Protein AF-0000000070119032 (afdb_homodimer)

Radius of gyration: 26.34 Å; Cα contacts (8 Å, |Δi|>4): 1703; chains: 2; bounding box: 78×82×57 Å

InterPro domains:
  IPR001451 Hexapeptide repeat [PF14602] (229-261)
  IPR011004 Trimeric LpxA-like superfamily [SSF51161] (77-294)
  IPR019875 2,3,4,5-tetrahydropyridine-2,6-dicarboxylate N-succinyltransferase, actinobacteria [TIGR03535] (10-314)
  IPR026586 Type 2 tetrahydrodipicolinate N-succinyltransferase family [MF_02122] (7-312)
  IPR032784 2,3,4,5-tetrahydropyridine-2,6-dicarboxylate N-succinyltransferase, middle domain [PF14789] (107-147)
  IPR038361 2,3,4,5-tetrahydropyridine-2,6-dicarboxylate N-succinyltransferase, middle domain superfamily [G3DSA:3.30.60.70] (107-147)

pLDDT: mean 92.45, std 15.15, range [19.12, 98.93]

Nearest PDB structures (foldseek):
  3fsy-assembly2_D  TM=9.443E-01  e=9.375E-37  Mycobacterium tuberculosis H37Rv
  5e3p-assembly1_A  TM=9.525E-01  e=1.144E-32  Corynebacterium glutamicum ATCC 13032
  3r5b-assembly1_B  TM=8.628E-01  e=1.756E-29  Pseudomonas aeruginosa
  3r5b-assembly2_D  TM=8.703E-01  e=3.834E-28  Pseudomonas aeruginosa
  3r5c-assembly1_A  TM=8.339E-01  e=1.921E-28  Pseudomonas aeruginosa

Structure (mmCIF, N/CA/C/O backbone):
data_AF-0000000070119032-model_v1
#
loop_
_entity.id
_entity.type
_entity.pdbx_description
1 polymer '2,3,4,5-tetrahydropyridine-2,6-dicarboxylate N-succinyltransferase'
#
loop_
_atom_site.group_PDB
_atom_site.id
_atom_site.type_symbol
_atom_site.label_atom_id
_atom_site.label_alt_id
_atom_site.label_comp_id
_atom_site.label_asym_id
_atom_site.label_entity_id
_atom_site.label_seq_id
_atom_site.pdbx_PDB_ins_code
_atom_site.Cartn_x
_atom_site.Cartn_y
_atom_site.Cartn_z
_atom_site.occupancy
_atom_site.B_iso_or_equiv
_atom_site.auth_seq_id
_atom_site.auth_comp_id
_atom_site.auth_asym_id
_atom_site.auth_atom_id
_atom_site.pdbx_PDB_model_num
ATOM 1 N N . MET A 1 1 ? -9.749 22.068 17.192 1 43.72 1 MET A N 1
ATOM 2 C CA . MET A 1 1 ? -10.949 21.712 17.944 1 43.72 1 MET A CA 1
ATOM 3 C C . MET A 1 1 ? -11.345 20.263 17.682 1 43.72 1 MET A C 1
ATOM 5 O O . MET A 1 1 ? -11.326 19.807 16.537 1 43.72 1 MET A O 1
ATOM 9 N N . ASP A 1 2 ? -11.219 19.402 18.678 1 62.41 2 ASP A N 1
ATOM 10 C CA . ASP A 1 2 ? -11.639 18.004 18.661 1 62.41 2 ASP A CA 1
ATOM 11 C C . ASP A 1 2 ? -13.082 17.87 18.181 1 62.41 2 ASP A C 1
ATOM 13 O O . ASP A 1 2 ? -13.971 18.572 18.666 1 62.41 2 ASP A O 1
ATOM 17 N N . THR A 1 3 ? -13.3 17.429 16.966 1 74.13 3 THR A N 1
ATOM 18 C CA . THR A 1 3 ? -14.63 17.198 16.413 1 74.13 3 THR A CA 1
ATOM 19 C C . THR A 1 3 ? -15.447 16.293 17.33 1 74.13 3 THR A C 1
ATOM 21 O O . THR A 1 3 ? -14.979 15.228 17.738 1 74.13 3 THR A O 1
ATOM 24 N N . ALA A 1 4 ? -16.623 16.862 17.765 1 86.81 4 ALA A N 1
ATOM 25 C CA . ALA A 1 4 ? -17.497 16.106 18.656 1 86.81 4 ALA A CA 1
ATOM 26 C C . ALA A 1 4 ? -18.029 14.851 17.969 1 86.81 4 ALA A C 1
ATOM 28 O O . ALA A 1 4 ? -18.443 14.9 16.808 1 86.81 4 ALA A O 1
ATOM 29 N N . ILE A 1 5 ? -18.038 13.773 18.65 1 94.09 5 ILE A N 1
ATOM 30 C CA . ILE A 1 5 ? -18.575 12.507 18.163 1 94.09 5 ILE A CA 1
ATOM 31 C C . ILE A 1 5 ? -20.099 12.522 18.26 1 94.09 5 ILE A C 1
ATOM 33 O O . ILE A 1 5 ? -20.658 12.917 19.286 1 94.09 5 ILE A O 1
ATOM 37 N N . SER A 1 6 ? -20.743 12.132 17.259 1 95.49 6 SER A N 1
ATOM 38 C CA . SER A 1 6 ? -22.2 12.136 17.177 1 95.49 6 SER A CA 1
ATOM 39 C C . SER A 1 6 ? -22.807 11.058 18.068 1 95.49 6 SER A C 1
ATOM 41 O O . SER A 1 6 ? -22.284 9.944 18.148 1 95.49 6 SER A O 1
ATOM 43 N N . THR A 1 7 ? -23.844 11.363 18.726 1 96.72 7 THR A N 1
ATOM 44 C CA . THR A 1 7 ? -24.588 10.391 19.518 1 96.72 7 THR A CA 1
ATOM 45 C C . THR A 1 7 ? -25.787 9.861 18.737 1 96.72 7 THR A C 1
ATOM 47 O O . THR A 1 7 ? -26.627 9.147 19.288 1 96.72 7 THR A O 1
ATOM 50 N N . SER A 1 8 ? -25.866 10.186 17.473 1 96.39 8 SER A N 1
ATOM 51 C CA . SER A 1 8 ? -26.972 9.77 16.616 1 96.39 8 SER A CA 1
ATOM 52 C C . SER A 1 8 ? -26.983 8.257 16.424 1 96.39 8 SER A C 1
ATOM 54 O O . SER A 1 8 ? -25.929 7.639 16.255 1 96.39 8 SER A O 1
ATOM 56 N N . PRO A 1 9 ? -28.183 7.705 16.486 1 97.97 9 PRO A N 1
ATOM 57 C CA . PRO A 1 9 ? -28.298 6.304 16.076 1 97.97 9 PRO A CA 1
ATOM 58 C C . PRO A 1 9 ? -28.13 6.113 14.571 1 97.97 9 PRO A C 1
ATOM 60 O O . PRO A 1 9 ? -28.189 7.084 13.812 1 97.97 9 PRO A O 1
ATOM 63 N N . ALA A 1 10 ? -27.881 4.863 14.156 1 98.51 10 ALA A N 1
ATOM 64 C CA . ALA A 1 10 ? -27.77 4.495 12.747 1 98.51 10 ALA A CA 1
ATOM 65 C C . ALA A 1 10 ? -28.262 3.07 12.511 1 98.51 10 ALA A C 1
ATOM 67 O O . ALA A 1 10 ? -28.404 2.292 13.457 1 98.51 10 ALA A O 1
ATOM 68 N N . TRP A 1 11 ? -28.615 2.771 11.292 1 98.14 11 TRP A N 1
ATOM 69 C CA . TRP A 1 11 ? -29.097 1.448 10.909 1 98.14 11 TRP A CA 1
ATOM 70 C C . TRP A 1 11 ? -28.606 1.072 9.515 1 98.14 11 TRP A C 1
ATOM 72 O O . TRP A 1 11 ? -28.228 1.942 8.727 1 98.14 11 TRP A O 1
ATOM 82 N N . GLY A 1 12 ? -28.518 -0.239 9.21 1 98.36 12 GLY A N 1
ATOM 83 C CA . GLY A 1 12 ? -28.189 -0.74 7.885 1 98.36 12 GLY A CA 1
ATOM 84 C C . GLY A 1 12 ? -28.639 -2.171 7.658 1 98.36 12 GLY A C 1
ATOM 85 O O . GLY A 1 12 ? -28.618 -2.987 8.582 1 98.36 12 GLY A O 1
ATOM 86 N N . VAL A 1 13 ? -29.138 -2.458 6.455 1 98.21 13 VAL A N 1
ATOM 87 C CA . VAL A 1 13 ? -29.397 -3.806 5.96 1 98.21 13 VAL A CA 1
ATOM 88 C C . VAL A 1 13 ? -28.417 -4.142 4.838 1 98.21 13 VAL A C 1
ATOM 90 O O . VAL A 1 13 ? -28.387 -3.464 3.809 1 98.21 13 VAL A O 1
ATOM 93 N N . GLY A 1 14 ? -27.606 -5.11 5.155 1 98.08 14 GLY A N 1
ATOM 94 C CA . GLY A 1 14 ? -26.538 -5.366 4.201 1 98.08 14 GLY A CA 1
ATOM 95 C C . GLY A 1 14 ? -26.287 -6.844 3.968 1 98.08 14 GLY A C 1
ATOM 96 O O . GLY A 1 14 ? -27.083 -7.687 4.386 1 98.08 14 GLY A O 1
ATOM 97 N N . LEU A 1 15 ? -25.378 -7.158 3.136 1 98.7 15 LEU A N 1
ATOM 98 C CA . LEU A 1 15 ? -24.909 -8.501 2.81 1 98.7 15 LEU A CA 1
ATOM 99 C C . LEU A 1 15 ? -23.489 -8.72 3.321 1 98.7 15 LEU A C 1
ATOM 101 O O . LEU A 1 15 ? -22.595 -7.916 3.047 1 98.7 15 LEU A O 1
ATOM 105 N N . ALA A 1 16 ? -23.292 -9.783 4.075 1 98.72 16 ALA A N 1
ATOM 106 C CA . ALA A 1 16 ? -21.981 -10.108 4.63 1 98.72 16 ALA A CA 1
ATOM 107 C C . ALA A 1 16 ? -21.455 -11.423 4.063 1 98.72 16 ALA A C 1
ATOM 109 O O . ALA A 1 16 ? -22.222 -12.363 3.845 1 98.72 16 ALA A O 1
ATOM 110 N N . THR A 1 17 ? -20.223 -11.463 3.751 1 98.78 17 THR A N 1
ATOM 111 C CA . THR A 1 17 ? -19.543 -12.726 3.483 1 98.78 17 THR A CA 1
ATOM 112 C C . THR A 1 17 ? -18.956 -13.307 4.766 1 98.78 17 THR A C 1
ATOM 114 O O . THR A 1 17 ? -18.188 -12.638 5.462 1 98.78 17 THR A O 1
ATOM 117 N N . VAL A 1 18 ? -19.296 -14.532 5.083 1 98.68 18 VAL A N 1
ATOM 118 C CA . VAL A 1 18 ? -18.907 -15.113 6.364 1 98.68 18 VAL A CA 1
ATOM 119 C C . VAL A 1 18 ? -18.268 -16.481 6.139 1 98.68 18 VAL A C 1
ATOM 121 O O . VAL A 1 18 ? -18.612 -17.185 5.186 1 98.68 18 VAL A O 1
ATOM 124 N N . THR A 1 19 ? -17.348 -16.826 6.974 1 98.23 19 THR A N 1
ATOM 125 C CA . THR A 1 19 ? -16.763 -18.162 6.971 1 98.23 19 THR A CA 1
ATOM 126 C C . THR A 1 19 ? -17.654 -19.145 7.725 1 98.23 19 THR A C 1
ATOM 128 O O . THR A 1 19 ? -18.628 -18.742 8.365 1 98.23 19 THR A O 1
ATOM 131 N N . ALA A 1 20 ? -17.29 -20.4 7.668 1 96.55 20 ALA A N 1
ATOM 132 C CA . ALA A 1 20 ? -18.038 -21.439 8.372 1 96.55 20 ALA A CA 1
ATOM 133 C C . ALA A 1 20 ? -17.999 -21.217 9.881 1 96.55 20 ALA A C 1
ATOM 135 O O . ALA A 1 20 ? -18.95 -21.556 10.59 1 96.55 20 ALA A O 1
ATOM 136 N N . GLU A 1 21 ? -16.975 -20.59 10.38 1 95.66 21 GLU A N 1
ATOM 137 C CA . GLU A 1 21 ? -16.797 -20.352 11.81 1 95.66 21 GLU A CA 1
ATOM 138 C C . GLU A 1 21 ? -17.455 -19.044 12.238 1 95.66 21 GLU A C 1
ATOM 140 O O . GLU A 1 21 ? -17.396 -18.668 13.41 1 95.66 21 GLU A O 1
ATOM 145 N N . GLY A 1 22 ? -17.981 -18.366 11.277 1 95.91 22 GLY A N 1
ATOM 146 C CA . GLY A 1 22 ? -18.749 -17.179 11.619 1 95.91 22 GLY A CA 1
ATOM 147 C C . GLY A 1 22 ? -17.948 -15.896 11.499 1 95.91 22 GLY A C 1
ATOM 148 O O . GLY A 1 22 ? -18.435 -14.819 11.849 1 95.91 22 GLY A O 1
ATOM 149 N N . GLN A 1 23 ? -16.729 -16.045 11.061 1 97.69 23 GLN A N 1
ATOM 150 C C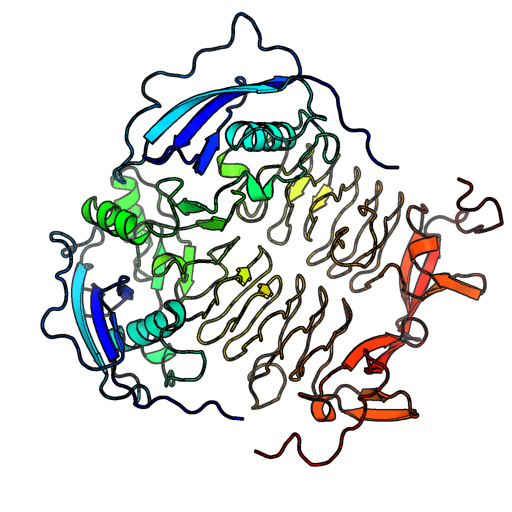A . GLN A 1 23 ? -15.95 -14.826 10.87 1 97.69 23 GLN A CA 1
ATOM 151 C C . GLN A 1 23 ? -16.492 -14.004 9.704 1 97.69 23 GLN A C 1
ATOM 153 O O . GLN A 1 23 ? -16.688 -14.528 8.606 1 97.69 23 GLN A O 1
ATOM 158 N N . VAL A 1 24 ? -16.775 -12.729 9.938 1 98.71 24 VAL A N 1
ATOM 159 C CA . VAL A 1 24 ? -17.233 -11.813 8.898 1 98.71 24 VAL A CA 1
ATOM 160 C C . VAL A 1 24 ? -16.033 -11.259 8.132 1 98.71 24 VAL A C 1
ATOM 162 O O . VAL A 1 24 ? -15.135 -10.656 8.725 1 98.71 24 VAL A O 1
ATOM 165 N N . LEU A 1 25 ? -16.011 -11.432 6.847 1 98.77 25 LEU A N 1
ATOM 166 C CA . LEU A 1 25 ? -14.925 -10.92 6.02 1 98.77 25 LEU A CA 1
ATOM 167 C C . LEU A 1 25 ? -15.239 -9.514 5.519 1 98.77 25 LEU A C 1
ATOM 169 O O . LEU A 1 25 ? -14.356 -8.655 5.472 1 98.77 25 LEU A O 1
ATOM 173 N N . ASP A 1 26 ? -16.464 -9.297 5.114 1 98.79 26 ASP A N 1
ATOM 174 C CA . ASP A 1 26 ? -16.922 -7.969 4.719 1 98.79 26 ASP A CA 1
ATOM 175 C C . ASP A 1 26 ? -18.437 -7.844 4.867 1 98.79 26 ASP A C 1
ATOM 177 O O . ASP A 1 26 ? -19.133 -8.845 5.051 1 98.79 26 ASP A O 1
ATOM 181 N N . THR A 1 27 ? -18.925 -6.631 4.858 1 98.84 27 THR A N 1
ATOM 182 C CA . THR A 1 27 ? -20.348 -6.321 4.775 1 98.84 27 THR A CA 1
ATOM 183 C C . THR A 1 27 ? -20.59 -5.138 3.843 1 98.84 27 THR A C 1
ATOM 185 O O . THR A 1 27 ? -19.921 -4.108 3.952 1 98.84 27 THR A O 1
ATOM 188 N N . TRP A 1 28 ? -21.475 -5.312 2.934 1 98.82 28 TRP A N 1
ATOM 189 C CA . TRP A 1 28 ? -21.879 -4.259 2.008 1 98.82 28 TRP A CA 1
ATOM 190 C C . TRP A 1 28 ? -23.26 -3.72 2.365 1 98.82 28 TRP A C 1
ATOM 192 O O . TRP A 1 28 ? -24.227 -4.481 2.448 1 98.82 28 TRP A O 1
ATOM 202 N N . TYR A 1 29 ? -23.297 -2.46 2.654 1 98.59 29 TYR A N 1
ATOM 203 C CA . TYR A 1 29 ? -24.561 -1.759 2.848 1 98.59 29 TYR A CA 1
ATOM 204 C C . TYR A 1 29 ? -24.887 -0.879 1.648 1 98.59 29 TYR A C 1
ATOM 206 O O . TYR A 1 29 ? -24.362 0.23 1.522 1 98.59 29 TYR A O 1
ATOM 214 N N . PRO A 1 30 ? -25.821 -1.292 0.799 1 97.3 30 PRO A N 1
ATOM 215 C CA . PRO A 1 30 ? -26.123 -0.525 -0.413 1 97.3 30 PRO A CA 1
ATOM 216 C C . PRO A 1 30 ? -26.823 0.798 -0.114 1 97.3 30 PRO A C 1
ATOM 218 O O . PRO A 1 30 ? -27.454 0.944 0.936 1 97.3 30 PRO A O 1
ATOM 221 N N . SER A 1 31 ? -26.61 1.689 -1.087 1 95.51 31 SER A N 1
ATOM 222 C CA . SER A 1 31 ? -27.357 2.94 -1.015 1 95.51 31 SER A CA 1
ATOM 223 C C . SER A 1 31 ? -28.852 2.683 -0.861 1 95.51 31 SER A C 1
ATOM 225 O O . SER A 1 31 ? -29.414 1.828 -1.549 1 95.51 31 SER A O 1
ATOM 227 N N . GLY A 1 32 ? -29.53 3.37 0.022 1 94.59 32 GLY A N 1
ATOM 228 C CA . GLY A 1 32 ? -30.957 3.205 0.249 1 94.59 32 GLY A CA 1
ATOM 229 C C . GLY A 1 32 ? -31.276 2.201 1.34 1 94.59 32 GLY A C 1
ATOM 230 O O . GLY A 1 32 ? -32.423 2.097 1.78 1 94.59 32 GLY A O 1
ATOM 231 N N . PHE A 1 33 ? -30.266 1.473 1.818 1 97.62 33 PHE A N 1
ATOM 232 C CA . PHE A 1 33 ? -30.498 0.443 2.824 1 97.62 33 PHE A CA 1
ATOM 233 C C . PHE A 1 33 ? -29.733 0.755 4.105 1 97.62 33 PHE A C 1
ATOM 235 O O . PHE A 1 33 ? -29.434 -0.146 4.891 1 97.62 33 PHE A O 1
ATOM 242 N N . LEU A 1 34 ? -29.341 2.029 4.286 1 98.02 34 LEU A N 1
ATOM 243 C CA . LEU A 1 34 ? -28.688 2.508 5.5 1 98.02 34 LEU A CA 1
ATOM 244 C C . LEU A 1 34 ? -29.066 3.958 5.783 1 98.02 34 LEU A C 1
ATOM 246 O O . LEU A 1 34 ? -29.571 4.656 4.901 1 98.02 34 LEU A O 1
ATOM 250 N N . GLY A 1 35 ? -28.802 4.389 7.055 1 97.37 35 GLY A N 1
ATOM 251 C CA . GLY A 1 35 ? -29.126 5.77 7.372 1 97.37 35 GLY A CA 1
ATOM 252 C C . GLY A 1 35 ? -28.908 6.115 8.833 1 97.37 35 GLY A C 1
ATOM 253 O O . GLY A 1 35 ? -28.575 5.243 9.638 1 97.37 35 GLY A O 1
ATOM 254 N N . LEU A 1 36 ? -29.01 7.329 9.124 1 97.7 36 LEU A N 1
ATOM 255 C CA . LEU A 1 36 ? -28.989 7.832 10.493 1 97.7 36 LEU A CA 1
ATOM 256 C C . LEU A 1 36 ? -30.38 7.774 11.115 1 97.7 36 LEU A C 1
ATOM 258 O O . LEU A 1 36 ? -31.385 7.779 10.4 1 97.7 36 LEU A O 1
ATOM 262 N N . GLY A 1 37 ? -30.419 7.709 12.419 1 96.39 37 GLY A N 1
ATOM 263 C CA . GLY A 1 37 ? -31.695 7.587 13.105 1 96.39 37 GLY A CA 1
ATOM 264 C C . GLY A 1 37 ? -32.131 6.148 13.302 1 96.39 37 GLY A C 1
ATOM 265 O O . GLY A 1 37 ? -31.343 5.222 13.102 1 96.39 37 GLY A O 1
ATOM 266 N N . ASP A 1 38 ? -33.35 5.95 13.691 1 93.97 38 ASP A N 1
ATOM 267 C CA . ASP A 1 38 ? -33.914 4.617 13.881 1 93.97 38 ASP A CA 1
ATOM 268 C C . ASP A 1 38 ? -34.223 3.956 12.54 1 93.97 38 ASP A C 1
ATOM 270 O O . ASP A 1 38 ? -34.536 4.638 11.562 1 93.97 38 ASP A O 1
ATOM 274 N N . GLU A 1 39 ? -34.072 2.692 12.55 1 92.33 39 GLU A N 1
ATOM 275 C CA . GLU A 1 39 ? -34.478 1.952 11.359 1 92.33 39 GLU A CA 1
ATOM 276 C C . GLU A 1 39 ? -35.928 2.251 10.989 1 92.33 39 GLU A C 1
ATOM 278 O O . GLU A 1 39 ? -36.818 2.178 11.839 1 92.33 39 GLU A O 1
ATOM 283 N N . PRO A 1 40 ? -36.102 2.551 9.777 1 92.66 40 PRO A N 1
ATOM 284 C CA . PRO A 1 40 ? -37.483 2.799 9.356 1 92.66 40 PRO A CA 1
ATOM 285 C C . PRO A 1 40 ? -38.353 1.546 9.416 1 92.66 40 PRO A C 1
ATOM 287 O O . PRO A 1 40 ? -37.852 0.433 9.234 1 92.66 40 PRO A O 1
ATOM 290 N N . ALA A 1 41 ? -39.626 1.768 9.627 1 91.14 41 ALA A N 1
ATOM 291 C CA . ALA A 1 41 ? -40.573 0.658 9.684 1 91.14 41 ALA A CA 1
ATOM 292 C C . ALA A 1 41 ? -40.672 -0.049 8.335 1 91.14 41 ALA A C 1
ATOM 294 O O . ALA A 1 41 ? -40.799 -1.274 8.277 1 91.14 41 ALA A O 1
ATOM 295 N N . ASP A 1 42 ? -40.583 0.703 7.272 1 90.65 42 ASP A N 1
ATOM 296 C CA . ASP A 1 42 ? -40.715 0.162 5.923 1 90.65 42 ASP A CA 1
ATOM 297 C C . ASP A 1 42 ? -39.362 0.117 5.215 1 90.65 42 ASP A C 1
ATOM 299 O O . ASP A 1 42 ? -39.205 0.68 4.129 1 90.65 42 ASP A O 1
ATOM 303 N N . VAL A 1 43 ? -38.443 -0.607 5.79 1 88.25 43 VAL A N 1
ATOM 304 C CA . VAL A 1 43 ? -37.148 -0.756 5.134 1 88.25 43 VAL A CA 1
ATOM 305 C C . VAL A 1 43 ? -37.294 -1.636 3.895 1 88.25 43 VAL A C 1
ATOM 307 O O . VAL A 1 43 ? -37.924 -2.695 3.949 1 88.25 43 VAL A O 1
ATOM 310 N N . PRO A 1 44 ? -36.762 -1.116 2.777 1 88.42 44 PRO A N 1
ATOM 311 C CA . PRO A 1 44 ? -36.837 -1.93 1.561 1 88.42 44 PRO A CA 1
ATOM 312 C C . PRO A 1 44 ? -36.156 -3.288 1.717 1 88.42 44 PRO A C 1
ATOM 314 O O . PRO A 1 44 ? -35.164 -3.406 2.441 1 88.42 44 PRO A O 1
ATOM 317 N N . ALA A 1 45 ? -36.723 -4.231 1.01 1 92.35 45 ALA A N 1
ATOM 318 C CA . ALA A 1 45 ? -36.151 -5.575 1.044 1 92.35 45 ALA A CA 1
ATOM 319 C C . ALA A 1 45 ? -35.04 -5.724 0.009 1 92.35 45 ALA A C 1
ATOM 321 O O . ALA A 1 45 ? -35.159 -5.231 -1.115 1 92.35 45 ALA A O 1
ATOM 322 N N . LEU A 1 46 ? -33.994 -6.358 0.435 1 95.08 46 LEU A N 1
ATOM 323 C CA . LEU A 1 46 ? -32.959 -6.693 -0.537 1 95.08 46 LEU A CA 1
ATOM 324 C C . LEU A 1 46 ? -33.494 -7.656 -1.591 1 95.08 46 LEU A C 1
ATOM 326 O O . LEU A 1 46 ? -34.358 -8.486 -1.298 1 95.08 46 LEU A O 1
ATOM 330 N N . PRO A 1 47 ? -33.012 -7.514 -2.853 1 93.86 47 PRO A N 1
ATOM 331 C CA . PRO A 1 47 ? -33.425 -8.473 -3.881 1 93.86 47 PRO A CA 1
ATOM 332 C C . PRO A 1 47 ? -33.17 -9.922 -3.472 1 93.86 47 PRO A C 1
ATOM 334 O O . PRO A 1 47 ? -32.216 -10.202 -2.741 1 93.86 47 PRO A O 1
ATOM 337 N N . ALA A 1 48 ? -33.986 -10.812 -4.006 1 92.74 48 ALA A N 1
ATOM 338 C CA . ALA A 1 48 ? -33.87 -12.231 -3.682 1 92.74 48 ALA A CA 1
ATOM 339 C C . ALA A 1 48 ? -32.656 -12.853 -4.367 1 92.74 48 ALA A C 1
ATOM 341 O O . ALA A 1 48 ? -32.185 -12.347 -5.389 1 92.74 48 ALA A O 1
ATOM 342 N N . GLY A 1 49 ? -32.147 -13.886 -3.789 1 94.66 49 GLY A N 1
ATOM 343 C CA . GLY A 1 49 ? -31.13 -14.689 -4.45 1 94.66 49 GLY A CA 1
ATOM 344 C C . GLY A 1 49 ? -29.722 -14.175 -4.221 1 94.66 49 GLY A C 1
ATOM 345 O O . GLY A 1 49 ? -28.787 -14.581 -4.915 1 94.66 49 GLY A O 1
ATOM 346 N N . LEU A 1 50 ? -29.58 -13.274 -3.258 1 95.22 50 LEU A N 1
ATOM 347 C CA . LEU A 1 50 ? -28.27 -12.661 -3.063 1 95.22 50 LEU A CA 1
ATOM 348 C C . LEU A 1 50 ? -27.466 -13.42 -2.013 1 95.22 50 LEU A C 1
ATOM 350 O O . LEU A 1 50 ? -26.266 -13.186 -1.855 1 95.22 50 LEU A O 1
ATOM 354 N N . THR A 1 51 ? -28.152 -14.353 -1.307 1 97.53 51 THR A N 1
ATOM 355 C CA . THR A 1 51 ? -27.496 -15.083 -0.228 1 97.53 51 THR A CA 1
ATOM 356 C C . THR A 1 51 ? -27.233 -16.53 -0.636 1 97.53 51 THR A C 1
ATOM 358 O O . THR A 1 51 ? -27.828 -17.028 -1.595 1 97.53 51 THR A O 1
ATOM 361 N N . GLY A 1 52 ? -26.275 -17.162 0.008 1 97.58 52 GLY A N 1
ATOM 362 C CA . GLY A 1 52 ? -25.988 -18.565 -0.244 1 97.58 52 GLY A CA 1
ATOM 363 C C . GLY A 1 52 ? -24.503 -18.872 -0.28 1 97.58 52 GLY A C 1
ATOM 364 O O . GLY A 1 52 ? -23.675 -17.995 -0.025 1 97.58 52 GLY A O 1
ATOM 365 N N . PRO A 1 53 ? -24.18 -20.119 -0.522 1 97.27 53 PRO A N 1
ATOM 366 C CA . PRO A 1 53 ? -22.78 -20.55 -0.537 1 97.27 53 PRO A CA 1
ATOM 367 C C . PRO A 1 53 ? -21.977 -19.91 -1.667 1 97.27 53 PRO A C 1
ATOM 369 O O . PRO A 1 53 ? -22.535 -19.587 -2.719 1 97.27 53 PRO A O 1
ATOM 372 N N . LYS A 1 54 ? -20.73 -19.695 -1.425 1 96.07 54 LYS A N 1
ATOM 373 C CA . LYS A 1 54 ? -19.783 -19.235 -2.436 1 96.07 54 LYS A CA 1
ATOM 374 C C . LYS A 1 54 ? -18.973 -20.399 -3 1 96.07 54 LYS A C 1
ATOM 376 O O . LYS A 1 54 ? -19.154 -21.546 -2.587 1 96.07 54 LYS A O 1
ATOM 381 N N . LEU A 1 55 ? -18.176 -20.058 -3.992 1 94.93 55 LEU A N 1
ATOM 382 C CA . LEU A 1 55 ? -17.362 -21.068 -4.66 1 94.93 55 LEU A CA 1
ATOM 383 C C . LEU A 1 55 ? -16.406 -21.734 -3.676 1 94.93 55 LEU A C 1
ATOM 385 O O . LEU A 1 55 ? -16.222 -22.953 -3.711 1 94.93 55 LEU A O 1
ATOM 389 N N . LEU A 1 56 ? -15.769 -20.967 -2.876 1 97.22 56 LEU A N 1
ATOM 390 C CA . LEU A 1 56 ? -14.885 -21.503 -1.847 1 97.22 56 LEU A CA 1
ATOM 391 C C . LEU A 1 56 ? -15.687 -22.167 -0.733 1 97.22 56 LEU A C 1
ATOM 393 O O . LEU A 1 56 ? -16.487 -21.51 -0.062 1 97.22 56 LEU A O 1
ATOM 397 N N . PRO A 1 57 ? -15.545 -23.457 -0.497 1 97.38 57 PRO A N 1
ATOM 398 C CA . PRO A 1 57 ? -16.333 -24.158 0.519 1 97.38 57 PRO A CA 1
ATOM 399 C C . PRO A 1 57 ? -16.217 -23.519 1.901 1 97.38 57 PRO A C 1
ATOM 401 O O . PRO A 1 57 ? -15.116 -23.161 2.329 1 97.38 57 PRO A O 1
ATOM 404 N N . GLY A 1 58 ? -17.39 -23.382 2.534 1 97.67 58 GLY A N 1
ATOM 405 C CA . GLY A 1 58 ? -17.414 -22.81 3.87 1 97.67 58 GLY A CA 1
ATOM 406 C C . GLY A 1 58 ? -17.653 -21.312 3.874 1 97.67 58 GLY A C 1
ATOM 407 O O . GLY A 1 58 ? -17.902 -20.72 4.926 1 97.67 58 GLY A O 1
ATOM 408 N N . LEU A 1 59 ? -17.586 -20.722 2.738 1 98.14 59 LEU A N 1
ATOM 409 C CA . LEU A 1 59 ? -17.901 -19.303 2.61 1 98.14 59 LEU A CA 1
ATOM 410 C C . LEU A 1 59 ? -19.335 -19.106 2.13 1 98.14 59 LEU A C 1
ATOM 412 O O . LEU A 1 59 ? -19.811 -19.842 1.263 1 98.14 59 LEU A O 1
ATOM 416 N N . SER A 1 60 ? -20.006 -18.099 2.686 1 98.59 60 SER A N 1
ATOM 417 C CA . SER A 1 60 ? -21.372 -17.803 2.268 1 98.59 60 SER A CA 1
ATOM 418 C C . SER A 1 60 ? -21.687 -16.319 2.417 1 98.59 60 SER A C 1
ATOM 420 O O . SER A 1 60 ? -21.008 -15.607 3.16 1 98.59 60 SER A O 1
ATOM 422 N N . THR A 1 61 ? -22.622 -15.886 1.651 1 98.49 61 THR A N 1
ATOM 423 C CA . THR A 1 61 ? -23.205 -14.562 1.839 1 98.49 61 THR A CA 1
ATOM 424 C C . THR A 1 61 ? -24.487 -14.647 2.662 1 98.49 61 THR A C 1
ATOM 426 O O . THR A 1 61 ? -25.333 -15.51 2.417 1 98.49 61 THR A O 1
ATOM 429 N N . VAL A 1 62 ? -24.614 -13.812 3.626 1 98.2 62 VAL A N 1
ATOM 430 C CA . VAL A 1 62 ? -25.816 -13.773 4.452 1 98.2 62 VAL A CA 1
ATOM 431 C C . VAL A 1 62 ? -26.322 -12.337 4.562 1 98.2 62 VAL A C 1
ATOM 433 O O . VAL A 1 62 ? -25.551 -11.387 4.409 1 98.2 62 VAL A O 1
ATOM 436 N N . GLU A 1 63 ? -27.604 -12.194 4.757 1 97.98 63 GLU A N 1
ATOM 437 C CA . GLU A 1 63 ? -28.17 -10.884 5.064 1 97.98 63 GLU A CA 1
ATOM 438 C C . GLU A 1 63 ? -27.908 -10.496 6.516 1 97.98 63 GLU A C 1
ATOM 440 O O . GLU A 1 63 ? -28.022 -11.33 7.417 1 97.98 63 GLU A O 1
ATOM 4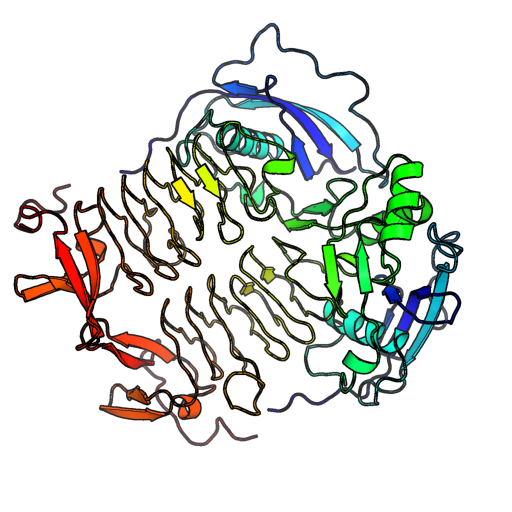45 N N . VAL A 1 64 ? -27.521 -9.256 6.73 1 97.53 64 VAL A N 1
ATOM 446 C CA . VAL A 1 64 ? -27.285 -8.76 8.082 1 97.53 64 VAL A CA 1
ATOM 447 C C . VAL A 1 64 ? -28.092 -7.484 8.312 1 97.53 64 VAL A C 1
ATOM 449 O O . VAL A 1 64 ? -28.239 -6.663 7.404 1 97.53 64 VAL A O 1
ATOM 452 N N . ARG A 1 65 ? -28.574 -7.367 9.479 1 97.03 65 ARG A N 1
ATOM 453 C CA . ARG A 1 65 ? -29.228 -6.151 9.952 1 97.03 65 ARG A CA 1
ATOM 454 C C . ARG A 1 65 ? -28.491 -5.564 11.151 1 97.03 65 ARG A C 1
ATOM 456 O O . ARG A 1 65 ? -28.28 -6.251 12.153 1 97.03 65 ARG A O 1
ATOM 463 N N . THR A 1 66 ? -28.072 -4.354 10.997 1 97.91 66 THR A N 1
ATOM 464 C CA . THR A 1 66 ? -27.268 -3.699 12.022 1 97.91 66 THR A CA 1
ATOM 465 C C . THR A 1 66 ? -27.963 -2.44 12.533 1 97.91 66 THR A C 1
ATOM 467 O O . THR A 1 66 ? -28.455 -1.632 11.743 1 97.91 66 THR A O 1
ATOM 470 N N . THR A 1 67 ? -28.018 -2.277 13.839 1 97.47 67 THR A N 1
ATOM 471 C CA . THR A 1 67 ? -28.513 -1.066 14.484 1 97.47 67 THR A CA 1
ATOM 472 C C . THR A 1 67 ? -27.511 -0.554 15.514 1 97.47 67 THR A C 1
ATOM 474 O O . THR A 1 67 ? -26.932 -1.339 16.269 1 97.47 67 THR A O 1
ATOM 477 N N . ILE A 1 68 ? -27.227 0.682 15.43 1 98.08 68 ILE A N 1
ATOM 478 C CA . ILE A 1 68 ? -26.339 1.358 16.37 1 98.08 68 ILE A CA 1
ATOM 479 C C . ILE A 1 68 ? -27.134 2.364 17.199 1 98.08 68 ILE A C 1
ATOM 481 O O . ILE A 1 68 ? -27.797 3.246 16.647 1 98.08 68 ILE A O 1
ATOM 485 N N . LYS A 1 69 ? -27.056 2.268 18.437 1 97.4 69 LYS A N 1
ATOM 486 C CA . LYS A 1 69 ? -27.811 3.169 19.303 1 97.4 69 LYS A CA 1
ATOM 487 C C . LYS A 1 69 ? -27.196 4.566 19.313 1 97.4 69 LYS A C 1
ATOM 489 O O . LYS A 1 69 ? -27.916 5.566 19.343 1 97.4 69 LYS A O 1
ATOM 494 N N . SER A 1 70 ? -25.887 4.537 19.388 1 98.01 70 SER A N 1
ATOM 495 C CA . SER A 1 70 ? -25.138 5.789 19.39 1 98.01 70 SER A CA 1
ATOM 496 C C . SER A 1 70 ? -23.802 5.635 18.671 1 98.01 70 SER A C 1
ATOM 498 O O . SER A 1 70 ? -23.045 4.703 18.949 1 98.01 70 SER A O 1
ATOM 500 N N . LEU A 1 71 ? -23.487 6.546 17.78 1 98.21 71 LEU A N 1
ATOM 501 C CA . LEU A 1 71 ? -22.241 6.5 17.023 1 98.21 71 LEU A CA 1
ATOM 502 C C . LEU A 1 71 ? -21.048 6.818 17.919 1 98.21 71 LEU A C 1
ATOM 504 O O . LEU A 1 71 ? -19.897 6.666 17.504 1 98.21 71 LEU A O 1
ATOM 508 N N . ALA A 1 72 ? -21.272 7.199 19.145 1 97.89 72 ALA A N 1
ATOM 509 C CA . ALA A 1 72 ? -20.211 7.486 20.107 1 97.89 72 ALA A CA 1
ATOM 510 C C . ALA A 1 72 ? -19.751 6.213 20.813 1 97.89 72 ALA A C 1
ATOM 512 O O . ALA A 1 72 ? -18.681 6.188 21.425 1 97.89 72 ALA A O 1
ATOM 513 N N . GLU A 1 73 ? -20.613 5.194 20.775 1 97.25 73 GLU A N 1
ATOM 514 C CA . GLU A 1 73 ? -20.325 3.953 21.488 1 97.25 73 GLU A CA 1
ATOM 515 C C . GLU A 1 73 ? -19.248 3.142 20.773 1 97.25 73 GLU A C 1
ATOM 517 O O . GLU A 1 73 ? -19.029 3.314 19.572 1 97.25 73 GLU A O 1
ATOM 522 N N . PRO A 1 74 ? -18.609 2.254 21.534 1 97.08 74 PRO A N 1
ATOM 523 C CA . PRO A 1 74 ? -17.62 1.375 20.907 1 97.08 74 PRO A CA 1
ATOM 524 C C . PRO A 1 74 ? -18.225 0.481 19.827 1 97.08 74 PRO A C 1
ATOM 526 O O . PRO A 1 74 ? -19.414 0.156 19.885 1 97.08 74 PRO A O 1
ATOM 529 N N . ILE A 1 75 ? -17.449 0.11 18.921 1 98.13 75 ILE A N 1
ATOM 530 C CA . ILE A 1 75 ? -17.871 -0.781 17.846 1 98.13 75 ILE A CA 1
ATOM 531 C C . ILE A 1 75 ? -18.178 -2.165 18.414 1 98.13 75 ILE A C 1
ATOM 533 O O . ILE A 1 75 ? -17.348 -2.755 19.11 1 98.13 75 ILE A O 1
ATOM 537 N N . ALA A 1 76 ? -19.241 -2.714 18.079 1 97.84 76 ALA A N 1
ATOM 538 C CA . ALA A 1 76 ? -19.698 -3.958 18.695 1 97.84 76 ALA A CA 1
ATOM 539 C C . ALA A 1 76 ? -19.158 -5.172 17.945 1 97.84 76 ALA A C 1
ATOM 541 O O . ALA A 1 76 ? -18.859 -6.202 18.553 1 97.84 76 ALA A O 1
ATOM 542 N N . ASP A 1 77 ? -19.114 -5.099 16.692 1 98.02 77 ASP A N 1
ATOM 543 C CA . ASP A 1 77 ? -18.681 -6.23 15.876 1 98.02 77 ASP A CA 1
ATOM 544 C C . ASP A 1 77 ? -18.298 -5.777 14.47 1 98.02 77 ASP A C 1
ATOM 546 O O . ASP A 1 77 ? -18.308 -4.58 14.173 1 98.02 77 ASP A O 1
ATOM 550 N N . ALA A 1 78 ? -17.98 -6.707 13.629 1 98.6 78 ALA A N 1
ATOM 551 C CA . ALA A 1 78 ? -17.454 -6.415 12.298 1 98.6 78 ALA A CA 1
ATOM 552 C C . ALA A 1 78 ? -18.513 -5.75 11.424 1 98.6 78 ALA A C 1
ATOM 554 O O . ALA A 1 78 ? -18.215 -4.809 10.684 1 98.6 78 ALA A O 1
ATOM 555 N N . ALA A 1 79 ? -19.731 -6.225 11.424 1 98.69 79 ALA A N 1
ATOM 556 C CA . ALA A 1 79 ? -20.799 -5.643 10.615 1 98.69 79 ALA A CA 1
ATOM 557 C C . ALA A 1 79 ? -21.013 -4.173 10.964 1 98.69 79 ALA A C 1
ATOM 559 O O . ALA A 1 79 ? -21.193 -3.337 10.075 1 98.69 79 ALA A O 1
ATOM 560 N N . GLU A 1 80 ? -21.008 -3.885 12.197 1 98.64 80 GLU A N 1
ATOM 561 C CA . GLU A 1 80 ? -21.159 -2.498 12.626 1 98.64 80 GLU A CA 1
ATOM 562 C C . GLU A 1 80 ? -19.979 -1.646 12.165 1 98.64 80 GLU A C 1
ATOM 564 O O . GLU A 1 80 ? -20.155 -0.486 11.787 1 98.64 80 GLU A O 1
ATOM 569 N N . ALA A 1 81 ? -18.76 -2.203 12.28 1 98.79 81 ALA A N 1
ATOM 570 C CA . ALA A 1 81 ? -17.586 -1.491 11.78 1 98.79 81 ALA A CA 1
ATOM 571 C C . ALA A 1 81 ? -17.769 -1.089 10.319 1 98.79 81 ALA A C 1
ATOM 573 O O . ALA A 1 81 ? -17.524 0.062 9.95 1 98.79 81 ALA A O 1
ATOM 574 N N . TYR A 1 82 ? -18.241 -2.006 9.526 1 98.92 82 TYR A N 1
ATOM 575 C CA . TYR A 1 82 ? -18.464 -1.722 8.113 1 98.92 82 TYR A CA 1
ATOM 576 C C . TYR A 1 82 ? -19.566 -0.686 7.932 1 98.92 82 TYR A C 1
ATOM 578 O O . TYR A 1 82 ? -19.513 0.132 7.01 1 98.92 82 TYR A O 1
ATOM 586 N N . LEU A 1 83 ? -20.583 -0.715 8.746 1 98.89 83 LEU A N 1
ATOM 587 C CA . LEU A 1 83 ? -21.627 0.298 8.64 1 98.89 83 LEU A CA 1
ATOM 588 C C . LEU A 1 83 ? -21.058 1.693 8.875 1 98.89 83 LEU A C 1
ATOM 590 O O . LEU A 1 83 ? -21.353 2.623 8.122 1 98.89 83 LEU A O 1
ATOM 594 N N . ARG A 1 84 ? -20.284 1.788 9.879 1 98.86 84 ARG A N 1
ATOM 595 C CA . ARG A 1 84 ? -19.678 3.081 10.177 1 98.86 84 ARG A CA 1
ATOM 596 C C . ARG A 1 84 ? -18.826 3.569 9.009 1 98.86 84 ARG A C 1
ATOM 598 O O . ARG A 1 84 ? -18.859 4.751 8.662 1 98.86 84 ARG A O 1
ATOM 605 N N . LEU A 1 85 ? -18.069 2.678 8.378 1 98.9 85 LEU A N 1
ATOM 606 C CA . LEU A 1 85 ? -17.271 3.039 7.211 1 98.9 85 LEU A CA 1
ATOM 607 C C . LEU A 1 85 ? -18.164 3.486 6.059 1 98.9 85 LEU A C 1
ATOM 609 O O . LEU A 1 85 ? -17.84 4.443 5.352 1 98.9 85 LEU A O 1
ATOM 613 N N . HIS A 1 86 ? -19.298 2.822 5.854 1 98.93 86 HIS A N 1
ATOM 614 C CA . HIS A 1 86 ? -20.244 3.203 4.811 1 98.93 86 HIS A CA 1
ATOM 615 C C . HIS A 1 86 ? -20.844 4.578 5.088 1 98.93 86 HIS A C 1
ATOM 617 O O . HIS A 1 86 ? -21.049 5.367 4.163 1 98.93 86 HIS A O 1
ATOM 623 N N . LEU A 1 87 ? -21.144 4.837 6.358 1 98.82 87 LEU A N 1
ATOM 624 C CA . LEU A 1 87 ? -21.72 6.131 6.708 1 98.82 87 LEU A CA 1
ATOM 625 C C . LEU A 1 87 ? -20.781 7.267 6.317 1 98.82 87 LEU A C 1
ATOM 627 O O . LEU A 1 87 ? -21.232 8.327 5.877 1 98.82 87 LEU A O 1
ATOM 631 N N . LEU A 1 88 ? -19.522 7.032 6.481 1 98.75 88 LEU A N 1
ATOM 632 C CA . LEU A 1 88 ? -18.522 8.017 6.084 1 98.75 88 LEU A CA 1
ATOM 633 C C . LEU A 1 88 ? -18.492 8.181 4.568 1 98.75 88 LEU A C 1
ATOM 635 O O . LEU A 1 88 ? -18.602 9.298 4.057 1 98.75 88 LEU A O 1
ATOM 639 N N . SER A 1 89 ? -18.39 7.087 3.813 1 98.87 89 SER A N 1
ATOM 640 C CA . SER A 1 89 ? -18.191 7.121 2.368 1 98.87 89 SER A CA 1
ATOM 641 C C . SER A 1 89 ? -19.457 7.57 1.645 1 98.87 89 SER A C 1
ATOM 643 O O . SER A 1 89 ? -19.387 8.14 0.555 1 98.87 89 SER A O 1
ATOM 645 N N . HIS A 1 90 ? -20.658 7.336 2.247 1 98.65 90 HIS A N 1
ATOM 646 C CA . HIS A 1 90 ? -21.911 7.847 1.703 1 98.65 90 HIS A CA 1
ATOM 647 C C . HIS A 1 90 ? -22.13 9.304 2.1 1 98.65 90 HIS A C 1
ATOM 649 O O . HIS A 1 90 ? -23.137 9.909 1.724 1 98.65 90 HIS A O 1
ATOM 655 N N . ARG A 1 91 ? -21.256 9.797 2.917 1 98.32 91 ARG A N 1
ATOM 656 C CA . ARG A 1 91 ? -21.246 11.192 3.343 1 98.32 91 ARG A CA 1
ATOM 657 C C . ARG A 1 91 ? -22.437 11.497 4.246 1 98.32 91 ARG A C 1
ATOM 659 O O . ARG A 1 91 ? -23.009 12.588 4.181 1 98.32 91 ARG A O 1
ATOM 666 N N . LEU A 1 92 ? -22.859 10.508 4.959 1 98.14 92 LEU A N 1
ATOM 667 C CA . LEU A 1 92 ? -23.917 10.717 5.941 1 98.14 92 LEU A CA 1
ATOM 668 C C . LEU A 1 92 ? -23.347 11.258 7.248 1 98.14 92 LEU A C 1
ATOM 670 O O . LEU A 1 92 ? -24.056 11.912 8.016 1 98.14 92 LEU A O 1
ATOM 674 N N . VAL A 1 93 ? -22.105 10.947 7.499 1 98.18 93 VAL A N 1
ATOM 675 C CA . VAL A 1 93 ? -21.341 11.453 8.635 1 98.18 93 VAL A CA 1
ATOM 676 C C . VAL A 1 93 ? -19.993 11.986 8.154 1 98.18 93 VAL A C 1
ATOM 678 O O . VAL A 1 93 ? -19.381 11.417 7.247 1 98.18 93 VAL A O 1
ATOM 681 N N . ARG A 1 94 ? -19.539 13.075 8.704 1 97.71 94 ARG A N 1
ATOM 682 C CA . ARG A 1 94 ? -18.226 13.616 8.367 1 97.71 94 ARG A CA 1
ATOM 683 C C . ARG A 1 94 ? -17.122 12.885 9.124 1 97.71 94 ARG A C 1
ATOM 685 O O . ARG A 1 94 ? -17.376 12.273 10.164 1 97.71 94 ARG A O 1
ATOM 692 N N . PRO A 1 95 ? -15.911 12.941 8.56 1 97.64 95 PRO A N 1
ATOM 693 C CA . PRO A 1 95 ? -14.795 12.33 9.285 1 97.64 95 PRO A CA 1
ATOM 694 C C . PRO A 1 95 ? -14.663 12.853 10.714 1 97.64 95 PRO A C 1
ATOM 696 O O . PRO A 1 95 ? -14.876 14.042 10.962 1 97.64 95 PRO A O 1
ATOM 699 N N . ASN A 1 96 ? -14.275 11.938 11.614 1 95.88 96 ASN A N 1
ATOM 700 C CA . ASN A 1 96 ? -14.001 12.24 13.015 1 95.88 96 ASN A CA 1
ATOM 701 C C . ASN A 1 96 ? -15.286 12.52 13.789 1 95.88 96 ASN A C 1
ATOM 703 O O . ASN A 1 96 ? -15.24 12.971 14.935 1 95.88 96 ASN A O 1
ATOM 707 N N . GLU A 1 97 ? -16.435 12.255 13.218 1 97.68 97 GLU A N 1
ATOM 708 C CA . GLU A 1 97 ? -17.697 12.5 13.909 1 97.68 97 GLU A CA 1
ATOM 709 C C . GLU A 1 97 ? -18.357 11.19 14.332 1 97.68 97 GLU A C 1
ATOM 711 O O . GLU A 1 97 ? -19.534 11.173 14.7 1 97.68 97 GLU A O 1
ATOM 716 N N . LEU A 1 98 ? -17.693 10.095 14.283 1 97.61 98 LEU A N 1
ATOM 717 C CA . LEU A 1 98 ? -18.137 8.818 14.831 1 97.61 98 LEU A CA 1
ATOM 718 C C . LEU A 1 98 ? -16.965 8.044 15.425 1 97.61 98 LEU A C 1
ATOM 720 O O . LEU A 1 98 ? -15.813 8.268 15.048 1 97.61 98 LEU A O 1
ATOM 724 N N . ASN A 1 99 ? -17.307 7.2 16.378 1 97.59 99 ASN A N 1
ATOM 725 C CA . ASN A 1 99 ? -16.288 6.427 17.081 1 97.59 99 ASN A CA 1
ATOM 726 C C . ASN A 1 99 ? -15.782 5.264 16.232 1 97.59 99 ASN A C 1
ATOM 728 O O . ASN A 1 99 ? -16.563 4.405 15.818 1 97.59 99 ASN A O 1
ATOM 732 N N . LEU A 1 100 ? -14.477 5.241 15.967 1 97.3 100 LEU A N 1
ATOM 733 C CA . LEU A 1 100 ? -13.864 4.137 15.236 1 97.3 100 LEU A CA 1
ATOM 734 C C . LEU A 1 100 ? -12.765 3.481 16.063 1 97.3 100 LEU A C 1
ATOM 736 O O . LEU A 1 100 ? -11.948 2.726 15.53 1 97.3 100 LEU A O 1
ATOM 740 N N . ASP A 1 101 ? -12.739 3.805 17.327 1 93.91 101 ASP A N 1
ATOM 741 C CA . ASP A 1 101 ? -11.734 3.199 18.195 1 93.91 101 ASP A CA 1
ATOM 742 C C . ASP A 1 101 ? -11.815 1.675 18.148 1 93.91 101 ASP A C 1
ATOM 744 O O . ASP A 1 101 ? -12.9 1.101 18.26 1 93.91 101 ASP A O 1
ATOM 748 N N . GLY A 1 102 ? -10.644 1.052 17.963 1 93.65 102 GLY A N 1
ATOM 749 C CA . GLY A 1 102 ? -10.563 -0.4 17.987 1 93.65 102 GLY A CA 1
ATOM 750 C C . GLY A 1 102 ? -11.009 -1.044 16.688 1 93.65 102 GLY A C 1
ATOM 751 O O . GLY A 1 102 ? -11.164 -2.264 16.615 1 93.65 102 GLY A O 1
ATOM 752 N N . ILE A 1 103 ? -11.189 -0.304 15.684 1 96.76 103 ILE A N 1
ATOM 753 C CA . ILE A 1 103 ? -11.77 -0.826 14.451 1 96.76 103 ILE A CA 1
ATOM 754 C C . ILE A 1 103 ? -10.848 -1.886 13.854 1 96.76 103 ILE A C 1
ATOM 756 O O . ILE A 1 103 ? -11.315 -2.858 13.255 1 96.76 103 ILE A O 1
ATOM 760 N N . PHE A 1 104 ? -9.571 -1.796 13.99 1 95.08 104 PHE A N 1
ATOM 761 C CA . PHE A 1 104 ? -8.624 -2.754 13.432 1 95.08 104 PHE A CA 1
ATOM 762 C C . PHE A 1 104 ? -8.843 -4.14 14.026 1 95.08 104 PHE A C 1
ATOM 764 O O . PHE A 1 104 ? -8.651 -5.15 13.346 1 95.08 104 PHE A O 1
ATOM 771 N N . GLY A 1 105 ? -9.214 -4.133 15.245 1 95.25 105 GLY A N 1
ATOM 772 C CA . GLY A 1 105 ? -9.468 -5.403 15.907 1 95.25 105 GLY A CA 1
ATOM 773 C C . GLY A 1 105 ? -10.776 -6.044 15.484 1 95.25 105 GLY A C 1
ATOM 774 O O . GLY A 1 105 ? -10.973 -7.247 15.67 1 95.25 105 GLY A O 1
ATOM 775 N N . GLN A 1 106 ? -11.654 -5.25 14.919 1 96.93 106 GLN A N 1
ATOM 776 C CA . GLN A 1 106 ? -12.971 -5.739 14.524 1 96.93 106 GLN A CA 1
ATOM 777 C C . GLN A 1 106 ? -12.945 -6.306 13.107 1 96.93 106 GLN A C 1
ATOM 779 O O . GLN A 1 106 ? -13.776 -7.146 12.754 1 96.93 106 GLN A O 1
ATOM 784 N N . LEU A 1 107 ? -11.989 -5.852 12.351 1 98.09 107 LEU A N 1
ATOM 785 C CA . LEU A 1 107 ? -11.961 -6.23 10.942 1 98.09 107 LEU A CA 1
ATOM 786 C C . LEU A 1 107 ? -10.957 -7.352 10.7 1 98.09 107 LEU A C 1
ATOM 788 O O . LEU A 1 107 ? -9.856 -7.336 11.255 1 98.09 107 LEU A O 1
ATOM 792 N N . ALA A 1 108 ? -11.34 -8.283 9.965 1 97.93 108 ALA A N 1
ATOM 793 C CA . ALA A 1 108 ? -10.454 -9.378 9.578 1 97.93 108 ALA A CA 1
ATOM 794 C C . ALA A 1 108 ? -9.477 -8.937 8.492 1 97.93 108 ALA A C 1
ATOM 796 O O . ALA A 1 108 ? -9.763 -8.009 7.731 1 97.93 108 ALA A O 1
ATOM 797 N N . ASN A 1 109 ? -8.324 -9.529 8.492 1 97.95 109 ASN A N 1
ATOM 798 C CA . ASN A 1 109 ? -7.472 -9.451 7.31 1 97.95 109 ASN A CA 1
ATOM 799 C C . ASN A 1 109 ? -8.043 -10.265 6.152 1 97.95 109 ASN A C 1
ATOM 801 O O . ASN A 1 109 ? -8.385 -11.437 6.321 1 97.95 109 ASN A O 1
ATOM 805 N N . VAL A 1 110 ? -8.212 -9.615 5.02 1 98.6 110 VAL A N 1
ATOM 806 C CA . VAL A 1 110 ? -8.951 -10.229 3.922 1 98.6 110 VAL A CA 1
ATOM 807 C C . VAL A 1 110 ? -8.149 -10.107 2.628 1 98.6 110 VAL A C 1
ATOM 809 O O . VAL A 1 110 ? -7.567 -9.057 2.347 1 98.6 110 VAL A O 1
ATOM 812 N N . ALA A 1 111 ? -8.009 -11.169 1.861 1 98.59 111 ALA A N 1
ATOM 813 C CA . ALA A 1 111 ? -7.61 -11.052 0.461 1 98.59 111 ALA A CA 1
ATOM 814 C C . ALA A 1 111 ? -8.78 -10.6 -0.407 1 98.59 111 ALA A C 1
ATOM 816 O O . ALA A 1 111 ? -9.783 -11.307 -0.526 1 98.59 111 ALA A O 1
ATOM 817 N N . TRP A 1 112 ? -8.674 -9.437 -0.888 1 98.36 112 TRP A N 1
ATOM 818 C CA . TRP A 1 112 ? -9.686 -8.902 -1.792 1 98.36 112 TRP A CA 1
ATOM 819 C C . TRP A 1 112 ? -9.427 -9.35 -3.227 1 98.36 112 TRP A C 1
ATOM 821 O O . TRP A 1 112 ? -8.415 -8.981 -3.826 1 98.36 112 TRP A O 1
ATOM 831 N N . THR A 1 113 ? -10.396 -10.16 -3.828 1 97.9 113 THR A N 1
ATOM 832 C CA . THR A 1 113 ? -10.11 -10.8 -5.107 1 97.9 113 THR A CA 1
ATOM 833 C C . THR A 1 113 ? -11.216 -10.506 -6.117 1 97.9 113 THR A C 1
ATOM 835 O O . THR A 1 113 ? -12.241 -9.917 -5.769 1 97.9 113 THR A O 1
ATOM 838 N N . SER A 1 114 ? -10.972 -10.936 -7.353 1 96.49 114 SER A N 1
ATOM 839 C CA . SER A 1 114 ? -11.957 -10.828 -8.424 1 96.49 114 SER A CA 1
ATOM 840 C C . SER A 1 114 ? -13.156 -11.735 -8.166 1 96.49 114 SER A C 1
ATOM 842 O O . SER A 1 114 ? -14.199 -11.591 -8.807 1 96.49 114 SER A O 1
ATOM 844 N N . ALA A 1 115 ? -13.041 -12.682 -7.219 1 96.76 115 ALA A N 1
ATOM 845 C CA . ALA A 1 115 ? -14.133 -13.587 -6.872 1 96.76 115 ALA A CA 1
ATOM 846 C C . ALA A 1 115 ? -14.754 -13.209 -5.53 1 96.76 115 ALA A C 1
ATOM 848 O O . ALA A 1 115 ? -15.511 -13.989 -4.948 1 96.76 115 ALA A O 1
ATOM 849 N N . GLY A 1 116 ? -14.373 -11.98 -5.009 1 96.83 116 GLY A N 1
ATOM 850 C CA . GLY A 1 116 ? -14.86 -11.568 -3.702 1 96.83 116 GLY A CA 1
ATOM 851 C C . GLY A 1 116 ? -13.847 -11.781 -2.593 1 96.83 116 GLY A C 1
ATOM 852 O O . GLY A 1 116 ? -12.717 -12.2 -2.85 1 96.83 116 GLY A O 1
ATOM 853 N N . PRO A 1 117 ? -14.243 -11.429 -1.388 1 98.3 117 PRO A N 1
ATOM 854 C CA . PRO A 1 117 ? -13.331 -11.569 -0.251 1 98.3 117 PRO A CA 1
ATOM 855 C C . PRO A 1 117 ? -12.983 -13.025 0.05 1 98.3 117 PRO A C 1
ATOM 857 O O . PRO A 1 117 ? -13.832 -13.909 -0.092 1 98.3 117 PRO A O 1
ATOM 860 N N . CYS A 1 118 ? -11.778 -13.237 0.48 1 98.39 118 CYS A N 1
ATOM 861 C CA . CYS A 1 118 ? -11.235 -14.567 0.735 1 98.39 118 CYS A CA 1
ATOM 862 C C . CYS A 1 118 ? -10.269 -14.545 1.913 1 98.39 118 CYS A C 1
ATOM 864 O O . CYS A 1 118 ? -9.446 -13.635 2.03 1 98.39 118 CYS A O 1
ATOM 866 N N . PRO A 1 119 ? -10.421 -15.558 2.861 1 97.91 119 PRO A N 1
ATOM 867 C CA . PRO A 1 119 ? -9.329 -15.659 3.831 1 97.91 119 PRO A CA 1
ATOM 868 C C . PRO A 1 119 ? -7.96 -15.787 3.167 1 97.91 119 PRO A C 1
ATOM 870 O O . PRO A 1 119 ? -7.79 -16.586 2.243 1 97.91 119 PRO A O 1
ATOM 873 N N . PRO A 1 120 ? -6.991 -15.001 3.617 1 96.91 120 PRO A N 1
ATOM 874 C CA . PRO A 1 120 ? -5.696 -14.972 2.932 1 96.91 120 PRO A CA 1
ATOM 875 C C . PRO A 1 120 ? -5.046 -16.351 2.842 1 96.91 120 PRO A C 1
ATOM 877 O O . PRO A 1 120 ? -4.37 -16.655 1.855 1 96.91 120 PRO A O 1
ATOM 880 N N . ASP A 1 121 ? -5.246 -17.204 3.805 1 95.81 121 ASP A N 1
ATOM 881 C CA . ASP A 1 121 ? -4.587 -18.505 3.848 1 95.81 121 ASP A CA 1
ATOM 882 C C . ASP A 1 121 ? -5.287 -19.505 2.93 1 95.81 121 ASP A C 1
ATOM 884 O O . ASP A 1 121 ? -4.828 -20.639 2.774 1 95.81 121 ASP A O 1
ATOM 888 N N . ARG A 1 122 ? -6.338 -19.089 2.29 1 97.35 122 ARG A N 1
ATOM 889 C CA . ARG A 1 122 ? -7.08 -20.01 1.435 1 97.35 122 ARG A CA 1
ATOM 890 C C . ARG A 1 122 ? -7.121 -19.509 -0.005 1 97.35 122 ARG A C 1
ATOM 892 O O . ARG A 1 122 ? -7.935 -19.972 -0.806 1 97.35 122 ARG A O 1
ATOM 899 N N . VAL A 1 123 ? -6.293 -18.592 -0.328 1 98.08 123 VAL A N 1
ATOM 900 C CA . VAL A 1 123 ? -6.287 -17.992 -1.658 1 98.08 123 VAL A CA 1
ATOM 901 C C . VAL A 1 123 ? -5.893 -19.04 -2.696 1 98.08 123 VAL A C 1
ATOM 903 O O . VAL A 1 123 ? -6.456 -19.079 -3.792 1 98.08 123 VAL A O 1
ATOM 906 N N . ASP A 1 124 ? -4.964 -19.919 -2.384 1 97.09 124 ASP A N 1
ATOM 907 C CA . ASP A 1 124 ? -4.55 -20.929 -3.354 1 97.09 124 ASP A CA 1
ATOM 908 C C . ASP A 1 124 ? -5.678 -21.921 -3.628 1 97.09 124 ASP A C 1
ATOM 910 O O . ASP A 1 124 ? -5.832 -22.399 -4.754 1 97.09 124 ASP A O 1
ATOM 914 N N . GLU A 1 125 ? -6.415 -22.253 -2.571 1 96.84 125 GLU A N 1
ATOM 915 C CA . GLU A 1 125 ? -7.586 -23.098 -2.783 1 96.84 125 GLU A CA 1
ATOM 916 C C . GLU A 1 125 ? -8.566 -22.45 -3.758 1 96.84 125 GLU A C 1
ATOM 918 O O . GLU A 1 125 ? -9.044 -23.1 -4.69 1 96.84 125 GLU A O 1
ATOM 923 N N . LEU A 1 126 ? -8.832 -21.198 -3.54 1 97.8 126 LEU A N 1
ATOM 924 C CA . LEU A 1 126 ? -9.728 -20.46 -4.424 1 97.8 126 LEU A CA 1
ATOM 925 C C . LEU A 1 126 ? -9.155 -20.381 -5.836 1 97.8 126 LEU A C 1
ATOM 927 O O . LEU A 1 126 ? -9.895 -20.481 -6.817 1 97.8 126 LEU A O 1
ATOM 931 N N . ARG A 1 127 ? -7.869 -20.182 -5.948 1 97.39 127 ARG A N 1
ATOM 932 C CA . ARG A 1 127 ? -7.208 -20.098 -7.247 1 97.39 127 ARG A CA 1
ATOM 933 C C . ARG A 1 127 ? -7.378 -21.394 -8.032 1 97.39 127 ARG A C 1
ATOM 935 O O . ARG A 1 127 ? -7.661 -21.367 -9.232 1 97.39 127 ARG A O 1
ATOM 942 N N . PHE A 1 128 ? -7.241 -22.569 -7.379 1 97.09 128 PHE A N 1
ATOM 943 C CA . PHE A 1 128 ? -7.478 -23.857 -8.019 1 97.09 128 PHE A CA 1
ATOM 944 C C . PHE A 1 128 ? -8.907 -23.949 -8.54 1 97.09 128 PHE A C 1
ATOM 946 O O . PHE A 1 128 ? -9.134 -24.374 -9.674 1 97.09 128 PHE A O 1
ATOM 953 N N . LEU A 1 129 ? -9.815 -23.507 -7.731 1 96.6 129 LEU A N 1
ATOM 954 C CA . LEU A 1 129 ? -11.227 -23.604 -8.088 1 96.6 129 LEU A CA 1
ATOM 955 C C . LEU A 1 129 ? -11.548 -22.713 -9.284 1 96.6 129 LEU A C 1
ATOM 957 O O . LEU A 1 129 ? -12.256 -23.131 -10.202 1 96.6 129 LEU A O 1
ATOM 961 N N . GLU A 1 130 ? -11.018 -21.477 -9.243 1 95.53 130 GLU A N 1
ATOM 962 C CA . GLU A 1 130 ? -11.244 -20.554 -10.351 1 95.53 130 GLU A CA 1
ATOM 963 C C . GLU A 1 130 ? -10.63 -21.082 -11.644 1 95.53 130 GLU A C 1
ATOM 965 O O . GLU A 1 130 ? -11.244 -20.995 -12.71 1 95.53 130 GLU A O 1
ATOM 970 N N . ARG A 1 131 ? -9.448 -21.663 -11.554 1 93.08 131 ARG A N 1
ATOM 971 C CA . ARG A 1 131 ? -8.79 -22.233 -12.726 1 93.08 131 ARG A CA 1
ATOM 972 C C . ARG A 1 131 ? -9.588 -23.406 -13.285 1 93.08 131 ARG A C 1
ATOM 974 O O . ARG A 1 131 ? -9.743 -23.534 -14.502 1 93.08 131 ARG A O 1
ATOM 981 N N . ALA A 1 132 ? -10.036 -24.24 -12.385 1 92.09 132 ALA A N 1
ATOM 982 C CA . ALA A 1 132 ? -10.842 -25.385 -12.802 1 92.09 132 ALA A CA 1
ATOM 983 C C . ALA A 1 132 ? -12.112 -24.93 -13.515 1 92.09 132 ALA A C 1
ATOM 985 O O . ALA A 1 132 ? -12.623 -25.629 -14.393 1 92.09 132 ALA A O 1
ATOM 986 N N . ALA A 1 133 ? -12.589 -23.754 -13.176 1 90.99 133 ALA A N 1
ATOM 987 C CA . ALA A 1 133 ? -13.796 -23.197 -13.779 1 90.99 133 ALA A CA 1
ATOM 988 C C . ALA A 1 133 ? -13.462 -22.383 -15.026 1 90.99 133 ALA A C 1
ATOM 990 O O . ALA A 1 133 ? -14.348 -21.786 -15.642 1 90.99 133 ALA A O 1
ATOM 991 N N . GLY A 1 134 ? -12.2 -22.33 -15.381 1 87.33 134 GLY A N 1
ATOM 992 C CA . GLY A 1 134 ? -11.794 -21.65 -16.6 1 87.33 134 GLY A CA 1
ATOM 993 C C . GLY A 1 134 ? -11.559 -20.164 -16.404 1 87.33 134 GLY A C 1
ATOM 994 O O . GLY A 1 134 ? -11.568 -19.397 -17.369 1 87.33 134 GLY A O 1
ATOM 995 N N . ARG A 1 135 ? -11.427 -19.747 -15.124 1 92.18 135 ARG A N 1
ATOM 996 C CA . ARG A 1 135 ? -11.232 -18.333 -14.823 1 92.18 135 ARG A CA 1
ATOM 997 C C . ARG A 1 135 ? -9.868 -18.092 -14.185 1 92.18 135 ARG A C 1
ATOM 999 O O . ARG A 1 135 ? -9.193 -19.038 -13.774 1 92.18 135 ARG A O 1
ATOM 1006 N N . HIS A 1 136 ? -9.474 -16.831 -14.283 1 94.47 136 HIS A N 1
ATOM 1007 C CA . HIS A 1 136 ? -8.218 -16.411 -13.672 1 94.47 136 HIS A CA 1
ATOM 1008 C C . HIS A 1 136 ? -8.466 -15.513 -12.464 1 94.47 136 HIS A C 1
ATOM 1010 O O . HIS A 1 136 ? -9.131 -14.481 -12.579 1 94.47 136 HIS A O 1
ATOM 1016 N N . LEU A 1 137 ? -7.932 -15.913 -11.33 1 96.84 137 LEU A N 1
ATOM 1017 C CA . LEU A 1 137 ? -8.131 -15.167 -10.092 1 96.84 137 LEU A CA 1
ATOM 1018 C C . LEU A 1 137 ? -7.175 -13.981 -10.013 1 96.84 137 LEU A C 1
ATOM 1020 O O . LEU A 1 137 ? -5.969 -14.135 -10.222 1 96.84 137 LEU A O 1
ATOM 1024 N N . ALA A 1 138 ? -7.694 -12.825 -9.737 1 95.33 138 ALA A N 1
ATOM 1025 C CA . ALA A 1 138 ? -6.893 -11.643 -9.429 1 95.33 138 ALA A CA 1
ATOM 1026 C C . ALA A 1 138 ? -7.066 -11.228 -7.971 1 95.33 138 ALA A C 1
ATOM 1028 O O . ALA A 1 138 ? -8.188 -11.181 -7.461 1 95.33 138 ALA A O 1
ATOM 1029 N N . VAL A 1 139 ? -5.958 -11.012 -7.281 1 96.93 139 VAL A N 1
ATOM 1030 C CA . VAL A 1 139 ? -5.972 -10.474 -5.925 1 96.93 139 VAL A CA 1
ATOM 1031 C C . VAL A 1 139 ? -5.625 -8.987 -5.954 1 96.93 139 VAL A C 1
ATOM 1033 O O . VAL A 1 139 ? -4.531 -8.607 -6.378 1 96.93 139 VAL A O 1
ATOM 1036 N N . HIS A 1 140 ? -6.491 -8.148 -5.502 1 96.58 140 HIS A N 1
ATOM 1037 C CA . HIS A 1 140 ? -6.301 -6.703 -5.556 1 96.58 140 HIS A CA 1
ATOM 1038 C C . HIS A 1 140 ? -5.506 -6.206 -4.354 1 96.58 140 HIS A C 1
ATOM 1040 O O . HIS A 1 140 ? -4.796 -5.202 -4.445 1 96.58 140 HIS A O 1
ATOM 1046 N N . GLY A 1 141 ? -5.594 -6.865 -3.287 1 96.93 141 GLY A N 1
ATOM 1047 C CA . GLY A 1 141 ? -4.896 -6.524 -2.058 1 96.93 141 GLY A CA 1
ATOM 1048 C C . GLY A 1 141 ? -5.182 -7.488 -0.922 1 96.93 141 GLY A C 1
ATOM 1049 O O . GLY A 1 141 ? -6.082 -8.324 -1.023 1 96.93 141 GLY A O 1
ATOM 1050 N N . VAL A 1 142 ? -4.427 -7.505 0.103 1 98.35 142 VAL A N 1
ATOM 1051 C CA . VAL A 1 142 ? -4.598 -8.202 1.373 1 98.35 142 VAL A CA 1
ATOM 1052 C C . VAL A 1 142 ? -4.554 -7.198 2.523 1 98.35 142 VAL A C 1
ATOM 1054 O O . VAL A 1 142 ? -3.484 -6.698 2.879 1 98.35 142 VAL A O 1
ATOM 1057 N N . ASP A 1 143 ? -5.709 -6.944 3.037 1 97.93 143 ASP A N 1
ATOM 1058 C CA . ASP A 1 143 ? -5.806 -5.852 4.001 1 97.93 143 ASP A CA 1
ATOM 1059 C C . ASP A 1 143 ? -7.102 -5.941 4.804 1 97.93 143 ASP A C 1
ATOM 1061 O O . ASP A 1 143 ? -7.997 -6.717 4.463 1 97.93 143 ASP A O 1
ATOM 1065 N N . LYS A 1 144 ? -7.113 -5.151 5.831 1 97.87 144 LYS A N 1
ATOM 1066 C CA . LYS A 1 144 ? -8.321 -5.091 6.647 1 97.87 144 LYS A CA 1
ATOM 1067 C C . LYS A 1 144 ? -9.36 -4.162 6.025 1 97.87 144 LYS A C 1
ATOM 1069 O O . LYS A 1 144 ? -10.561 -4.33 6.243 1 97.87 144 LYS A O 1
ATOM 1074 N N . PHE A 1 145 ? -8.947 -3.128 5.255 1 97.74 145 PHE A N 1
ATOM 1075 C CA . PHE A 1 145 ? -9.839 -2.167 4.616 1 97.74 145 PHE A CA 1
ATOM 1076 C C . PHE A 1 145 ? -9.891 -2.395 3.11 1 97.74 145 PHE A C 1
ATOM 1078 O O . PHE A 1 145 ? -8.851 -2.489 2.455 1 97.74 145 PHE A O 1
ATOM 1085 N N . PRO A 1 146 ? -11.053 -2.458 2.556 1 98.02 146 PRO A N 1
ATOM 1086 C CA . PRO A 1 146 ? -11.165 -2.579 1.101 1 98.02 146 PRO A CA 1
ATOM 1087 C C . PRO A 1 146 ? -11.136 -1.227 0.392 1 98.02 146 PRO A C 1
ATOM 1089 O O . PRO A 1 146 ? -11.172 -0.182 1.047 1 98.02 146 PRO A O 1
ATOM 1092 N N . ARG A 1 147 ? -11.066 -1.317 -0.917 1 97.16 147 ARG A N 1
ATOM 1093 C CA . ARG A 1 147 ? -11.288 -0.141 -1.752 1 97.16 147 ARG A CA 1
ATOM 1094 C C . ARG A 1 147 ? -12.705 0.395 -1.578 1 97.16 147 ARG A C 1
ATOM 1096 O O . ARG A 1 147 ? -13.665 -0.377 -1.525 1 97.16 147 ARG A O 1
ATOM 1103 N N . MET A 1 148 ? -12.832 1.652 -1.561 1 98.55 148 MET A N 1
ATOM 1104 C CA . MET A 1 148 ? -14.138 2.284 -1.399 1 98.55 148 MET A CA 1
ATOM 1105 C C . MET A 1 148 ? -15.07 1.91 -2.547 1 98.55 148 MET A C 1
ATOM 1107 O O . MET A 1 148 ? -16.235 1.577 -2.323 1 98.55 148 MET A O 1
ATOM 1111 N N . THR A 1 149 ? -14.575 1.873 -3.765 1 97.89 149 THR A N 1
ATOM 1112 C CA . THR A 1 149 ? -15.39 1.779 -4.972 1 97.89 149 THR A CA 1
ATOM 1113 C C . THR A 1 149 ? -16.003 0.388 -5.103 1 97.89 149 THR A C 1
ATOM 1115 O O . THR A 1 149 ? -16.921 0.181 -5.899 1 97.89 149 THR A O 1
ATOM 1118 N N . ASP A 1 150 ? -15.512 -0.543 -4.338 1 97.44 150 ASP A N 1
ATOM 1119 C CA . ASP A 1 150 ? -16.122 -1.868 -4.34 1 97.44 150 ASP A CA 1
ATOM 1120 C C . ASP A 1 150 ? -17.434 -1.87 -3.559 1 97.44 150 ASP A C 1
ATOM 1122 O O . ASP A 1 150 ? -18.218 -2.817 -3.653 1 97.44 150 ASP A O 1
ATOM 1126 N N . TYR A 1 151 ? -17.713 -0.738 -2.83 1 98.46 151 TYR A N 1
ATOM 1127 C CA . TYR A 1 151 ? -18.862 -0.719 -1.932 1 98.46 151 TYR A CA 1
ATOM 1128 C C . TYR A 1 151 ? -19.695 0.541 -2.139 1 98.46 151 TYR A C 1
ATOM 1130 O O . TYR A 1 151 ? -20.919 0.515 -1.992 1 98.46 151 TYR A O 1
ATOM 1138 N N . VAL A 1 152 ? -18.941 1.627 -2.41 1 98.46 152 VAL A N 1
ATOM 1139 C CA . VAL A 1 152 ? -19.582 2.931 -2.548 1 98.46 152 VAL A CA 1
ATOM 1140 C C . VAL A 1 152 ? -18.987 3.677 -3.74 1 98.46 152 VAL A C 1
ATOM 1142 O O . VAL A 1 152 ? -17.766 3.706 -3.916 1 98.46 152 VAL A O 1
ATOM 1145 N N . THR A 1 153 ? -19.787 4.203 -4.605 1 97.77 153 THR A N 1
ATOM 1146 C CA . THR A 1 153 ? -19.39 5.166 -5.626 1 97.77 153 THR A CA 1
ATOM 1147 C C . THR A 1 153 ? -20.087 6.506 -5.405 1 97.77 153 THR A C 1
ATOM 1149 O O . THR A 1 153 ? -21.228 6.695 -5.831 1 97.77 153 THR A O 1
ATOM 1152 N N . PRO A 1 154 ? -19.442 7.296 -4.713 1 95.32 154 PRO A N 1
ATOM 1153 C CA . PRO A 1 154 ? -20.1 8.568 -4.404 1 95.32 154 PRO A CA 1
ATOM 1154 C C . PRO A 1 154 ? -20.302 9.443 -5.639 1 95.32 154 PRO A C 1
ATOM 1156 O O . PRO A 1 154 ? -19.504 9.385 -6.578 1 95.32 154 PRO A O 1
ATOM 1159 N N . SER A 1 155 ? -21.306 10.283 -5.682 1 97.11 155 SER A N 1
ATOM 1160 C CA . SER A 1 155 ? -21.618 11.149 -6.815 1 97.11 155 SER A CA 1
ATOM 1161 C C . SER A 1 155 ? -20.744 12.399 -6.812 1 97.11 155 SER A C 1
ATOM 1163 O O . SER A 1 155 ? -20.268 12.828 -5.759 1 97.11 155 SER A O 1
ATOM 1165 N N . GLY A 1 156 ? -20.474 12.933 -7.938 1 98.06 156 GLY A N 1
ATOM 1166 C CA . GLY A 1 156 ? -19.851 14.24 -8.076 1 98.06 156 GLY A CA 1
ATOM 1167 C C . GLY A 1 156 ? -18.355 14.218 -7.824 1 98.06 156 GLY A C 1
ATOM 1168 O O . GLY A 1 156 ? -17.763 15.244 -7.482 1 98.06 156 GLY A O 1
ATOM 1169 N N . VAL A 1 157 ? -17.757 13.025 -7.925 1 98.42 157 VAL A N 1
ATOM 1170 C CA . VAL A 1 157 ? -16.32 12.929 -7.691 1 98.42 157 VAL A CA 1
ATOM 1171 C C . VAL A 1 157 ? -15.653 12.208 -8.861 1 98.42 157 VAL A C 1
ATOM 1173 O O . VAL A 1 157 ? -16.326 11.549 -9.657 1 98.42 157 VAL A O 1
ATOM 1176 N N . ARG A 1 158 ? -14.381 12.41 -9.072 1 98.55 158 ARG A N 1
ATOM 1177 C CA . ARG A 1 158 ? -13.538 11.645 -9.984 1 98.55 158 ARG A CA 1
ATOM 1178 C C . ARG A 1 158 ? -12.419 10.934 -9.229 1 98.55 158 ARG A C 1
ATOM 1180 O O . ARG A 1 158 ? -11.736 11.544 -8.403 1 98.55 158 ARG A O 1
ATOM 1187 N N . ILE A 1 159 ? -12.286 9.668 -9.406 1 98.43 159 ILE A N 1
ATOM 1188 C CA . ILE A 1 159 ? -11.242 8.842 -8.809 1 98.43 159 ILE A CA 1
ATOM 1189 C C . ILE A 1 159 ? -10.442 8.148 -9.909 1 98.43 159 ILE A C 1
ATOM 1191 O O . ILE A 1 159 ? -10.939 7.226 -10.56 1 98.43 159 ILE A O 1
ATOM 1195 N N . ALA A 1 160 ? -9.243 8.537 -10.091 1 97.46 160 ALA A N 1
ATOM 1196 C CA . ALA A 1 160 ? -8.455 8.059 -11.224 1 97.46 160 ALA A CA 1
ATOM 1197 C C . ALA A 1 160 ? -7.893 6.666 -10.952 1 97.46 160 ALA A C 1
ATOM 1199 O O . ALA A 1 160 ? -7.653 5.894 -11.884 1 97.46 160 ALA A O 1
ATOM 1200 N N . ASP A 1 161 ? -7.656 6.368 -9.695 1 96.7 161 ASP A N 1
ATOM 1201 C CA . ASP A 1 161 ? -7.186 5.051 -9.278 1 96.7 161 ASP A CA 1
ATOM 1202 C C . ASP A 1 161 ? -7.988 4.533 -8.086 1 96.7 161 ASP A C 1
ATOM 1204 O O . ASP A 1 161 ? -7.758 4.95 -6.948 1 96.7 161 ASP A O 1
ATOM 1208 N N . ALA A 1 162 ? -8.813 3.621 -8.312 1 95.8 162 ALA A N 1
ATOM 1209 C CA . ALA A 1 162 ? -9.758 3.127 -7.315 1 95.8 162 ALA A CA 1
ATOM 1210 C C . ALA A 1 162 ? -9.033 2.425 -6.171 1 95.8 162 ALA A C 1
ATOM 1212 O O . ALA A 1 162 ? -9.578 2.287 -5.073 1 95.8 162 ALA A O 1
ATOM 1213 N N . ASP A 1 163 ? -7.824 1.947 -6.376 1 95.58 163 ASP A N 1
ATOM 1214 C CA . ASP A 1 163 ? -7.077 1.206 -5.364 1 95.58 163 ASP A CA 1
ATOM 1215 C C . ASP A 1 163 ? -6.563 2.137 -4.269 1 95.58 163 ASP A C 1
ATOM 1217 O O . ASP A 1 163 ? -6.113 1.678 -3.217 1 95.58 163 ASP A O 1
ATOM 1221 N N . ARG A 1 164 ? -6.676 3.44 -4.469 1 97.21 164 ARG A N 1
ATOM 1222 C CA . ARG A 1 164 ? -5.982 4.372 -3.587 1 97.21 164 ARG A CA 1
ATOM 1223 C C . ARG A 1 164 ? -6.972 5.162 -2.737 1 97.21 164 ARG A C 1
ATOM 1225 O O . ARG A 1 164 ? -6.627 6.209 -2.184 1 97.21 164 ARG A O 1
ATOM 1232 N N . VAL A 1 165 ? -8.196 4.736 -2.716 1 98.52 165 VAL A N 1
ATOM 1233 C CA . VAL A 1 165 ? -9.211 5.307 -1.838 1 98.52 165 VAL A CA 1
ATOM 1234 C C . VAL A 1 165 ? -9.86 4.2 -1.01 1 98.52 165 VAL A C 1
ATOM 1236 O O . VAL A 1 165 ? -10.487 3.291 -1.56 1 98.52 165 VAL A O 1
ATOM 1239 N N . ARG A 1 166 ? -9.757 4.291 0.292 1 98.62 166 ARG A N 1
ATOM 1240 C CA . ARG A 1 166 ? -10.233 3.232 1.177 1 98.62 166 ARG A CA 1
ATOM 1241 C C . ARG A 1 166 ? -11.694 3.452 1.556 1 98.62 166 ARG A C 1
ATOM 1243 O O . ARG A 1 166 ? -12.145 4.593 1.675 1 98.62 166 ARG A O 1
ATOM 1250 N N . LEU A 1 167 ? -12.478 2.377 1.759 1 98.86 167 LEU A N 1
ATOM 1251 C CA . LEU A 1 167 ? -13.8 2.508 2.362 1 98.86 167 LEU A CA 1
ATOM 1252 C C . LEU A 1 167 ? -13.718 3.246 3.694 1 98.86 167 LEU A C 1
ATOM 1254 O O . LEU A 1 167 ? -12.877 2.924 4.536 1 98.86 167 LEU A O 1
ATOM 1258 N N . GLY A 1 168 ? -14.546 4.211 3.875 1 98.78 168 GLY A N 1
ATOM 1259 C CA . GLY A 1 168 ? -14.467 5.096 5.026 1 98.78 168 GLY A CA 1
ATOM 1260 C C . GLY A 1 168 ? -13.924 6.471 4.686 1 98.78 168 GLY A C 1
ATOM 1261 O O . GLY A 1 168 ? -13.949 7.378 5.521 1 98.78 168 GLY A O 1
ATOM 1262 N N . ALA A 1 169 ? -13.456 6.638 3.449 1 98.84 169 ALA A N 1
ATOM 1263 C CA . ALA A 1 169 ? -13.081 7.971 2.985 1 98.84 169 ALA A CA 1
ATOM 1264 C C . ALA A 1 169 ? -14.315 8.832 2.734 1 98.84 169 ALA A C 1
ATOM 1266 O O . ALA A 1 169 ? -15.358 8.326 2.313 1 98.84 169 ALA A O 1
ATOM 1267 N N . HIS A 1 170 ? -14.188 10.063 2.993 1 98.84 170 HIS A N 1
ATOM 1268 C CA . HIS A 1 170 ? -15.219 11.055 2.71 1 98.84 170 HIS A CA 1
ATOM 1269 C C . HIS A 1 170 ? -14.8 11.973 1.567 1 98.84 170 HIS A C 1
ATOM 1271 O O . HIS A 1 170 ? -13.933 12.832 1.742 1 98.84 170 HIS A O 1
ATOM 1277 N N . LEU A 1 171 ? -15.392 11.847 0.415 1 98.87 171 LEU A N 1
ATOM 1278 C CA . LEU A 1 171 ? -15.074 12.662 -0.752 1 98.87 171 LEU A CA 1
ATOM 1279 C C . LEU A 1 171 ? -16.237 13.582 -1.107 1 98.87 171 LEU A C 1
ATOM 1281 O O . LEU A 1 171 ? -17.242 13.133 -1.663 1 98.87 171 LEU A O 1
ATOM 1285 N N . ALA A 1 172 ? -16.111 14.817 -0.829 1 98.68 172 ALA A N 1
ATOM 1286 C CA . ALA A 1 172 ? -17.156 15.794 -1.125 1 98.68 172 ALA A CA 1
ATOM 1287 C C . ALA A 1 172 ? -17.325 15.978 -2.63 1 98.68 172 ALA A C 1
ATOM 1289 O O . ALA A 1 172 ? -16.375 15.794 -3.395 1 98.68 172 ALA A O 1
ATOM 1290 N N . PRO A 1 173 ? -18.567 16.368 -3.073 1 98.05 173 PRO A N 1
ATOM 1291 C CA . PRO A 1 173 ? -18.728 16.702 -4.49 1 98.05 173 PRO A CA 1
ATOM 1292 C C . PRO A 1 173 ? -17.707 17.729 -4.974 1 98.05 173 PRO A C 1
ATOM 1294 O O . PRO A 1 173 ? -17.416 18.696 -4.266 1 98.05 173 PRO A O 1
ATOM 1297 N N . GLY A 1 174 ? -17.143 17.443 -6.131 1 98.03 174 GLY A N 1
ATOM 1298 C CA . GLY A 1 174 ? -16.109 18.32 -6.658 1 98.03 174 GLY A CA 1
ATOM 1299 C C . GLY A 1 174 ? -14.705 17.808 -6.401 1 98.03 174 GLY A C 1
ATOM 1300 O O . GLY A 1 174 ? -13.735 18.339 -6.947 1 98.03 174 GLY A O 1
ATOM 1301 N N . THR A 1 175 ? -14.575 16.762 -5.637 1 98.46 175 THR A N 1
ATOM 1302 C CA . THR A 1 175 ? -13.275 16.168 -5.35 1 98.46 175 THR A CA 1
ATOM 1303 C C . THR A 1 175 ? -12.77 15.367 -6.547 1 98.46 175 THR A C 1
ATOM 1305 O O . THR A 1 175 ? -13.534 14.631 -7.175 1 98.46 175 THR A O 1
ATOM 1308 N N . THR A 1 176 ? -11.6 15.583 -6.931 1 98.46 176 THR A N 1
ATOM 1309 C CA . THR A 1 176 ? -10.876 14.736 -7.873 1 98.46 176 THR A CA 1
ATOM 1310 C C . THR A 1 176 ? -9.659 14.103 -7.206 1 98.46 176 THR A C 1
ATOM 1312 O O . THR A 1 176 ? -8.764 14.81 -6.736 1 98.46 176 THR A O 1
ATOM 1315 N N . VAL A 1 177 ? -9.605 12.843 -7.086 1 98.43 177 VAL A N 1
ATOM 1316 C CA . VAL A 1 177 ? -8.429 12.105 -6.637 1 98.43 177 VAL A CA 1
ATOM 1317 C C . VAL A 1 177 ? -7.653 11.585 -7.845 1 98.43 177 VAL A C 1
ATOM 1319 O O . VAL A 1 177 ? -8.093 10.649 -8.517 1 98.43 177 VAL A O 1
ATOM 1322 N N . MET A 1 178 ? -6.526 12.17 -8.099 1 97.15 178 MET A N 1
ATOM 1323 C CA . MET A 1 178 ? -5.721 11.782 -9.253 1 97.15 178 MET A CA 1
ATOM 1324 C C . MET A 1 178 ? -4.878 10.551 -8.939 1 97.15 178 MET A C 1
ATOM 1326 O O . MET A 1 178 ? -4.981 9.983 -7.85 1 97.15 178 MET A O 1
ATOM 1330 N N . HIS A 1 179 ? -4.141 10.048 -9.851 1 94.41 179 HIS A N 1
ATOM 1331 C CA . HIS A 1 179 ? -3.466 8.757 -9.782 1 94.41 179 HIS A CA 1
ATOM 1332 C C . HIS A 1 179 ? -2.51 8.697 -8.595 1 94.41 179 HIS A C 1
ATOM 1334 O O . HIS A 1 179 ? -2.278 7.625 -8.032 1 94.41 179 HIS A O 1
ATOM 1340 N N . GLU A 1 180 ? -2.025 9.845 -8.173 1 92.99 180 GLU A N 1
ATOM 1341 C CA . GLU A 1 180 ? -1.082 9.858 -7.059 1 92.99 180 GLU A CA 1
ATOM 1342 C C . GLU A 1 180 ? -1.783 10.194 -5.746 1 92.99 180 GLU A C 1
ATOM 1344 O O . GLU A 1 180 ? -1.153 10.209 -4.686 1 92.99 180 GLU A O 1
ATOM 1349 N N . GLY A 1 181 ? -3.039 10.514 -5.863 1 97.2 181 GLY A N 1
ATOM 1350 C CA . GLY A 1 181 ? -3.812 10.811 -4.667 1 97.2 181 GLY A CA 1
ATOM 1351 C C . GLY A 1 181 ? -4.19 9.572 -3.877 1 97.2 181 GLY A C 1
ATOM 1352 O O . GLY A 1 181 ? -4.466 8.52 -4.458 1 97.2 181 GLY A O 1
ATOM 1353 N N . PHE A 1 182 ? -4.105 9.709 -2.622 1 98.05 182 PHE A N 1
ATOM 1354 C CA . PHE A 1 182 ? -4.547 8.681 -1.687 1 98.05 182 PHE A CA 1
ATOM 1355 C C . PHE A 1 182 ? -5.435 9.281 -0.603 1 98.05 182 PHE A C 1
ATOM 1357 O O . PHE A 1 182 ? -5.147 10.362 -0.085 1 98.05 182 PHE A O 1
ATOM 1364 N N . VAL A 1 183 ? -6.484 8.617 -0.289 1 98.58 183 VAL A N 1
ATOM 1365 C CA . VAL A 1 183 ? -7.337 9.034 0.818 1 98.58 183 VAL A CA 1
ATOM 1366 C C . VAL A 1 183 ? -7.626 7.84 1.726 1 98.58 183 VAL A C 1
ATOM 1368 O O . VAL A 1 183 ? -8.169 6.828 1.277 1 98.58 183 VAL A O 1
ATOM 1371 N N . ASN A 1 184 ? -7.26 7.95 2.991 1 97.63 184 ASN A N 1
ATOM 1372 C CA . ASN A 1 184 ? -7.487 6.906 3.984 1 97.63 184 ASN A CA 1
ATOM 1373 C C . ASN A 1 184 ? -8.91 6.955 4.534 1 97.63 184 ASN A C 1
ATOM 1375 O O . ASN A 1 184 ? -9.693 7.832 4.164 1 97.63 184 ASN A O 1
ATOM 1379 N N . PHE A 1 185 ? -9.293 5.955 5.344 1 98 185 PHE A N 1
ATOM 1380 C CA . PHE A 1 185 ? -10.58 5.993 6.028 1 98 185 PHE A CA 1
ATOM 1381 C C . PHE A 1 185 ? -10.614 7.118 7.056 1 98 185 PHE A C 1
ATOM 1383 O O . PHE A 1 185 ? -9.566 7.592 7.5 1 98 185 PHE A O 1
ATOM 1390 N N . ASN A 1 186 ? -11.818 7.557 7.394 1 97.76 186 ASN A N 1
ATOM 1391 C CA . ASN A 1 186 ? -12.041 8.613 8.376 1 97.76 186 ASN A CA 1
ATOM 1392 C C . ASN A 1 186 ? -11.26 9.876 8.027 1 97.76 186 ASN A C 1
ATOM 1394 O O . ASN A 1 186 ? -10.689 10.521 8.909 1 97.76 186 ASN A O 1
ATOM 1398 N N . ALA A 1 187 ? -11.106 10.131 6.757 1 97.98 187 ALA A N 1
ATOM 1399 C CA . ALA A 1 187 ? -10.372 11.266 6.202 1 97.98 187 ALA A CA 1
ATOM 1400 C C . ALA A 1 187 ? -10.951 11.688 4.855 1 97.98 187 ALA A C 1
ATOM 1402 O O . ALA A 1 187 ? -11.763 10.968 4.269 1 97.98 187 ALA A O 1
ATOM 1403 N N . GLY A 1 188 ? -10.592 12.822 4.411 1 98.47 188 GLY A N 1
ATOM 1404 C CA . GLY A 1 188 ? -11.015 13.203 3.073 1 98.47 188 GLY A CA 1
ATOM 1405 C C . GLY A 1 188 ? -11.285 14.69 2.934 1 98.47 188 GLY A C 1
ATOM 1406 O O . GLY A 1 188 ? -10.623 15.509 3.575 1 98.47 188 GLY A O 1
ATOM 1407 N N . THR A 1 189 ? -12.133 14.981 1.999 1 98.76 189 THR A N 1
ATOM 1408 C CA . THR A 1 189 ? -12.386 16.371 1.635 1 98.76 189 THR A CA 1
ATOM 1409 C C . THR A 1 189 ? -13.775 16.806 2.092 1 98.76 189 THR A C 1
ATOM 1411 O O . THR A 1 189 ? -14.7 15.993 2.143 1 98.76 189 THR A O 1
ATOM 1414 N N . LEU A 1 190 ? -13.91 18.083 2.35 1 98.26 190 LEU A N 1
ATOM 1415 C CA . LEU A 1 190 ? -15.182 18.639 2.799 1 98.26 190 LEU A CA 1
ATOM 1416 C C . LEU A 1 190 ? -15.758 19.59 1.756 1 98.26 190 LEU A C 1
ATOM 1418 O O . LEU A 1 190 ? -16.772 20.248 2.001 1 98.26 190 LEU A O 1
ATOM 1422 N N . GLY A 1 191 ? -15.111 19.709 0.616 1 97.48 191 GLY A N 1
ATOM 1423 C CA . GLY A 1 191 ? -15.517 20.492 -0.541 1 97.48 191 GLY A CA 1
ATOM 1424 C C . GLY A 1 191 ? -14.693 20.197 -1.78 1 97.48 191 GLY A C 1
ATOM 1425 O O . GLY A 1 191 ? -14.078 19.134 -1.884 1 97.48 191 GLY A O 1
ATOM 1426 N N . THR A 1 192 ? -14.76 21.096 -2.742 1 97.56 192 THR A N 1
ATOM 1427 C CA . THR A 1 192 ? -14.021 20.922 -3.988 1 97.56 192 THR A CA 1
ATOM 1428 C C . THR A 1 192 ? -12.519 20.87 -3.722 1 97.56 192 THR A C 1
ATOM 1430 O O . THR A 1 192 ? -11.975 21.736 -3.033 1 97.56 192 THR A O 1
ATOM 1433 N N . SER A 1 193 ? -11.881 19.849 -4.276 1 97.93 193 SER A N 1
ATOM 1434 C CA . SER A 1 193 ? -10.461 19.654 -4.002 1 97.93 193 SER A CA 1
ATOM 1435 C C . SER A 1 193 ? -9.809 18.776 -5.065 1 97.93 193 SER A C 1
ATOM 1437 O O . SER A 1 193 ? -10.421 17.824 -5.552 1 97.93 193 SER A O 1
ATOM 1439 N N . MET A 1 194 ? -8.641 19.169 -5.462 1 98.06 194 MET A N 1
ATOM 1440 C CA . MET A 1 194 ? -7.764 18.296 -6.237 1 98.06 194 MET A CA 1
ATOM 1441 C C . MET A 1 194 ? -6.763 17.588 -5.331 1 98.06 194 MET A C 1
ATOM 1443 O O . MET A 1 194 ? -5.947 18.236 -4.673 1 98.06 194 MET A O 1
ATOM 1447 N N . VAL A 1 195 ? -6.851 16.267 -5.256 1 98.33 195 VAL A N 1
ATOM 1448 C CA . VAL A 1 195 ? -5.999 15.47 -4.379 1 98.33 195 VAL A CA 1
ATOM 1449 C C . VAL A 1 195 ? -4.977 14.699 -5.212 1 98.33 195 VAL A C 1
ATOM 1451 O O . VAL A 1 195 ? -5.324 13.728 -5.888 1 98.33 195 VAL A O 1
ATOM 1454 N N . GLU A 1 196 ? -3.705 15.052 -5.14 1 97.59 196 GLU A N 1
ATOM 1455 C CA . GLU A 1 196 ? -2.626 14.364 -5.842 1 97.59 196 GLU A CA 1
ATOM 1456 C C . GLU A 1 196 ? -1.552 13.884 -4.87 1 97.59 196 GLU A C 1
ATOM 1458 O O . GLU A 1 196 ? -0.501 13.396 -5.289 1 97.59 196 GLU A O 1
ATOM 1463 N N . GLY A 1 197 ? -1.789 14.087 -3.579 1 97.6 197 GLY A N 1
ATOM 1464 C CA . GLY A 1 197 ? -0.954 13.609 -2.489 1 97.6 197 GLY A CA 1
ATOM 1465 C C . GLY A 1 197 ? -1.692 12.7 -1.524 1 97.6 197 GLY A C 1
ATOM 1466 O O . GLY A 1 197 ? -2.666 12.046 -1.903 1 97.6 197 GLY A O 1
ATOM 1467 N N . ARG A 1 198 ? -1.223 12.584 -0.313 1 97.17 198 ARG A N 1
ATOM 1468 C CA . ARG A 1 198 ? -1.763 11.58 0.598 1 97.17 198 ARG A CA 1
ATOM 1469 C C . ARG A 1 198 ? -2.517 12.234 1.75 1 97.17 198 ARG A C 1
ATOM 1471 O O . ARG A 1 198 ? -1.958 13.059 2.476 1 97.17 198 ARG A O 1
ATOM 1478 N N . ILE A 1 199 ? -3.72 11.913 1.895 1 97.36 199 ILE A N 1
ATOM 1479 C CA . ILE A 1 199 ? -4.545 12.299 3.034 1 97.36 199 ILE A CA 1
ATOM 1480 C C . ILE A 1 199 ? -4.677 11.122 3.998 1 97.36 199 ILE A C 1
ATOM 1482 O O . ILE A 1 199 ? -5.419 10.173 3.731 1 97.36 199 ILE A O 1
ATOM 1486 N N . VAL A 1 200 ? -4.003 11.206 5.067 1 94.98 200 VAL A N 1
ATOM 1487 C CA . VAL A 1 200 ? -3.925 10.072 5.982 1 94.98 200 VAL A CA 1
ATOM 1488 C C . VAL A 1 200 ? -5.123 10.089 6.929 1 94.98 200 VAL A C 1
ATOM 1490 O O . VAL A 1 200 ? -5.937 11.014 6.893 1 94.98 200 VAL A O 1
ATOM 1493 N N . GLN A 1 201 ? -5.216 9.097 7.705 1 94.92 201 GLN A N 1
ATOM 1494 C CA . GLN A 1 201 ? -6.369 8.895 8.576 1 94.92 201 GLN A CA 1
ATOM 1495 C C . GLN A 1 201 ? -6.599 10.107 9.474 1 94.92 201 GLN A C 1
ATOM 1497 O O . GLN A 1 201 ? -5.657 10.626 10.078 1 94.92 201 GLN A O 1
ATOM 1502 N N . GLY A 1 202 ? -7.769 10.571 9.501 1 94.76 202 GLY A N 1
ATOM 1503 C CA . GLY A 1 202 ? -8.173 11.639 10.402 1 94.76 202 GLY A CA 1
ATOM 1504 C C . GLY A 1 202 ? -8.052 13.019 9.784 1 94.76 202 GLY A C 1
ATOM 1505 O O . GLY A 1 202 ? -8.625 13.985 10.293 1 94.76 202 GLY A O 1
ATOM 1506 N N . VAL A 1 203 ? -7.317 13.156 8.702 1 96.7 203 VAL A N 1
ATOM 1507 C CA . VAL A 1 203 ? -7.049 14.454 8.091 1 96.7 203 VAL A CA 1
ATOM 1508 C C . VAL A 1 203 ? -8.246 14.885 7.246 1 96.7 203 VAL A C 1
ATOM 1510 O O . VAL A 1 203 ? -8.818 14.076 6.511 1 96.7 203 VAL A O 1
ATOM 1513 N N . VAL A 1 204 ? -8.618 16.145 7.345 1 97.2 204 VAL A N 1
ATOM 1514 C CA . VAL A 1 204 ? -9.673 16.702 6.506 1 97.2 204 VAL A CA 1
ATOM 1515 C C . VAL A 1 204 ? -9.136 17.899 5.725 1 97.2 204 VAL A C 1
ATOM 1517 O O . VAL A 1 204 ? -8.333 18.677 6.246 1 97.2 204 VAL A O 1
ATOM 1520 N N . VAL A 1 205 ? -9.563 18.01 4.549 1 98.3 205 VAL A N 1
ATOM 1521 C CA . VAL A 1 205 ? -9.15 19.071 3.637 1 98.3 205 VAL A CA 1
ATOM 1522 C C . VAL A 1 205 ? -10.343 19.969 3.314 1 98.3 205 VAL A C 1
ATOM 1524 O O . VAL A 1 205 ? -11.367 19.495 2.817 1 98.3 205 VAL A O 1
ATOM 1527 N N . GLY A 1 206 ? -10.217 21.26 3.542 1 98.12 206 GLY A N 1
ATOM 1528 C CA . GLY A 1 206 ? -11.303 22.21 3.361 1 98.12 206 GLY A CA 1
ATOM 1529 C C . GLY A 1 206 ? -11.571 22.538 1.904 1 98.12 206 GLY A C 1
ATOM 1530 O O . GLY A 1 206 ? -10.769 22.204 1.029 1 98.12 206 GLY A O 1
ATOM 1531 N N . ASP A 1 207 ? -12.699 23.224 1.678 1 97.83 207 ASP A N 1
ATOM 1532 C CA . ASP A 1 207 ? -13.18 23.568 0.343 1 97.83 207 ASP A CA 1
ATOM 1533 C C . ASP A 1 207 ? -12.183 24.466 -0.385 1 97.83 207 ASP A C 1
ATOM 1535 O O . ASP A 1 207 ? -11.712 25.46 0.173 1 97.83 207 ASP A O 1
ATOM 1539 N N . GLY A 1 208 ? -11.884 24.098 -1.624 1 97.23 208 GLY A N 1
ATOM 1540 C CA . GLY A 1 208 ? -11.021 24.922 -2.456 1 97.23 208 GLY A CA 1
ATOM 1541 C C . GLY A 1 208 ? -9.544 24.665 -2.223 1 97.23 208 GLY A C 1
ATOM 1542 O O . GLY A 1 208 ? -8.692 25.357 -2.783 1 97.23 208 GLY A O 1
ATOM 1543 N N . SER A 1 209 ? -9.209 23.75 -1.325 1 97.87 209 SER A N 1
ATOM 1544 C CA . SER A 1 209 ? -7.815 23.41 -1.057 1 97.87 209 SER A CA 1
ATOM 1545 C C . SER A 1 209 ? -7.341 22.273 -1.956 1 97.87 209 SER A C 1
ATOM 1547 O O . SER A 1 209 ? -8.093 21.335 -2.229 1 97.87 209 SER A O 1
ATOM 1549 N N . ASP A 1 210 ? -6.076 22.347 -2.389 1 97.2 210 ASP A N 1
ATOM 1550 C CA . ASP A 1 210 ? -5.485 21.351 -3.277 1 97.2 210 ASP A CA 1
ATOM 1551 C C . ASP A 1 210 ? -4.261 20.701 -2.635 1 97.2 210 ASP A C 1
ATOM 1553 O O . ASP A 1 210 ? -3.46 21.378 -1.987 1 97.2 210 ASP A O 1
ATOM 1557 N N . ILE A 1 211 ? -4.156 19.461 -2.803 1 98.23 211 ILE A N 1
ATOM 1558 C CA . ILE A 1 211 ? -3.048 18.654 -2.302 1 98.23 211 ILE A CA 1
ATOM 1559 C C . ILE A 1 211 ? -2.141 18.247 -3.461 1 98.23 211 ILE A C 1
ATOM 1561 O O . ILE A 1 211 ? -2.512 17.403 -4.28 1 98.23 211 ILE A O 1
ATOM 1565 N N . GLY A 1 212 ? -0.957 18.729 -3.497 1 97.2 212 GLY A N 1
ATOM 1566 C CA . GLY A 1 212 ? -0.077 18.592 -4.647 1 97.2 212 GLY A CA 1
ATOM 1567 C C . GLY A 1 212 ? 0.471 17.188 -4.815 1 97.2 212 GLY A C 1
ATOM 1568 O O . GLY A 1 212 ? 0.41 16.377 -3.888 1 97.2 212 GLY A O 1
ATOM 1569 N N . GLY A 1 213 ? 1.012 16.969 -6.028 1 96.09 213 GLY A N 1
ATOM 1570 C CA . GLY A 1 213 ? 1.538 15.658 -6.372 1 96.09 213 GLY A CA 1
ATOM 1571 C C . GLY A 1 213 ? 2.636 15.191 -5.435 1 96.09 213 GLY A C 1
ATOM 1572 O O . GLY A 1 213 ? 3.636 15.886 -5.246 1 96.09 213 GLY A O 1
ATOM 1573 N N . GLY A 1 214 ? 2.386 14.015 -4.832 1 96.26 214 GLY A N 1
ATOM 1574 C CA . GLY A 1 214 ? 3.416 13.429 -3.989 1 96.26 214 GLY A CA 1
ATOM 1575 C C . GLY A 1 214 ? 3.508 14.076 -2.62 1 96.26 214 GLY A C 1
ATOM 1576 O O . GLY A 1 214 ? 4.366 13.714 -1.813 1 96.26 214 GLY A O 1
ATOM 1577 N N . SER A 1 215 ? 2.667 15.065 -2.338 1 96.73 215 SER A N 1
ATOM 1578 C CA . SER A 1 215 ? 2.698 15.714 -1.032 1 96.73 215 SER A CA 1
ATOM 1579 C C . SER A 1 215 ? 2.159 14.793 0.057 1 96.73 215 SER A C 1
ATOM 1581 O O . SER A 1 215 ? 1.532 13.774 -0.239 1 96.73 215 SER A O 1
ATOM 1583 N N . SER A 1 216 ? 2.532 15.147 1.296 1 94.78 216 SER A N 1
ATOM 1584 C CA . SER A 1 216 ? 2.123 14.292 2.405 1 94.78 216 SER A CA 1
ATOM 1585 C C . SER A 1 216 ? 1.658 15.12 3.599 1 94.78 216 SER A C 1
ATOM 1587 O O . SER A 1 216 ? 2.232 16.17 3.895 1 94.78 216 SER A O 1
ATOM 1589 N N . ILE A 1 217 ? 0.699 14.636 4.227 1 95.71 217 ILE A N 1
ATOM 1590 C CA . ILE A 1 217 ? 0.188 15.222 5.461 1 95.71 217 ILE A CA 1
ATOM 1591 C C . ILE A 1 217 ? 0.39 14.245 6.618 1 95.71 217 ILE A C 1
ATOM 1593 O O . ILE A 1 217 ? -0.075 13.105 6.564 1 95.71 217 ILE A O 1
ATOM 1597 N N . MET A 1 218 ? 1.064 14.668 7.566 1 89.53 218 MET A N 1
ATOM 1598 C CA . MET A 1 218 ? 1.409 13.774 8.668 1 89.53 218 MET A CA 1
ATOM 1599 C C . MET A 1 218 ? 0.193 13.497 9.546 1 89.53 218 MET A C 1
ATOM 1601 O O . MET A 1 218 ? -0.602 14.399 9.814 1 89.53 218 MET A O 1
ATOM 1605 N N . GLY A 1 219 ? 0.075 12.196 9.895 1 77.23 219 GLY A N 1
ATOM 1606 C CA . GLY A 1 219 ? -0.982 11.787 10.806 1 77.23 219 GLY A CA 1
ATOM 1607 C C . GLY A 1 219 ? -0.586 11.896 12.267 1 77.23 219 GLY A C 1
ATOM 1608 O O . GLY A 1 219 ? 0.526 12.322 12.584 1 77.23 219 GLY A O 1
ATOM 1609 N N . THR A 1 220 ? -1.54 11.75 13.166 1 56.47 220 THR A N 1
ATOM 1610 C CA . THR A 1 220 ? -1.33 11.817 14.608 1 56.47 220 THR A CA 1
ATOM 1611 C C . THR A 1 220 ? -0.209 10.874 15.036 1 56.47 220 THR A C 1
ATOM 1613 O O . THR A 1 220 ? 0.56 11.189 15.946 1 56.47 220 THR A O 1
ATOM 1616 N N . LEU A 1 221 ? -0.084 9.749 14.282 1 47.56 221 LEU A N 1
ATOM 1617 C CA . LEU A 1 221 ? 0.845 8.73 14.758 1 47.56 221 LEU A CA 1
ATOM 1618 C C . LEU A 1 221 ? 2.279 9.083 14.379 1 47.56 221 LEU A C 1
ATOM 1620 O O . LEU A 1 221 ? 3.228 8.567 14.974 1 47.56 221 LEU A O 1
ATOM 1624 N N . SER A 1 222 ? 2.548 9.761 13.249 1 44.67 222 SER A N 1
ATOM 1625 C CA . SER A 1 222 ? 3.904 9.833 12.714 1 44.67 222 SER A CA 1
ATOM 1626 C C . SER A 1 222 ? 4.659 11.031 13.282 1 44.67 222 SER A C 1
ATOM 1628 O O . SER A 1 222 ? 5.886 11.001 13.394 1 44.67 222 SER A O 1
ATOM 1630 N N . GLY A 1 223 ? 4.086 12.209 13.293 1 43.52 223 GLY A N 1
ATOM 1631 C CA . GLY A 1 223 ? 4.847 13.436 13.476 1 43.52 223 GLY A CA 1
ATOM 1632 C C . GLY A 1 223 ? 4.812 13.953 14.901 1 43.52 223 GLY A C 1
ATOM 1633 O O . GLY A 1 223 ? 5.069 15.133 15.145 1 43.52 223 GLY A O 1
ATOM 1634 N N . GLY A 1 224 ? 4.891 13.027 15.883 1 42.37 224 GLY A N 1
ATOM 1635 C CA . GLY A 1 224 ? 5.035 13.486 17.255 1 42.37 224 GLY A CA 1
ATOM 1636 C C . GLY A 1 224 ? 3.788 14.165 17.791 1 42.37 224 GLY A C 1
ATOM 1637 O O . GLY A 1 224 ? 3.719 14.501 18.975 1 42.37 224 GLY A O 1
ATOM 1638 N N . GLY A 1 225 ? 2.775 14.57 16.872 1 49.78 225 GLY A N 1
ATOM 1639 C CA . GLY A 1 225 ? 1.698 15.311 17.509 1 49.78 225 GLY A CA 1
ATOM 1640 C C . GLY A 1 225 ? 0.435 14.491 17.692 1 49.78 225 GLY A C 1
ATOM 1641 O O . GLY A 1 225 ? 0.287 13.427 17.087 1 49.78 225 GLY A O 1
ATOM 1642 N N . LYS A 1 226 ? -0.215 14.615 18.837 1 58.9 226 LYS A N 1
ATOM 1643 C CA . LYS A 1 226 ? -1.468 13.971 19.22 1 58.9 226 LYS A CA 1
ATOM 1644 C C . LYS A 1 226 ? -2.645 14.555 18.445 1 58.9 226 LYS A C 1
ATOM 1646 O O . LYS A 1 226 ? -3.744 13.997 18.461 1 58.9 226 LYS A O 1
ATOM 1651 N N . GLU A 1 227 ? -2.253 15.618 17.669 1 72.01 227 GLU A N 1
ATOM 1652 C CA . GLU A 1 227 ? -3.383 16.303 17.049 1 72.01 227 GLU A CA 1
ATOM 1653 C C . GLU A 1 227 ? -3.563 15.868 15.598 1 72.01 227 GLU A C 1
ATOM 1655 O O . GLU A 1 227 ? -2.583 15.651 14.883 1 72.01 227 GLU A O 1
ATOM 1660 N N . LYS A 1 228 ? -4.751 15.753 15.18 1 88 228 LYS A N 1
ATOM 1661 C CA . LYS A 1 228 ? -5.092 15.499 13.783 1 88 228 LYS A CA 1
ATOM 1662 C C . LYS A 1 228 ? -4.91 16.756 12.936 1 88 228 LYS A C 1
ATOM 1664 O O . LYS A 1 228 ? -5.482 17.804 13.241 1 88 228 LYS A O 1
ATOM 1669 N N . VAL A 1 229 ? -4.102 16.668 11.921 1 93.15 229 VAL A N 1
ATOM 1670 C CA . VAL A 1 229 ? -3.783 17.799 11.056 1 93.15 229 VAL A CA 1
ATOM 1671 C C . VAL A 1 229 ? -4.979 18.119 10.162 1 93.15 229 VAL A C 1
ATOM 1673 O O . VAL A 1 229 ? -5.68 17.214 9.704 1 93.15 229 VAL A O 1
ATOM 1676 N N . ARG A 1 230 ? -5.223 19.361 9.92 1 96 230 ARG A N 1
ATOM 1677 C CA . ARG A 1 230 ? -6.276 19.853 9.037 1 96 230 ARG A CA 1
ATOM 1678 C C . ARG A 1 230 ? -5.723 20.853 8.028 1 96 230 ARG A C 1
ATOM 1680 O O . ARG A 1 230 ? -4.858 21.665 8.362 1 96 230 ARG A O 1
ATOM 1687 N N . ILE A 1 231 ? -6.259 20.761 6.852 1 97.57 231 ILE A N 1
ATOM 1688 C CA . ILE A 1 231 ? -5.968 21.768 5.837 1 97.57 231 ILE A CA 1
ATOM 1689 C C . ILE A 1 231 ? -7.171 22.693 5.669 1 97.57 231 ILE A C 1
ATOM 1691 O O . ILE A 1 231 ? -8.269 22.241 5.335 1 97.57 231 ILE A O 1
ATOM 1695 N N . GLY A 1 232 ? -7.022 23.93 5.95 1 97.74 232 GLY A N 1
ATOM 1696 C CA . GLY A 1 232 ? -8.102 24.898 5.844 1 97.74 232 GLY A CA 1
ATOM 1697 C C . GLY A 1 232 ? -8.624 25.057 4.428 1 97.74 232 GLY A C 1
ATOM 1698 O O . GLY A 1 232 ? -8.404 24.19 3.58 1 97.74 232 GLY A O 1
ATOM 1699 N N . GLU A 1 233 ? -9.358 26.142 4.145 1 97.72 233 GLU A N 1
ATOM 1700 C CA . GLU A 1 233 ? -9.974 26.407 2.848 1 97.72 233 GLU A CA 1
ATOM 1701 C C . GLU A 1 233 ? -9.04 27.211 1.948 1 97.72 233 GLU A C 1
ATOM 1703 O O . GLU A 1 233 ? -8.229 28.002 2.434 1 97.72 233 GLU A O 1
ATOM 1708 N N . ARG A 1 234 ? -9.094 26.958 0.637 1 97.09 234 ARG A N 1
ATOM 1709 C CA . ARG A 1 234 ? -8.384 27.71 -0.392 1 97.09 234 ARG A CA 1
ATOM 1710 C C . ARG A 1 234 ? -6.88 27.697 -0.139 1 97.09 234 ARG A C 1
ATOM 1712 O O . ARG A 1 234 ? -6.208 28.717 -0.307 1 97.09 234 ARG A O 1
ATOM 1719 N N . SER A 1 235 ? -6.423 26.576 0.398 1 97.67 235 SER A N 1
ATOM 1720 C CA . SER A 1 235 ? -4.999 26.385 0.652 1 97.67 235 SER A CA 1
ATOM 1721 C C . SER A 1 235 ? -4.382 25.42 -0.355 1 97.67 235 SER A C 1
ATOM 1723 O O . SER A 1 235 ? -5.1 24.707 -1.059 1 97.67 235 SER A O 1
ATOM 1725 N N . LEU A 1 236 ? -3.036 25.525 -0.508 1 97.48 236 LEU A N 1
ATOM 1726 C CA . LEU A 1 236 ? -2.292 24.679 -1.435 1 97.48 236 LEU A CA 1
ATOM 1727 C C . LEU A 1 236 ? -1.088 24.045 -0.746 1 97.48 236 LEU A C 1
ATOM 1729 O O . LEU A 1 236 ? -0.235 24.751 -0.204 1 97.48 236 LEU A O 1
ATOM 1733 N N . LEU A 1 237 ? -1.1 22.785 -0.647 1 97.77 237 LEU A N 1
ATOM 1734 C CA . LEU A 1 237 ? 0.121 22.047 -0.34 1 97.77 237 LEU A CA 1
ATOM 1735 C C . LEU A 1 237 ? 0.888 21.712 -1.615 1 97.77 237 LEU A C 1
ATOM 1737 O O . LEU A 1 237 ? 0.451 20.873 -2.406 1 97.77 237 LEU A O 1
ATOM 1741 N N . GLY A 1 238 ? 1.99 22.279 -1.848 1 97.07 238 GLY A N 1
ATOM 1742 C CA . GLY A 1 238 ? 2.727 22.143 -3.095 1 97.07 238 GLY A CA 1
ATOM 1743 C C . GLY A 1 238 ? 3.192 20.724 -3.362 1 97.07 238 GLY A C 1
ATOM 1744 O O . GLY A 1 238 ? 3.165 19.878 -2.466 1 97.07 238 GLY A O 1
ATOM 1745 N N . ALA A 1 239 ? 3.628 20.505 -4.593 1 96.56 239 ALA A N 1
ATOM 1746 C CA . ALA A 1 239 ? 4.092 19.182 -5.002 1 96.56 239 ALA A CA 1
ATOM 1747 C C . ALA A 1 239 ? 5.275 18.728 -4.152 1 96.56 239 ALA A C 1
ATOM 1749 O O . ALA A 1 239 ? 6.193 19.509 -3.887 1 96.56 239 ALA A O 1
ATOM 1750 N N . ASN A 1 240 ? 5.179 17.473 -3.691 1 96.3 240 ASN A N 1
ATOM 1751 C CA . ASN A 1 240 ? 6.219 16.824 -2.901 1 96.3 240 ASN A CA 1
ATOM 1752 C C . ASN A 1 240 ? 6.507 17.591 -1.614 1 96.3 240 ASN A C 1
ATOM 1754 O O . ASN A 1 240 ? 7.582 17.448 -1.028 1 96.3 240 ASN A O 1
ATOM 1758 N N . ALA A 1 241 ? 5.615 18.484 -1.253 1 97.07 241 ALA A N 1
ATOM 1759 C CA . ALA A 1 241 ? 5.699 19.14 0.05 1 97.07 241 ALA A CA 1
ATOM 1760 C C . ALA A 1 241 ? 5.143 18.244 1.152 1 97.07 241 ALA A C 1
ATOM 1762 O O . ALA A 1 241 ? 4.572 17.187 0.873 1 97.07 241 ALA A O 1
ATOM 1763 N N . GLY A 1 242 ? 5.347 18.622 2.361 1 96.7 242 GLY A N 1
ATOM 1764 C CA . GLY A 1 242 ? 4.787 17.905 3.496 1 96.7 242 GLY A CA 1
ATOM 1765 C C . GLY A 1 242 ? 4.536 18.795 4.699 1 96.7 242 GLY A C 1
ATOM 1766 O O . GLY A 1 242 ? 5.255 19.772 4.916 1 96.7 242 GLY A O 1
ATOM 1767 N N . VAL A 1 243 ? 3.551 18.425 5.451 1 96.24 243 VAL A N 1
ATOM 1768 C CA . VAL A 1 243 ? 3.263 19.221 6.639 1 96.24 243 VAL A CA 1
ATOM 1769 C C . VAL A 1 243 ? 2.922 18.3 7.808 1 96.24 243 VAL A C 1
ATOM 1771 O O . VAL A 1 243 ? 2.26 17.276 7.627 1 96.24 243 VAL A O 1
ATOM 1774 N N . GLY A 1 244 ? 3.433 18.66 8.936 1 94.25 244 GLY A N 1
ATOM 1775 C CA . GLY A 1 244 ? 3.069 18.028 10.194 1 94.25 244 GLY A CA 1
ATOM 1776 C C . GLY A 1 244 ? 2.298 18.948 11.122 1 94.25 244 GLY A C 1
ATOM 1777 O O . GLY A 1 244 ? 2.23 18.705 12.329 1 94.25 244 GLY A O 1
ATOM 1778 N N . ILE A 1 245 ? 1.827 20.093 10.597 1 94.69 245 ILE A N 1
ATOM 1779 C CA . ILE A 1 245 ? 0.967 21.023 11.319 1 94.69 245 ILE A CA 1
ATOM 1780 C C . ILE A 1 245 ? -0.285 21.314 10.496 1 94.69 245 ILE A C 1
ATOM 1782 O O . ILE A 1 245 ? -0.316 21.057 9.29 1 94.69 245 ILE A O 1
ATOM 1786 N N . SER A 1 246 ? -1.288 21.875 11.154 1 96.48 246 SER A N 1
ATOM 1787 C CA . SER A 1 246 ? -2.483 22.29 10.427 1 96.48 246 SER A CA 1
ATOM 1788 C C . SER A 1 246 ? -2.238 23.578 9.648 1 96.48 246 SER A C 1
ATOM 1790 O O . SER A 1 246 ? -1.492 24.449 10.099 1 96.48 246 SER A O 1
ATOM 1792 N N . LEU A 1 247 ? -2.816 23.645 8.514 1 97 247 LEU A N 1
ATOM 1793 C CA . LEU A 1 247 ? -2.834 24.891 7.756 1 97 247 LEU A CA 1
ATOM 1794 C C . LEU A 1 247 ? -4.167 25.613 7.928 1 97 247 LEU A C 1
ATOM 1796 O O . LEU A 1 247 ? -5.226 24.981 7.917 1 97 247 LEU A O 1
ATOM 1800 N N . GLY A 1 248 ? -4.14 26.88 8.145 1 97.2 248 GLY A N 1
ATOM 1801 C CA . GLY A 1 248 ? -5.351 27.685 8.115 1 97.2 248 GLY A CA 1
ATOM 1802 C C . GLY A 1 248 ? -5.888 27.903 6.713 1 97.2 248 GLY A C 1
ATOM 1803 O O . GLY A 1 248 ? -5.607 27.116 5.806 1 97.2 248 GLY A O 1
ATOM 1804 N N . ASP A 1 249 ? -6.738 28.961 6.544 1 97.47 249 ASP A N 1
ATOM 1805 C CA . ASP A 1 249 ? -7.283 29.332 5.241 1 97.47 249 ASP A CA 1
ATOM 1806 C C . ASP A 1 249 ? -6.281 30.165 4.444 1 97.47 249 ASP A C 1
ATOM 1808 O O . ASP A 1 249 ? -5.485 30.908 5.022 1 97.47 249 ASP A O 1
ATOM 1812 N N . ASP A 1 250 ? -6.264 29.957 3.1 1 97.33 250 ASP A N 1
ATOM 1813 C CA . ASP A 1 250 ? -5.494 30.773 2.167 1 97.33 250 ASP A CA 1
ATOM 1814 C C . ASP A 1 250 ? -3.995 30.631 2.422 1 97.33 250 ASP A C 1
ATOM 1816 O O . ASP A 1 250 ? -3.258 31.619 2.39 1 97.33 250 ASP A O 1
ATOM 1820 N N . CYS A 1 251 ? -3.536 29.463 2.802 1 97.81 251 CYS A N 1
ATOM 1821 C CA . CYS A 1 251 ? -2.125 29.169 3.027 1 97.81 251 CYS A CA 1
ATOM 1822 C C . CYS A 1 251 ? -1.525 28.434 1.835 1 97.81 251 CYS A C 1
ATOM 1824 O O . CYS A 1 251 ? -2.242 27.774 1.082 1 97.81 251 CYS A O 1
ATOM 1826 N N . VAL A 1 252 ? -0.227 28.566 1.626 1 97.67 252 VAL A N 1
ATOM 1827 C CA . VAL A 1 252 ? 0.529 27.833 0.616 1 97.67 252 VAL A CA 1
ATOM 1828 C C . VAL A 1 252 ? 1.808 27.272 1.233 1 97.67 252 VAL A C 1
ATOM 1830 O O . VAL A 1 252 ? 2.517 27.976 1.956 1 97.67 252 VAL A O 1
ATOM 1833 N N . VAL A 1 253 ? 2.058 26.077 1.126 1 98.17 253 VAL A N 1
ATOM 1834 C CA . VAL A 1 253 ? 3.371 25.481 1.349 1 98.17 253 VAL A CA 1
ATOM 1835 C C . VAL A 1 253 ? 4.065 25.243 0.01 1 98.17 253 VAL A C 1
ATOM 1837 O O . VAL A 1 253 ? 3.553 24.511 -0.841 1 98.17 253 VAL A O 1
ATOM 1840 N N . GLU A 1 254 ? 5.16 25.803 -0.142 1 97.63 254 GLU A N 1
ATOM 1841 C CA . GLU A 1 254 ? 5.897 25.72 -1.399 1 97.63 254 GLU A CA 1
ATOM 1842 C C . GLU A 1 254 ? 6.238 24.273 -1.744 1 97.63 254 GLU A C 1
ATOM 1844 O O . GLU A 1 254 ? 6.543 23.473 -0.856 1 97.63 254 GLU A O 1
ATOM 1849 N N . ALA A 1 255 ? 6.227 23.994 -3.075 1 96.9 255 ALA A N 1
ATOM 1850 C CA . ALA A 1 255 ? 6.632 22.669 -3.536 1 96.9 255 ALA A CA 1
ATOM 1851 C C . ALA A 1 255 ? 7.994 22.282 -2.967 1 96.9 255 ALA A C 1
ATOM 1853 O O . ALA A 1 255 ? 8.908 23.108 -2.911 1 96.9 255 ALA A O 1
ATOM 1854 N N . GLY A 1 256 ? 8.009 21.073 -2.5 1 96.33 256 GLY A N 1
ATOM 1855 C CA . GLY A 1 256 ? 9.278 20.536 -2.035 1 96.33 256 GLY A CA 1
ATOM 1856 C C . GLY A 1 256 ? 9.598 20.917 -0.601 1 96.33 256 GLY A C 1
ATOM 1857 O O . GLY A 1 256 ? 10.576 20.433 -0.028 1 96.33 256 GLY A O 1
ATOM 1858 N N . THR A 1 257 ? 8.849 21.781 -0.003 1 97.11 257 THR A N 1
ATOM 1859 C CA . THR A 1 257 ? 9.092 22.245 1.359 1 97.11 257 THR A CA 1
ATOM 1860 C C . THR A 1 257 ? 8.406 21.332 2.371 1 97.11 257 THR A C 1
ATOM 1862 O O . THR A 1 257 ? 7.225 21.01 2.225 1 97.11 257 THR A O 1
ATOM 1865 N N . TYR A 1 258 ? 9.115 20.86 3.35 1 96.3 258 TYR A N 1
ATOM 1866 C CA . TYR A 1 258 ? 8.549 20.014 4.395 1 96.3 258 TYR A CA 1
ATOM 1867 C C . TYR A 1 258 ? 8.584 20.717 5.746 1 96.3 258 TYR A C 1
ATOM 1869 O O . TYR A 1 258 ? 9.648 21.138 6.206 1 96.3 258 TYR A O 1
ATOM 1877 N N . ILE A 1 259 ? 7.472 20.771 6.395 1 95.51 259 ILE A N 1
ATOM 1878 C CA . ILE A 1 259 ? 7.339 21.458 7.675 1 95.51 259 ILE A CA 1
ATOM 1879 C C . ILE A 1 259 ? 6.849 20.477 8.738 1 95.51 259 ILE A C 1
ATOM 1881 O O . ILE A 1 259 ? 5.723 19.98 8.661 1 95.51 259 ILE A O 1
ATOM 1885 N N . THR A 1 260 ? 7.64 20.18 9.667 1 92.69 260 THR A N 1
ATOM 1886 C CA . THR A 1 260 ? 7.21 19.397 10.82 1 92.69 260 THR A CA 1
ATOM 1887 C C . THR A 1 260 ? 6.833 20.309 11.983 1 92.69 260 THR A C 1
ATOM 1889 O O . THR A 1 260 ? 7.103 21.512 11.948 1 92.69 260 THR A O 1
ATOM 1892 N N . ALA A 1 261 ? 6.281 19.767 12.982 1 91.56 261 ALA A N 1
ATOM 1893 C CA . ALA A 1 261 ? 5.836 20.549 14.133 1 91.56 261 ALA A CA 1
ATOM 1894 C C . ALA A 1 261 ? 7.01 21.26 14.801 1 91.56 261 ALA A C 1
ATOM 1896 O O . ALA A 1 261 ? 6.863 22.378 15.299 1 91.56 261 ALA A O 1
ATOM 1897 N N . SER A 1 262 ? 8.22 20.643 14.753 1 90.79 262 SER A N 1
ATOM 1898 C CA . SER A 1 262 ? 9.376 21.163 15.477 1 90.79 262 SER A CA 1
ATOM 1899 C C . SER A 1 262 ? 10.253 22.023 14.572 1 90.79 262 SER A C 1
ATOM 1901 O O . SER A 1 262 ? 11.228 22.622 15.032 1 90.79 262 SER A O 1
ATOM 1903 N N . SER A 1 263 ? 9.937 22.115 13.324 1 95.06 263 SER A N 1
ATOM 1904 C CA . SER A 1 263 ? 10.718 22.963 12.429 1 95.06 263 SER A CA 1
ATOM 1905 C C . SER A 1 263 ? 10.803 24.391 12.955 1 95.06 263 SER A C 1
ATOM 1907 O O . SER A 1 263 ? 9.818 24.932 13.462 1 95.06 263 SER A O 1
ATOM 1909 N N . LYS A 1 264 ? 11.969 24.913 12.84 1 97.71 264 LYS A N 1
ATOM 1910 C CA . LYS A 1 264 ? 12.142 26.33 13.148 1 97.71 264 LYS A CA 1
ATOM 1911 C C . LYS A 1 264 ? 11.912 27.193 11.911 1 97.71 264 LYS A C 1
ATOM 1913 O O . LYS A 1 264 ? 12.546 26.983 10.875 1 97.71 264 LYS A O 1
ATOM 1918 N N . VAL A 1 265 ? 11.041 28.118 12.051 1 98.19 265 VAL A N 1
ATOM 1919 C CA . VAL A 1 265 ? 10.603 28.924 10.916 1 98.19 265 VAL A CA 1
ATOM 1920 C C . VAL A 1 265 ? 10.906 30.397 11.181 1 98.19 265 VAL A C 1
ATOM 1922 O O . VAL A 1 265 ? 10.488 30.95 12.202 1 98.19 265 VAL A O 1
ATOM 1925 N N . ALA A 1 266 ? 11.59 31.037 10.292 1 97.81 266 ALA A N 1
ATOM 1926 C CA . ALA A 1 266 ? 11.898 32.462 10.386 1 97.81 266 ALA A CA 1
ATOM 1927 C C . ALA A 1 266 ? 10.725 33.31 9.903 1 97.81 266 ALA A C 1
ATOM 1929 O O . ALA A 1 266 ? 10.134 33.026 8.858 1 97.81 266 ALA A O 1
ATOM 1930 N N . LEU A 1 267 ? 10.44 34.336 10.664 1 96.33 267 LEU A N 1
ATOM 1931 C CA . LEU A 1 267 ? 9.365 35.266 10.336 1 96.33 267 LEU A CA 1
ATOM 1932 C C . LEU A 1 267 ? 9.926 36.577 9.796 1 96.33 267 LEU A C 1
ATOM 1934 O O . LEU A 1 267 ? 11.109 36.873 9.979 1 96.33 267 LEU A O 1
ATOM 1938 N N . PRO A 1 268 ? 9.105 37.368 9.125 1 93.51 268 PRO A N 1
ATOM 1939 C CA . PRO A 1 268 ? 9.588 38.613 8.523 1 93.51 268 PRO A CA 1
ATOM 1940 C C . PRO A 1 268 ? 10.131 39.596 9.556 1 93.51 268 PRO A C 1
ATOM 1942 O O . PRO A 1 268 ? 10.988 40.425 9.235 1 93.51 268 PRO A O 1
ATOM 1945 N N . ASP A 1 269 ? 9.688 39.489 10.765 1 93.69 269 ASP A N 1
ATOM 1946 C CA . ASP A 1 269 ? 10.116 40.439 11.787 1 93.69 269 ASP A CA 1
ATOM 1947 C C . ASP A 1 269 ? 11.412 39.981 12.453 1 93.69 269 ASP A C 1
ATOM 1949 O O . ASP A 1 269 ? 11.856 40.58 13.435 1 93.69 269 ASP A O 1
ATOM 1953 N N . GLY A 1 270 ? 11.943 38.866 11.998 1 92.36 270 GLY A N 1
ATOM 1954 C CA . GLY A 1 270 ? 13.237 38.408 12.479 1 92.36 270 GLY A CA 1
ATOM 1955 C C . GLY A 1 270 ? 13.132 37.307 13.516 1 92.36 270 GLY A C 1
ATOM 1956 O O . GLY A 1 270 ? 14.117 36.624 13.807 1 92.36 270 GLY A O 1
ATOM 1957 N N . ARG A 1 271 ? 11.968 37.056 14.026 1 95.54 271 ARG A N 1
ATOM 1958 C CA . ARG A 1 271 ? 11.781 35.993 15.009 1 95.54 271 ARG A CA 1
ATOM 1959 C C . ARG A 1 271 ? 11.846 34.62 14.349 1 95.54 271 ARG A C 1
ATOM 1961 O O . ARG A 1 271 ? 11.516 34.475 13.171 1 95.54 271 ARG A O 1
ATOM 1968 N N . VAL A 1 272 ? 12.319 33.654 15.08 1 97.2 272 VAL A N 1
ATOM 1969 C CA . VAL A 1 272 ? 12.287 32.242 14.712 1 97.2 272 VAL A CA 1
ATOM 1970 C C . VAL A 1 272 ? 11.385 31.477 15.678 1 97.2 272 VAL A C 1
ATOM 1972 O O . VAL A 1 272 ? 11.583 31.527 16.894 1 97.2 272 VAL A O 1
ATOM 1975 N N . VAL A 1 273 ? 10.389 30.844 15.164 1 97.38 273 VAL A N 1
ATOM 1976 C CA . VAL A 1 273 ? 9.43 30.136 16.006 1 97.38 273 VAL A CA 1
ATOM 1977 C C . VAL A 1 273 ? 9.334 28.677 15.566 1 97.38 273 VAL A C 1
ATOM 1979 O O . VAL A 1 273 ? 9.714 28.334 14.443 1 97.38 273 VAL A O 1
ATOM 1982 N N . LYS A 1 274 ? 8.847 27.894 16.47 1 96.33 274 LYS A N 1
ATOM 1983 C CA . LYS A 1 274 ? 8.517 26.531 16.062 1 96.33 274 LYS A CA 1
ATOM 1984 C C . LYS A 1 274 ? 7.277 26.509 15.174 1 96.33 274 LYS A C 1
ATOM 1986 O O . LYS A 1 274 ? 6.309 27.227 15.432 1 96.33 274 LYS A O 1
ATOM 1991 N N . ALA A 1 275 ? 7.255 25.644 14.233 1 96.22 275 ALA A N 1
ATOM 1992 C CA . ALA A 1 275 ? 6.173 25.597 13.252 1 96.22 275 ALA A CA 1
ATOM 1993 C C . ALA A 1 275 ? 4.831 25.338 13.93 1 96.22 275 ALA A C 1
ATOM 1995 O O . ALA A 1 275 ? 3.797 25.844 13.487 1 96.22 275 ALA A O 1
ATOM 1996 N N . ILE A 1 276 ? 4.775 24.568 14.975 1 94.64 276 ILE A N 1
ATOM 1997 C CA . ILE A 1 276 ? 3.537 24.221 15.663 1 94.64 276 ILE A CA 1
ATOM 1998 C C . ILE A 1 276 ? 2.835 25.493 16.136 1 94.64 276 ILE A C 1
ATOM 2000 O O . ILE A 1 276 ? 1.607 25.528 16.245 1 94.64 276 ILE A O 1
ATOM 2004 N N . GLU A 1 277 ? 3.568 26.567 16.396 1 95.24 277 GLU A N 1
ATOM 2005 C CA . GLU A 1 277 ? 3.004 27.843 16.824 1 95.24 277 GLU A CA 1
ATOM 2006 C C . GLU A 1 277 ? 2.24 28.518 15.688 1 95.24 277 GLU A C 1
ATOM 2008 O O . GLU A 1 277 ? 1.463 29.446 15.92 1 95.24 277 GLU A O 1
ATOM 2013 N N . LEU A 1 278 ? 2.511 28.045 14.555 1 96.41 278 LEU A N 1
ATOM 2014 C CA . LEU A 1 278 ? 1.866 28.638 13.389 1 96.41 278 LEU A CA 1
ATOM 2015 C C . LEU A 1 278 ? 0.715 27.765 12.902 1 96.41 278 LEU A C 1
ATOM 2017 O O . LEU A 1 278 ? 0.106 28.052 11.868 1 96.41 278 LEU A O 1
ATOM 2021 N N . SER A 1 279 ? 0.381 26.719 13.597 1 95.28 279 SER A N 1
ATOM 2022 C CA . SER A 1 279 ? -0.669 25.781 13.211 1 95.28 279 SER A CA 1
ATOM 2023 C C . SER A 1 279 ? -2.03 26.467 13.156 1 95.28 279 SER A C 1
ATOM 2025 O O . SER A 1 279 ? -2.449 27.106 14.124 1 95.28 279 SER A O 1
ATOM 2027 N N . GLY A 1 280 ? -2.698 26.404 12.001 1 95.52 280 GLY A N 1
ATOM 2028 C CA . GLY A 1 280 ? -4.055 26.905 11.857 1 95.52 280 GLY A CA 1
ATOM 2029 C C . GLY A 1 280 ? -4.112 28.383 11.516 1 95.52 280 GLY A C 1
ATOM 2030 O O . GLY A 1 280 ? -5.192 28.931 11.287 1 95.52 280 GLY A O 1
ATOM 2031 N N . VAL A 1 281 ? -2.937 29.023 11.556 1 96.07 281 VAL A N 1
ATOM 2032 C CA . VAL A 1 281 ? -2.907 30.447 11.242 1 96.07 281 VAL A CA 1
ATOM 2033 C C . VAL A 1 281 ? -3.208 30.655 9.759 1 96.07 281 VAL A C 1
ATOM 2035 O O . VAL A 1 281 ? -2.706 29.918 8.908 1 96.07 281 VAL A O 1
ATOM 2038 N N . ASN A 1 282 ? -4.011 31.648 9.415 1 97.01 282 ASN A N 1
ATOM 2039 C CA . ASN A 1 282 ? -4.453 31.92 8.051 1 97.01 282 ASN A CA 1
ATOM 2040 C C . ASN A 1 282 ? -3.438 32.771 7.292 1 97.01 282 ASN A C 1
ATOM 2042 O O . ASN A 1 282 ? -2.608 33.446 7.903 1 97.01 282 ASN A O 1
ATOM 2046 N N . ASN A 1 283 ? -3.466 32.687 5.989 1 97.26 283 ASN A N 1
ATOM 2047 C CA . ASN A 1 283 ? -2.81 33.618 5.078 1 97.26 283 ASN A CA 1
ATOM 2048 C C . ASN A 1 283 ? -1.291 33.554 5.209 1 97.26 283 ASN A C 1
ATOM 2050 O O . ASN A 1 283 ? -0.628 34.588 5.317 1 97.26 283 ASN A O 1
ATOM 2054 N N . LEU A 1 284 ? -0.763 32.337 5.237 1 97.51 284 LEU A N 1
ATOM 2055 C CA . LEU A 1 284 ? 0.684 32.173 5.331 1 97.51 284 LEU A CA 1
ATOM 2056 C C . LEU A 1 284 ? 1.231 31.464 4.097 1 97.51 284 LEU A C 1
ATOM 2058 O O . LEU A 1 284 ? 0.606 30.535 3.581 1 97.51 284 LEU A O 1
ATOM 2062 N N . LEU A 1 285 ? 2.331 31.887 3.604 1 97.58 285 LEU A N 1
ATOM 2063 C CA . LEU A 1 285 ? 3.174 31.175 2.65 1 97.58 285 LEU A CA 1
ATOM 2064 C C . LEU A 1 285 ? 4.406 30.597 3.339 1 97.58 285 LEU A C 1
ATOM 2066 O O . LEU A 1 285 ? 5.208 31.34 3.91 1 97.58 285 LEU A O 1
ATOM 2070 N N . PHE A 1 286 ? 4.564 29.368 3.362 1 98 286 PHE A N 1
ATOM 2071 C CA . PHE A 1 286 ? 5.753 28.682 3.856 1 98 286 PHE A CA 1
ATOM 2072 C C . PHE A 1 286 ? 6.691 28.332 2.707 1 98 286 PHE A C 1
ATOM 2074 O O . PHE A 1 286 ? 6.259 27.788 1.689 1 98 286 PHE A O 1
ATOM 2081 N N . TRP A 1 287 ? 7.918 28.581 2.839 1 96.93 287 TRP A N 1
ATOM 2082 C CA . TRP A 1 287 ? 8.859 28.241 1.777 1 96.93 287 TRP A CA 1
ATOM 2083 C C . TRP A 1 287 ? 10.267 28.057 2.335 1 96.93 287 TRP A C 1
ATOM 2085 O O . TRP A 1 287 ? 10.54 28.422 3.48 1 96.93 287 TRP A O 1
ATOM 2095 N N . ARG A 1 288 ? 11.06 27.433 1.658 1 96.84 288 ARG A N 1
ATOM 2096 C CA . ARG A 1 288 ? 12.49 27.356 1.94 1 96.84 288 ARG A CA 1
ATOM 2097 C C . ARG A 1 288 ? 13.267 28.372 1.11 1 96.84 288 ARG A C 1
ATOM 2099 O O . ARG A 1 288 ? 13.21 28.35 -0.121 1 96.84 288 ARG A O 1
ATOM 2106 N N . ASN A 1 289 ? 14.038 29.191 1.805 1 96.83 289 ASN A N 1
ATOM 2107 C CA . ASN A 1 289 ? 14.854 30.183 1.112 1 96.83 289 ASN A CA 1
ATOM 2108 C C . ASN A 1 289 ? 15.939 29.523 0.266 1 96.83 289 ASN A C 1
ATOM 2110 O O . ASN A 1 289 ? 16.83 28.859 0.799 1 96.83 289 ASN A O 1
ATOM 2114 N N . SER A 1 290 ? 15.932 29.725 -1.032 1 95.26 290 SER A N 1
ATOM 2115 C CA . SER A 1 290 ? 16.827 29.01 -1.937 1 95.26 290 SER A CA 1
ATOM 2116 C C . SER A 1 290 ? 18.253 29.538 -1.835 1 95.26 290 SER A C 1
ATOM 2118 O O . SER A 1 290 ? 19.186 28.929 -2.363 1 95.26 290 SER A O 1
ATOM 2120 N N . VAL A 1 291 ? 18.406 30.606 -1.192 1 96.18 291 VAL A N 1
ATOM 2121 C CA . VAL A 1 291 ? 19.741 31.172 -1.022 1 96.18 291 VAL A CA 1
ATOM 2122 C C . VAL A 1 291 ? 20.322 30.73 0.319 1 96.18 291 VAL A C 1
ATOM 2124 O O . VAL A 1 291 ? 21.461 30.263 0.385 1 96.18 291 VAL A O 1
ATOM 2127 N N . THR A 1 292 ? 19.546 30.725 1.383 1 95.37 292 THR A N 1
ATOM 2128 C CA . THR A 1 292 ? 20.072 30.499 2.725 1 95.37 292 THR A CA 1
ATOM 2129 C C . THR A 1 292 ? 19.761 29.081 3.196 1 95.37 292 THR A C 1
ATOM 2131 O O . THR A 1 292 ? 20.369 28.592 4.15 1 95.37 292 THR A O 1
ATOM 2134 N N . GLY A 1 293 ? 18.706 28.471 2.504 1 95.45 293 GLY A N 1
ATOM 2135 C CA . GLY A 1 293 ? 18.254 27.16 2.941 1 95.45 293 GLY A CA 1
ATOM 2136 C C . GLY A 1 293 ? 17.3 27.22 4.12 1 95.45 293 GLY A C 1
ATOM 2137 O O . GLY A 1 293 ? 16.76 26.195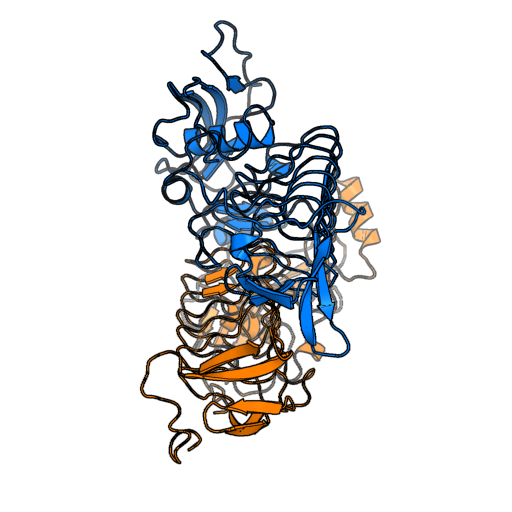 4.54 1 95.45 293 GLY A O 1
ATOM 2138 N N . ALA A 1 294 ? 16.979 28.398 4.653 1 96.88 294 ALA A N 1
ATOM 2139 C CA . ALA A 1 294 ? 16.149 28.555 5.844 1 96.88 294 ALA A CA 1
ATOM 2140 C C . ALA A 1 294 ? 14.671 28.377 5.51 1 96.88 294 ALA A C 1
ATOM 2142 O O . ALA A 1 294 ? 14.209 28.814 4.453 1 96.88 294 ALA A O 1
ATOM 2143 N N . LEU A 1 295 ? 14.001 27.772 6.388 1 98.02 295 LEU A N 1
ATOM 2144 C CA . LEU A 1 295 ? 12.545 27.745 6.304 1 98.02 295 LEU A CA 1
ATOM 2145 C C . LEU A 1 295 ? 11.95 29.072 6.764 1 98.02 295 LEU A C 1
ATOM 2147 O O . LEU A 1 295 ? 12.325 29.594 7.816 1 98.02 295 LEU A O 1
ATOM 2151 N N . GLU A 1 296 ? 11.036 29.587 5.986 1 98.06 296 GLU A N 1
ATOM 2152 C CA . GLU A 1 296 ? 10.442 30.891 6.264 1 98.06 296 GLU A CA 1
ATOM 2153 C C . GLU A 1 296 ? 8.928 30.858 6.081 1 98.06 296 GLU A C 1
ATOM 2155 O O . GLU A 1 296 ? 8.401 29.994 5.377 1 98.06 296 GLU A O 1
ATOM 2160 N N . ALA A 1 297 ? 8.27 31.718 6.774 1 97.86 297 ALA A N 1
ATOM 2161 C CA . ALA A 1 297 ? 6.848 31.98 6.568 1 97.86 297 ALA A CA 1
ATOM 2162 C C . ALA A 1 297 ? 6.587 33.472 6.377 1 97.86 297 ALA A C 1
ATOM 2164 O O . ALA A 1 297 ? 7.196 34.306 7.051 1 97.86 297 ALA A O 1
ATOM 2165 N N . ARG A 1 298 ? 5.755 33.794 5.405 1 95.77 298 ARG A N 1
ATOM 2166 C CA . ARG A 1 298 ? 5.385 35.183 5.15 1 95.77 298 ARG A CA 1
ATOM 2167 C C . ARG A 1 298 ? 3.886 35.314 4.903 1 95.77 298 ARG A C 1
ATOM 2169 O O . ARG A 1 298 ? 3.241 34.367 4.45 1 95.77 298 ARG A O 1
ATOM 2176 N N . PRO A 1 299 ? 3.336 36.442 5.224 1 94.15 299 PRO A N 1
ATOM 2177 C CA . PRO A 1 299 ? 1.925 36.657 4.895 1 94.15 299 PRO A CA 1
ATOM 2178 C C . PRO A 1 299 ? 1.67 36.693 3.39 1 94.15 299 PRO A C 1
ATOM 2180 O O . PRO A 1 299 ? 2.499 37.202 2.631 1 94.15 299 PRO A O 1
ATOM 2183 N N . ARG A 1 300 ? 0.858 36.075 2.76 1 86.44 300 ARG A N 1
ATOM 2184 C CA . ARG A 1 300 ? 0.502 36.08 1.345 1 86.44 300 ARG A CA 1
ATOM 2185 C C . ARG A 1 300 ? -0.338 37.305 0.996 1 86.44 300 ARG A C 1
ATOM 2187 O O . ARG A 1 300 ? -0.165 37.899 -0.07 1 86.44 300 ARG A O 1
ATOM 2194 N N . LYS A 1 301 ? -1.553 37.796 1.387 1 66.91 301 LYS A N 1
ATOM 2195 C CA . LYS A 1 301 ? -2.19 39.091 1.165 1 66.91 301 LYS A CA 1
ATOM 2196 C C . LYS A 1 301 ? -1.614 40.153 2.097 1 66.91 301 LYS A C 1
ATOM 2198 O O . LYS A 1 301 ? -1.125 39.835 3.183 1 66.91 301 LYS A O 1
ATOM 2203 N N . GLY A 1 302 ? -1.138 41.598 2.099 1 48.14 302 GLY A N 1
ATOM 2204 C CA . GLY A 1 302 ? -0.785 42.663 3.025 1 48.14 302 GLY A CA 1
ATOM 2205 C C . GLY A 1 302 ? -0.974 42.276 4.48 1 48.14 302 GLY A C 1
ATOM 2206 O O . GLY A 1 302 ? -0.055 41.753 5.113 1 48.14 302 GLY A O 1
ATOM 2207 N N . THR A 1 303 ? -2.264 42.508 5.216 1 38.46 303 THR A N 1
ATOM 2208 C CA . THR A 1 303 ? -2.333 42.628 6.668 1 38.46 303 THR A CA 1
ATOM 2209 C C . THR A 1 303 ? -1.952 41.311 7.338 1 38.46 303 THR A C 1
ATOM 2211 O O . THR A 1 303 ? -1.979 41.203 8.566 1 38.46 303 THR A O 1
ATOM 2214 N N . GLY A 1 304 ? -1.53 40.286 7.19 1 35.89 304 GLY A N 1
ATOM 2215 C CA . GLY A 1 304 ? -1.673 39.195 8.14 1 35.89 304 GLY A CA 1
ATOM 2216 C C . GLY A 1 304 ? -0.598 39.191 9.211 1 35.89 304 GLY A C 1
ATOM 2217 O O . GLY A 1 304 ? -0.901 39.285 10.402 1 35.89 304 GLY A O 1
ATOM 2218 N N . ILE A 1 305 ? 0.812 39.357 9.528 1 37.97 305 ILE A N 1
ATOM 2219 C CA . ILE A 1 305 ? 1.38 38.423 10.494 1 37.97 305 ILE A CA 1
ATOM 2220 C C . ILE A 1 305 ? 1.292 39.016 11.899 1 37.97 305 ILE A C 1
ATOM 2222 O O . ILE A 1 305 ? 2.298 39.46 12.456 1 37.97 305 ILE A O 1
ATOM 2226 N N . GLU A 1 306 ? 0.427 39.841 12.631 1 37.93 306 GLU A N 1
ATOM 2227 C CA . GLU A 1 306 ? 0.954 40.253 13.929 1 37.93 306 GLU A CA 1
ATOM 2228 C C . GLU A 1 306 ? 0.868 39.118 14.945 1 37.93 306 GLU A C 1
ATOM 2230 O O . GLU A 1 306 ? -0.22 38.612 15.229 1 37.93 306 GLU A O 1
ATOM 2235 N N . LEU A 1 307 ? 1.859 38.308 15.206 1 35.68 307 LEU A N 1
ATOM 2236 C CA . LEU A 1 307 ? 1.908 37.254 16.213 1 35.68 307 LEU A CA 1
ATOM 2237 C C . LEU A 1 307 ? 1.877 37.843 17.619 1 35.68 307 LEU A C 1
ATOM 2239 O O . LEU A 1 307 ? 2.062 37.123 18.603 1 35.68 307 LEU A O 1
ATOM 2243 N N . ASN A 1 308 ? 1.23 38.918 18.167 1 29.11 308 ASN A N 1
ATOM 2244 C CA . ASN A 1 308 ? 1.491 39.224 19.569 1 29.11 308 ASN A CA 1
ATOM 2245 C C . ASN A 1 308 ? 0.876 38.178 20.495 1 29.11 308 ASN A C 1
ATOM 2247 O O . ASN A 1 308 ? 0.056 37.366 20.063 1 29.11 308 ASN A O 1
ATOM 2251 N N . SER A 1 309 ? 0.497 38.442 21.968 1 34.73 309 SER A N 1
ATOM 2252 C CA . SER A 1 309 ? 0.372 37.965 23.341 1 34.73 309 SER A CA 1
ATOM 2253 C C . SER A 1 309 ? -0.929 37.194 23.541 1 34.73 309 SER A C 1
ATOM 2255 O O . SER A 1 309 ? -1.119 36.544 24.571 1 34.73 309 SER A O 1
ATOM 2257 N N . ALA A 1 310 ? -2.165 37.238 22.869 1 32.84 310 ALA A N 1
ATOM 2258 C CA . ALA A 1 310 ? -3.343 36.472 23.265 1 32.84 310 ALA A CA 1
ATOM 2259 C C . ALA A 1 310 ? -3.203 35.005 22.866 1 32.84 310 ALA A C 1
ATOM 2261 O O . ALA A 1 310 ? -3.151 34.681 21.677 1 32.84 310 ALA A O 1
ATOM 2262 N N . LEU A 1 311 ? -2.557 34.01 23.497 1 26.55 311 LEU A N 1
ATOM 2263 C CA . LEU A 1 311 ? -1.81 32.762 23.388 1 26.55 311 LEU A CA 1
ATOM 2264 C C . LEU A 1 311 ? -2.44 31.841 22.348 1 26.55 311 LEU A C 1
ATOM 2266 O O . LEU A 1 311 ? -1.737 31.27 21.511 1 26.55 311 LEU A O 1
ATOM 2270 N N . HIS A 1 312 ? -2.457 30.545 22.437 1 29.91 312 HIS A N 1
ATOM 2271 C CA . HIS A 1 312 ? -3.095 29.52 23.256 1 29.91 312 HIS A CA 1
ATOM 2272 C C . HIS A 1 312 ? -4.019 30.144 24.297 1 29.91 312 HIS A C 1
ATOM 2274 O O . HIS A 1 312 ? -4.379 29.495 25.282 1 29.91 312 HIS A O 1
ATOM 2280 N N . SER A 1 313 ? -4.535 31.226 24.108 1 25.77 313 SER A N 1
ATOM 2281 C CA . SER A 1 313 ? -5.397 31.376 25.275 1 25.77 313 SER A CA 1
ATOM 2282 C C . SER A 1 313 ? -6.516 30.34 25.273 1 25.77 313 SER A C 1
ATOM 2284 O O . SER A 1 313 ? -7.386 30.36 24.4 1 25.77 313 SER A O 1
ATOM 2286 N N . ASN A 1 314 ? -6.205 29.01 25.624 1 21 314 ASN A N 1
ATOM 2287 C CA . ASN A 1 314 ? -7.19 28.237 26.373 1 21 314 ASN A CA 1
ATOM 2288 C C . ASN A 1 314 ? -7.934 29.106 27.383 1 21 314 ASN A C 1
ATOM 2290 O O . ASN A 1 314 ? -7.331 29.955 28.041 1 21 314 ASN A O 1
ATOM 2294 N N . MET B 1 1 ? 28.25 -6.67 4.164 1 42.88 1 MET B N 1
ATOM 2295 C CA . MET B 1 1 ? 28.697 -8.025 3.855 1 42.88 1 MET B CA 1
ATOM 2296 C C . MET B 1 1 ? 27.837 -8.645 2.759 1 42.88 1 MET B C 1
ATOM 2298 O O . MET B 1 1 ? 26.615 -8.488 2.759 1 42.88 1 MET B O 1
ATOM 2302 N N . ASP B 1 2 ? 28.471 -8.954 1.619 1 61.27 2 ASP B N 1
ATOM 2303 C CA . ASP B 1 2 ? 27.844 -9.629 0.487 1 61.27 2 ASP B CA 1
ATOM 2304 C C . ASP B 1 2 ? 27.133 -10.905 0.934 1 61.27 2 ASP B C 1
ATOM 2306 O O . ASP B 1 2 ? 27.715 -11.732 1.638 1 61.27 2 ASP B O 1
ATOM 2310 N N . THR B 1 3 ? 25.853 -10.999 1.034 1 74.64 3 THR B N 1
ATOM 2311 C CA . THR B 1 3 ? 25.078 -12.181 1.394 1 74.64 3 THR B CA 1
ATOM 2312 C C . THR B 1 3 ? 25.464 -13.369 0.517 1 74.64 3 THR B C 1
ATOM 2314 O O . THR B 1 3 ? 25.496 -13.257 -0.71 1 74.64 3 THR B O 1
ATOM 2317 N N . ALA B 1 4 ? 25.973 -14.444 1.193 1 86.62 4 ALA B N 1
ATOM 2318 C CA . ALA B 1 4 ? 26.406 -15.644 0.482 1 86.62 4 ALA B CA 1
ATOM 2319 C C . ALA B 1 4 ? 25.237 -16.302 -0.246 1 86.62 4 ALA B C 1
ATOM 2321 O O . ALA B 1 4 ? 24.146 -16.436 0.313 1 86.62 4 ALA B O 1
ATOM 2322 N N . ILE B 1 5 ? 25.484 -16.716 -1.397 1 94.36 5 ILE B N 1
ATOM 2323 C CA . ILE B 1 5 ? 24.49 -17.42 -2.2 1 94.36 5 ILE B CA 1
ATOM 2324 C C . ILE B 1 5 ? 24.387 -18.872 -1.739 1 94.36 5 ILE B C 1
ATOM 2326 O O . ILE B 1 5 ? 25.405 -19.541 -1.546 1 94.36 5 ILE B O 1
ATOM 2330 N N . SER B 1 6 ? 23.224 -19.357 -1.579 1 95.76 6 SER B N 1
ATOM 2331 C CA . SER B 1 6 ? 22.967 -20.709 -1.094 1 95.76 6 SER B CA 1
ATOM 2332 C C . SER B 1 6 ? 23.297 -21.75 -2.159 1 95.76 6 SER B C 1
ATOM 2334 O O . SER B 1 6 ? 23.014 -21.547 -3.341 1 95.76 6 SER B O 1
ATOM 2336 N N . THR B 1 7 ? 23.852 -22.84 -1.741 1 96.86 7 THR B N 1
ATOM 2337 C CA . THR B 1 7 ? 24.111 -23.962 -2.636 1 96.86 7 THR B CA 1
ATOM 2338 C C . THR B 1 7 ? 23.042 -25.039 -2.475 1 96.86 7 THR B C 1
ATOM 2340 O O . THR B 1 7 ? 23.171 -26.136 -3.024 1 96.86 7 THR B O 1
ATOM 2343 N N . SER B 1 8 ? 22.024 -24.721 -1.738 1 96.55 8 SER B N 1
ATOM 2344 C CA . SER B 1 8 ? 20.941 -25.663 -1.475 1 96.55 8 SER B CA 1
ATOM 2345 C C . SER B 1 8 ? 20.182 -26.004 -2.753 1 96.55 8 SER B C 1
ATOM 2347 O O . SER B 1 8 ? 19.922 -25.126 -3.578 1 96.55 8 SER B O 1
ATOM 2349 N N . PRO B 1 9 ? 19.854 -27.3 -2.871 1 98.08 9 PRO B N 1
ATOM 2350 C CA . PRO B 1 9 ? 18.925 -27.657 -3.945 1 98.08 9 PRO B CA 1
ATOM 2351 C C . PRO B 1 9 ? 17.497 -27.19 -3.671 1 98.08 9 PRO B C 1
ATOM 2353 O O . PRO B 1 9 ? 17.173 -26.815 -2.541 1 98.08 9 PRO B O 1
ATOM 2356 N N . ALA B 1 10 ? 16.695 -27.186 -4.748 1 98.53 10 ALA B N 1
ATOM 2357 C CA . ALA B 1 10 ? 15.28 -26.841 -4.638 1 98.53 10 ALA B CA 1
ATOM 2358 C C . ALA B 1 10 ? 14.448 -27.604 -5.666 1 98.53 10 ALA B C 1
ATOM 2360 O O . ALA B 1 10 ? 14.991 -28.162 -6.622 1 98.53 10 ALA B O 1
ATOM 2361 N N . TRP B 1 11 ? 13.169 -27.722 -5.399 1 98.34 11 TRP B N 1
ATOM 2362 C CA . TRP B 1 11 ? 12.244 -28.412 -6.292 1 98.34 11 TRP B CA 1
ATOM 2363 C C . TRP B 1 11 ? 10.889 -27.714 -6.319 1 98.34 11 TRP B C 1
ATOM 2365 O O . TRP B 1 11 ? 10.558 -26.952 -5.406 1 98.34 11 TRP B O 1
ATOM 2375 N N . GLY B 1 12 ? 10.12 -27.886 -7.407 1 98.39 12 GLY B N 1
ATOM 2376 C CA . GLY B 1 12 ? 8.757 -27.391 -7.516 1 98.39 12 GLY B CA 1
ATOM 2377 C C . GLY B 1 12 ? 7.941 -28.118 -8.568 1 98.39 12 GLY B C 1
ATOM 2378 O O . GLY B 1 12 ? 8.472 -28.521 -9.604 1 98.39 12 GLY B O 1
ATOM 2379 N N . VAL B 1 13 ? 6.679 -28.381 -8.276 1 98.28 13 VAL B N 1
ATOM 2380 C CA . VAL B 1 13 ? 5.672 -28.846 -9.225 1 98.28 13 VAL B CA 1
ATOM 2381 C C . VAL B 1 13 ? 4.638 -27.747 -9.461 1 98.28 13 VAL B C 1
ATOM 2383 O O . VAL B 1 13 ? 3.971 -27.303 -8.525 1 98.28 13 VAL B O 1
ATOM 2386 N N . GLY B 1 14 ? 4.629 -27.315 -10.679 1 97.83 14 GLY B N 1
ATOM 2387 C CA . GLY B 1 14 ? 3.792 -26.152 -10.926 1 97.83 14 GLY B CA 1
ATOM 2388 C C . GLY B 1 14 ? 3.035 -26.23 -12.238 1 97.83 14 GLY B C 1
ATOM 2389 O O . GLY B 1 14 ? 2.981 -27.288 -12.868 1 97.83 14 GLY B O 1
ATOM 2390 N N . LEU B 1 15 ? 2.301 -25.221 -12.572 1 98.2 15 LEU B N 1
ATOM 2391 C CA . LEU B 1 15 ? 1.537 -25.039 -13.802 1 98.2 15 LEU B CA 1
ATOM 2392 C C . LEU B 1 15 ? 2.103 -23.89 -14.628 1 98.2 15 LEU B C 1
ATOM 2394 O O . LEU B 1 15 ? 2.257 -22.775 -14.125 1 98.2 15 LEU B O 1
ATOM 2398 N N . ALA B 1 16 ? 2.413 -24.156 -15.856 1 98.44 16 ALA B N 1
ATOM 2399 C CA . ALA B 1 16 ? 2.96 -23.143 -16.755 1 98.44 16 ALA B CA 1
ATOM 2400 C C . ALA B 1 16 ? 1.998 -22.85 -17.903 1 98.44 16 ALA B C 1
ATOM 2402 O O . ALA B 1 16 ? 1.342 -23.759 -18.418 1 98.44 16 ALA B O 1
ATOM 2403 N N . THR B 1 17 ? 1.869 -21.615 -18.251 1 98.3 17 THR B N 1
ATOM 2404 C CA . THR B 1 17 ? 1.222 -21.233 -19.501 1 98.3 17 THR B CA 1
ATOM 2405 C C . THR B 1 17 ? 2.243 -21.134 -20.631 1 98.3 17 THR B C 1
ATOM 2407 O O . THR B 1 17 ? 3.227 -20.4 -20.523 1 98.3 17 THR B O 1
ATOM 2410 N N . VAL B 1 18 ? 2.008 -21.886 -21.657 1 98.5 18 VAL B N 1
ATOM 2411 C CA . VAL B 1 18 ? 2.999 -21.971 -22.725 1 98.5 18 VAL B CA 1
ATOM 2412 C C . VAL B 1 18 ? 2.338 -21.676 -24.069 1 98.5 18 VAL B C 1
ATOM 2414 O O . VAL B 1 18 ? 1.154 -21.963 -24.262 1 98.5 18 VAL B O 1
ATOM 2417 N N . THR B 1 19 ? 3.088 -21.105 -24.952 1 98.15 19 THR B N 1
ATOM 2418 C CA . THR B 1 19 ? 2.638 -20.909 -26.326 1 98.15 19 THR B CA 1
ATOM 2419 C C . THR B 1 19 ? 2.846 -22.177 -27.149 1 98.15 19 THR B C 1
ATOM 2421 O O . THR B 1 19 ? 3.472 -23.131 -26.683 1 98.15 19 THR B O 1
ATOM 2424 N N . ALA B 1 20 ? 2.339 -22.151 -28.346 1 96.27 20 ALA B N 1
ATOM 2425 C CA . ALA B 1 20 ? 2.495 -23.283 -29.256 1 96.27 20 ALA B CA 1
ATOM 2426 C C . ALA B 1 20 ? 3.966 -23.528 -29.58 1 96.27 20 ALA B C 1
ATOM 2428 O O . ALA B 1 20 ? 4.376 -24.667 -29.814 1 96.27 20 ALA B O 1
ATOM 2429 N N . GLU B 1 21 ? 4.783 -22.498 -29.53 1 95.47 21 GLU B N 1
ATOM 2430 C CA . GLU B 1 21 ? 6.202 -22.592 -29.861 1 95.47 21 GLU B CA 1
ATOM 2431 C C . GLU B 1 21 ? 7.029 -22.982 -28.639 1 95.47 21 GLU B C 1
ATOM 2433 O O . GLU B 1 21 ? 8.254 -23.093 -28.722 1 95.47 21 GLU B O 1
ATOM 2438 N N . GLY B 1 22 ? 6.342 -23.093 -27.534 1 95.68 22 GLY B N 1
ATOM 2439 C CA . GLY B 1 22 ? 7.026 -23.593 -26.352 1 95.68 22 GLY B CA 1
ATOM 2440 C C . GLY B 1 22 ? 7.515 -22.489 -25.434 1 95.68 22 GLY B C 1
ATOM 2441 O O . GLY B 1 22 ? 8.206 -22.754 -24.448 1 95.68 22 GLY B O 1
ATOM 2442 N N . GLN B 1 23 ? 7.166 -21.253 -25.816 1 97.74 23 GLN B N 1
ATOM 2443 C CA . GLN B 1 23 ? 7.557 -20.168 -24.922 1 97.74 23 GLN B CA 1
ATOM 2444 C C . GLN B 1 23 ? 6.748 -20.201 -23.629 1 97.74 23 GLN B C 1
ATOM 2446 O O . GLN B 1 23 ? 5.518 -20.271 -23.663 1 97.74 23 GLN B O 1
ATOM 2451 N N . VAL B 1 24 ? 7.452 -20.185 -22.517 1 98.66 24 VAL B N 1
ATOM 2452 C CA . VAL B 1 24 ? 6.802 -20.141 -21.212 1 98.66 24 VAL B CA 1
ATOM 2453 C C . VAL B 1 24 ? 6.466 -18.696 -20.851 1 98.66 24 VAL B C 1
ATOM 2455 O O . VAL B 1 24 ? 7.351 -17.839 -20.802 1 98.66 24 VAL B O 1
ATOM 2458 N N . LEU B 1 25 ? 5.218 -18.378 -20.607 1 98.72 25 LEU B N 1
ATOM 2459 C CA . LEU B 1 25 ? 4.799 -17.033 -20.23 1 98.72 25 LEU B CA 1
ATOM 2460 C C . LEU B 1 25 ? 4.846 -16.853 -18.717 1 98.72 25 LEU B C 1
ATOM 2462 O O . LEU B 1 25 ? 5.243 -15.794 -18.225 1 98.72 25 LEU B O 1
ATOM 2466 N N . ASP B 1 26 ? 4.426 -17.808 -17.981 1 98.52 26 ASP B N 1
ATOM 2467 C CA . ASP B 1 26 ? 4.517 -17.823 -16.524 1 98.52 26 ASP B CA 1
ATOM 2468 C C . ASP B 1 26 ? 4.51 -19.253 -15.988 1 98.52 26 ASP B C 1
ATOM 2470 O O . ASP B 1 26 ? 4.202 -20.195 -16.721 1 98.52 26 ASP B O 1
ATOM 2474 N N . THR B 1 27 ? 4.944 -19.436 -14.763 1 98.71 27 THR B N 1
ATOM 2475 C CA . THR B 1 27 ? 4.801 -20.68 -14.014 1 98.71 27 THR B CA 1
ATOM 2476 C C . THR B 1 27 ? 4.365 -20.4 -12.579 1 98.71 27 THR B C 1
ATOM 2478 O O . THR B 1 27 ? 4.95 -19.552 -11.901 1 98.71 27 THR B O 1
ATOM 2481 N N . TRP B 1 28 ? 3.343 -21.011 -12.148 1 98.59 28 TRP B N 1
ATOM 2482 C CA . TRP B 1 28 ? 2.849 -20.916 -10.778 1 98.59 28 TRP B CA 1
ATOM 2483 C C . TRP B 1 28 ? 3.205 -22.167 -9.983 1 98.59 28 TRP B C 1
ATOM 2485 O O . TRP B 1 28 ? 2.854 -23.282 -10.378 1 98.59 28 TRP B O 1
ATOM 2495 N N . TYR B 1 29 ? 3.954 -21.984 -8.938 1 98.42 29 TYR B N 1
ATOM 2496 C CA . TYR B 1 29 ? 4.234 -23.041 -7.973 1 98.42 29 TYR B CA 1
ATOM 2497 C C . TYR B 1 29 ? 3.435 -22.836 -6.692 1 98.42 29 TYR B C 1
ATOM 2499 O O . TYR B 1 29 ? 3.829 -22.051 -5.826 1 98.42 29 TYR B O 1
ATOM 2507 N N . PRO B 1 30 ? 2.359 -23.571 -6.495 1 97.08 30 PRO B N 1
ATOM 2508 C CA . PRO B 1 30 ? 1.498 -23.363 -5.329 1 97.08 30 PRO B CA 1
ATOM 2509 C C . PRO B 1 30 ? 2.176 -23.756 -4.018 1 97.08 30 PRO B C 1
ATOM 2511 O O . PRO B 1 30 ? 3.131 -24.536 -4.022 1 97.08 30 PRO B O 1
ATOM 2514 N N . SER B 1 31 ? 1.646 -23.138 -2.991 1 95.24 31 SER B N 1
ATOM 2515 C CA . SER B 1 31 ? 2.084 -23.547 -1.66 1 95.24 31 SER B CA 1
ATOM 2516 C C . SER B 1 31 ? 1.934 -25.052 -1.468 1 95.24 31 SER B C 1
ATOM 2518 O O . SER B 1 31 ? 0.904 -25.629 -1.821 1 95.24 31 SER B O 1
ATOM 2520 N N . GLY B 1 32 ? 2.945 -25.748 -0.908 1 94.31 32 GLY B N 1
ATOM 2521 C CA . GLY B 1 32 ? 2.912 -27.184 -0.68 1 94.31 32 GLY B CA 1
ATOM 2522 C C . GLY B 1 32 ? 3.497 -27.984 -1.828 1 94.31 32 GLY B C 1
ATOM 2523 O O . GLY B 1 32 ? 3.698 -29.195 -1.709 1 94.31 32 GLY B O 1
ATOM 2524 N N . PHE B 1 33 ? 3.793 -27.33 -2.946 1 97.49 33 PHE B N 1
ATOM 2525 C CA . PHE B 1 33 ? 4.287 -28.045 -4.117 1 97.49 33 PHE B CA 1
ATOM 2526 C C . PHE B 1 33 ? 5.68 -27.559 -4.499 1 97.49 33 PHE B C 1
ATOM 2528 O O . PHE B 1 33 ? 6.093 -27.689 -5.653 1 97.49 33 PHE B O 1
ATOM 2535 N N . LEU B 1 34 ? 6.381 -26.922 -3.54 1 98.06 34 LEU B N 1
ATOM 2536 C CA . LEU B 1 34 ? 7.76 -26.484 -3.725 1 98.06 34 LEU B CA 1
ATOM 2537 C C . LEU B 1 34 ? 8.532 -26.55 -2.412 1 98.06 34 LEU B C 1
ATOM 2539 O O . LEU B 1 34 ? 7.932 -26.643 -1.338 1 98.06 34 LEU B O 1
ATOM 2543 N N . GLY B 1 35 ? 9.886 -26.489 -2.542 1 97.66 35 GLY B N 1
ATOM 2544 C CA . GLY B 1 35 ? 10.668 -26.526 -1.317 1 97.66 35 GLY B CA 1
ATOM 2545 C C . GLY B 1 35 ? 12.164 -26.568 -1.565 1 97.66 35 GLY B C 1
ATOM 2546 O O . GLY B 1 35 ? 12.606 -26.65 -2.713 1 97.66 35 GLY B O 1
ATOM 2547 N N . LEU B 1 36 ? 12.88 -26.461 -0.533 1 97.84 36 LEU B N 1
ATOM 2548 C CA . LEU B 1 36 ? 14.329 -26.634 -0.548 1 97.84 36 LEU B CA 1
ATOM 2549 C C . LEU B 1 36 ? 14.702 -28.103 -0.376 1 97.84 36 LEU B C 1
ATOM 2551 O O . LEU B 1 36 ? 13.926 -28.884 0.179 1 97.84 36 LEU B O 1
ATOM 2555 N N . GLY B 1 37 ? 15.843 -28.44 -0.839 1 96.54 37 GLY B N 1
ATOM 2556 C CA . GLY B 1 37 ? 16.267 -29.83 -0.78 1 96.54 37 GLY B CA 1
ATOM 2557 C C . GLY B 1 37 ? 15.836 -30.637 -1.99 1 96.54 37 GLY B C 1
ATOM 2558 O O . GLY B 1 37 ? 15.422 -30.071 -3.004 1 96.54 37 GLY B O 1
ATOM 2559 N N . ASP B 1 38 ? 15.953 -31.939 -1.882 1 94.28 38 ASP B N 1
ATOM 2560 C CA . ASP B 1 38 ? 15.535 -32.84 -2.952 1 94.28 38 ASP B CA 1
ATOM 2561 C C . ASP B 1 38 ? 14.015 -32.977 -2.992 1 94.28 38 ASP B C 1
ATOM 2563 O O . ASP B 1 38 ? 13.349 -32.875 -1.96 1 94.28 38 ASP B O 1
ATOM 2567 N N . GLU B 1 39 ? 13.535 -33.124 -4.125 1 93.01 39 GLU B N 1
ATOM 2568 C CA . GLU B 1 39 ? 12.108 -33.402 -4.255 1 93.01 39 GLU B CA 1
ATOM 2569 C C . GLU B 1 39 ? 11.7 -34.601 -3.403 1 93.01 39 GLU B C 1
ATOM 2571 O O . GLU B 1 39 ? 12.331 -35.658 -3.468 1 93.01 39 GLU B O 1
ATOM 2576 N N . PRO B 1 40 ? 10.704 -34.403 -2.671 1 93.35 40 PRO B N 1
ATOM 2577 C CA . PRO B 1 40 ? 10.24 -35.541 -1.873 1 93.35 40 PRO B CA 1
ATOM 2578 C C . PRO B 1 40 ? 9.676 -36.671 -2.73 1 93.35 40 PRO B C 1
ATOM 2580 O O . PRO B 1 40 ? 9.139 -36.421 -3.813 1 93.35 40 PRO B O 1
ATOM 2583 N N . ALA B 1 41 ? 9.762 -37.873 -2.203 1 91.55 41 ALA B N 1
ATOM 2584 C CA . ALA B 1 41 ? 9.239 -39.038 -2.912 1 91.55 41 ALA B CA 1
ATOM 2585 C C . ALA B 1 41 ? 7.718 -38.976 -3.021 1 91.55 41 ALA B C 1
ATOM 2587 O O . ALA B 1 41 ? 7.146 -39.376 -4.038 1 91.55 41 ALA B O 1
ATOM 2588 N N . ASP B 1 42 ? 7.101 -38.452 -2.014 1 91.23 42 ASP B N 1
ATOM 2589 C CA . ASP B 1 42 ? 5.643 -38.392 -1.959 1 91.23 42 ASP B CA 1
ATOM 2590 C C . ASP B 1 42 ? 5.143 -36.966 -2.178 1 91.2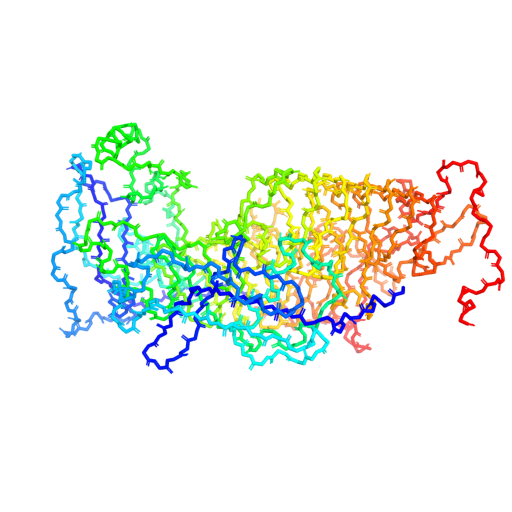3 42 ASP B C 1
ATOM 2592 O O . ASP B 1 42 ? 4.371 -36.443 -1.371 1 91.23 42 ASP B O 1
ATOM 2596 N N . VAL B 1 43 ? 5.531 -36.374 -3.306 1 88.74 43 VAL B N 1
ATOM 2597 C CA . VAL B 1 43 ? 5.018 -35.046 -3.624 1 88.74 43 VAL B CA 1
ATOM 2598 C C . VAL B 1 43 ? 3.529 -35.132 -3.956 1 88.74 43 VAL B C 1
ATOM 2600 O O . VAL B 1 43 ? 3.107 -36.003 -4.72 1 88.74 43 VAL B O 1
ATOM 2603 N N . PRO B 1 44 ? 2.754 -34.236 -3.314 1 88.22 44 PRO B N 1
ATOM 2604 C CA . PRO B 1 44 ? 1.323 -34.25 -3.626 1 88.22 44 PRO B CA 1
ATOM 2605 C C . PRO B 1 44 ? 1.038 -33.977 -5.101 1 88.22 44 PRO B C 1
ATOM 2607 O O . PRO B 1 44 ? 1.783 -33.239 -5.751 1 88.22 44 PRO B O 1
ATOM 2610 N N . ALA B 1 45 ? -0.025 -34.591 -5.55 1 92.84 45 ALA B N 1
ATOM 2611 C CA . ALA B 1 45 ? -0.445 -34.374 -6.932 1 92.84 45 ALA B CA 1
ATOM 2612 C C . ALA B 1 45 ? -1.298 -33.115 -7.054 1 92.84 45 ALA B C 1
ATOM 2614 O O . ALA B 1 45 ? -2.145 -32.845 -6.199 1 92.84 45 ALA B O 1
ATOM 2615 N N . LEU B 1 46 ? -0.99 -32.383 -8.083 1 94.64 46 LEU B N 1
ATOM 2616 C CA . LEU B 1 46 ? -1.871 -31.257 -8.373 1 94.64 46 LEU B CA 1
ATOM 2617 C C . LEU B 1 46 ? -3.284 -31.739 -8.685 1 94.64 46 LEU B C 1
ATOM 2619 O O . LEU B 1 46 ? -3.467 -32.833 -9.223 1 94.64 46 LEU B O 1
ATOM 2623 N N . PRO B 1 47 ? -4.303 -30.935 -8.307 1 92.1 47 PRO B N 1
ATOM 2624 C CA . PRO B 1 47 ? -5.669 -31.314 -8.677 1 92.1 47 PRO B CA 1
ATOM 2625 C C . PRO B 1 47 ? -5.829 -31.555 -10.177 1 92.1 47 PRO B C 1
ATOM 2627 O O . PRO B 1 47 ? -5.117 -30.949 -10.982 1 92.1 47 PRO B O 1
ATOM 2630 N N . ALA B 1 48 ? -6.76 -32.404 -10.498 1 91.02 48 ALA B N 1
ATOM 2631 C CA . ALA B 1 48 ? -7.001 -32.745 -11.897 1 91.02 48 ALA B CA 1
ATOM 2632 C C . ALA B 1 48 ? -7.703 -31.603 -12.627 1 91.02 48 ALA B C 1
ATOM 2634 O O . ALA B 1 48 ? -8.352 -30.763 -11.999 1 91.02 48 ALA B O 1
ATOM 2635 N N . GLY B 1 49 ? -7.514 -31.563 -13.875 1 91.64 49 GLY B N 1
ATOM 2636 C CA . GLY B 1 49 ? -8.3 -30.671 -14.712 1 91.64 49 GLY B CA 1
ATOM 2637 C C . GLY B 1 49 ? -7.731 -29.266 -14.786 1 91.64 49 GLY B C 1
ATOM 2638 O O . GLY B 1 49 ? -8.431 -28.326 -15.168 1 91.64 49 GLY B O 1
ATOM 2639 N N . LEU B 1 50 ? -6.446 -29.175 -14.446 1 94.54 50 LEU B N 1
ATOM 2640 C CA . LEU B 1 50 ? -5.873 -27.834 -14.4 1 94.54 50 LEU B CA 1
ATOM 2641 C C . LEU B 1 50 ? -5.078 -27.539 -15.667 1 94.54 50 LEU B C 1
ATOM 2643 O O . LEU B 1 50 ? -4.685 -26.395 -15.907 1 94.54 50 LEU B O 1
ATOM 2647 N N . THR B 1 51 ? -4.877 -28.597 -16.443 1 96.45 51 THR B N 1
ATOM 2648 C CA . THR B 1 51 ? -4.076 -28.437 -17.652 1 96.45 51 THR B CA 1
ATOM 2649 C C . THR B 1 51 ? -4.96 -28.483 -18.895 1 96.45 51 THR B C 1
ATOM 2651 O O . THR B 1 51 ? -6.108 -28.926 -18.831 1 96.45 51 THR B O 1
ATOM 2654 N N . GLY B 1 52 ? -4.451 -27.935 -20.024 1 96.1 52 GLY B N 1
ATOM 2655 C CA . GLY B 1 52 ? -5.17 -27.974 -21.288 1 96.1 52 GLY B CA 1
ATOM 2656 C C . GLY B 1 52 ? -5.159 -26.647 -22.022 1 96.1 52 GLY B C 1
ATOM 2657 O O . GLY B 1 52 ? -4.474 -25.709 -21.609 1 96.1 52 GLY B O 1
ATOM 2658 N N . PRO B 1 53 ? -5.839 -26.641 -23.139 1 95.97 53 PRO B N 1
ATOM 2659 C CA . PRO B 1 53 ? -5.86 -25.423 -23.952 1 95.97 53 PRO B CA 1
ATOM 2660 C C . PRO B 1 53 ? -6.553 -24.257 -23.251 1 95.97 53 PRO B C 1
ATOM 2662 O O . PRO B 1 53 ? -7.477 -24.468 -22.461 1 95.97 53 PRO B O 1
ATOM 2665 N N . LYS B 1 54 ? -6.057 -23.116 -23.509 1 94.81 54 LYS B N 1
ATOM 2666 C CA . LYS B 1 54 ? -6.698 -21.881 -23.067 1 94.81 54 LYS B CA 1
ATOM 2667 C C . LYS B 1 54 ? -7.601 -21.309 -24.156 1 94.81 54 LYS B C 1
ATOM 2669 O O . LYS B 1 54 ? -7.693 -21.869 -25.25 1 94.81 54 LYS B O 1
ATOM 2674 N N . LEU B 1 55 ? -8.245 -20.261 -23.782 1 93.62 55 LEU B N 1
ATOM 2675 C CA . LEU B 1 55 ? -9.164 -19.613 -24.711 1 93.62 55 LEU B CA 1
ATOM 2676 C C . LEU B 1 55 ? -8.425 -19.117 -25.95 1 93.62 55 LEU B C 1
ATOM 2678 O O . LEU B 1 55 ? -8.927 -19.241 -27.069 1 93.62 55 LEU B O 1
ATOM 2682 N N . LEU B 1 56 ? -7.315 -18.504 -25.726 1 96.65 56 LEU B N 1
ATOM 2683 C CA . LEU B 1 56 ? -6.491 -18.044 -26.839 1 96.65 56 LEU B CA 1
ATOM 2684 C C . LEU B 1 56 ? -5.832 -19.221 -27.55 1 96.65 56 LEU B C 1
ATOM 2686 O O . LEU B 1 56 ? -5.049 -19.957 -26.945 1 96.65 56 LEU B O 1
ATOM 2690 N N . PRO B 1 57 ? -6.117 -19.427 -28.813 1 97.16 57 PRO B N 1
ATOM 2691 C CA . PRO B 1 57 ? -5.554 -20.572 -29.532 1 97.16 57 PRO B CA 1
ATOM 2692 C C . PRO B 1 57 ? -4.028 -20.607 -29.483 1 97.16 57 PRO B C 1
ATOM 2694 O O . PRO B 1 57 ? -3.377 -19.576 -29.669 1 97.16 57 PRO B O 1
ATOM 2697 N N . GLY B 1 58 ? -3.534 -21.83 -29.216 1 97.39 58 GLY B N 1
ATOM 2698 C CA . GLY B 1 58 ? -2.091 -22.003 -29.161 1 97.39 58 GLY B CA 1
ATOM 2699 C C . GLY B 1 58 ? -1.522 -21.827 -27.766 1 97.39 58 GLY B C 1
ATOM 2700 O O . GLY B 1 58 ? -0.354 -22.138 -27.523 1 97.39 58 GLY B O 1
ATOM 2701 N N . LEU B 1 59 ? -2.326 -21.315 -26.895 1 97.58 59 LEU B N 1
ATOM 2702 C CA . LEU B 1 59 ? -1.925 -21.203 -25.497 1 97.58 59 LEU B CA 1
ATOM 2703 C C . LEU B 1 59 ? -2.456 -22.378 -24.683 1 97.58 59 LEU B C 1
ATOM 2705 O O . LEU B 1 59 ? -3.595 -22.809 -24.877 1 97.58 59 LEU B O 1
ATOM 2709 N N . SER B 1 60 ? -1.629 -22.902 -23.814 1 97.85 60 SER B N 1
ATOM 2710 C CA . SER B 1 60 ? -2.062 -24.013 -22.973 1 97.85 60 SER B CA 1
ATOM 2711 C C . SER B 1 60 ? -1.393 -23.963 -21.604 1 97.85 60 SER B C 1
ATOM 2713 O O . SER B 1 60 ? -0.351 -23.325 -21.439 1 97.85 60 SER B O 1
ATOM 2715 N N . THR B 1 61 ? -2.062 -24.503 -20.659 1 97.77 61 THR B N 1
ATOM 2716 C CA . THR B 1 61 ? -1.452 -24.756 -19.358 1 97.77 61 THR B CA 1
ATOM 2717 C C . THR B 1 61 ? -0.887 -26.172 -19.292 1 97.77 61 THR B C 1
ATOM 2719 O O . THR B 1 61 ? -1.55 -27.13 -19.694 1 97.77 61 THR B O 1
ATOM 2722 N N . VAL B 1 62 ? 0.308 -26.329 -18.839 1 97.73 62 VAL B N 1
ATOM 2723 C CA . VAL B 1 62 ? 0.93 -27.641 -18.693 1 97.73 62 VAL B CA 1
ATOM 2724 C C . VAL B 1 62 ? 1.523 -27.779 -17.293 1 97.73 62 VAL B C 1
ATOM 2726 O O . VAL B 1 62 ? 1.862 -26.779 -16.654 1 97.73 62 VAL B O 1
ATOM 2729 N N . GLU B 1 63 ? 1.574 -28.988 -16.799 1 97.71 63 GLU B N 1
ATOM 2730 C CA . GLU B 1 63 ? 2.289 -29.255 -15.554 1 97.71 63 GLU B CA 1
ATOM 2731 C C . GLU B 1 63 ? 3.799 -29.257 -15.774 1 97.71 63 GLU B C 1
ATOM 2733 O O . GLU B 1 63 ? 4.286 -29.797 -16.77 1 97.71 63 GLU B O 1
ATOM 2738 N N . VAL B 1 64 ? 4.512 -28.623 -14.897 1 97.59 64 VAL B N 1
ATOM 2739 C CA . VAL B 1 64 ? 5.969 -28.596 -14.98 1 97.59 64 VAL B CA 1
ATOM 2740 C C . VAL B 1 64 ? 6.571 -29.091 -13.668 1 97.59 64 VAL B C 1
ATOM 2742 O O . VAL B 1 64 ? 6.049 -28.8 -12.589 1 97.59 64 VAL B O 1
ATOM 2745 N N . ARG B 1 65 ? 7.633 -29.805 -13.787 1 97.24 65 ARG B N 1
ATOM 2746 C CA . ARG B 1 65 ? 8.457 -30.227 -12.659 1 97.24 65 ARG B CA 1
ATOM 2747 C C . ARG B 1 65 ? 9.87 -29.664 -12.771 1 97.24 65 ARG B C 1
ATOM 2749 O O . ARG B 1 65 ? 10.553 -29.884 -13.774 1 97.24 65 ARG B O 1
ATOM 2756 N N . THR B 1 66 ? 10.236 -28.92 -11.818 1 97.96 66 THR B N 1
ATOM 2757 C CA . THR B 1 66 ? 11.522 -28.233 -11.835 1 97.96 66 THR B CA 1
ATOM 2758 C C . THR B 1 66 ? 12.395 -28.689 -10.669 1 97.96 66 THR B C 1
ATOM 2760 O O . THR B 1 66 ? 11.927 -28.767 -9.531 1 97.96 66 THR B O 1
ATOM 2763 N N . THR B 1 67 ? 13.644 -29.006 -10.92 1 97.58 67 THR B N 1
ATOM 2764 C CA . THR B 1 67 ? 14.644 -29.316 -9.904 1 97.58 67 THR B CA 1
ATOM 2765 C C . THR B 1 67 ? 15.905 -28.482 -10.114 1 97.58 67 THR B C 1
ATOM 2767 O O . THR B 1 67 ? 16.354 -28.3 -11.247 1 97.58 67 THR B O 1
ATOM 2770 N N . ILE B 1 68 ? 16.326 -27.899 -9.082 1 98.08 68 ILE B N 1
ATOM 2771 C CA . ILE B 1 68 ? 17.557 -27.116 -9.076 1 98.08 68 ILE B CA 1
ATOM 2772 C C . ILE B 1 68 ? 18.604 -27.807 -8.205 1 98.08 68 ILE B C 1
ATOM 2774 O O . ILE B 1 68 ? 18.359 -28.079 -7.027 1 98.08 68 ILE B O 1
ATOM 2778 N N . LYS B 1 69 ? 19.701 -28.055 -8.728 1 97.34 69 LYS B N 1
ATOM 2779 C CA . LYS B 1 69 ? 20.748 -28.741 -7.976 1 97.34 69 LYS B CA 1
ATOM 2780 C C . LYS B 1 69 ? 21.378 -27.815 -6.941 1 97.34 69 LYS B C 1
ATOM 2782 O O . LYS B 1 69 ? 21.702 -28.244 -5.831 1 97.34 69 LYS B O 1
ATOM 2787 N N . SER B 1 70 ? 21.615 -26.591 -7.398 1 97.97 70 SER B N 1
ATOM 2788 C CA . SER B 1 70 ? 22.197 -25.578 -6.523 1 97.97 70 SER B CA 1
ATOM 2789 C C . SER B 1 70 ? 21.652 -24.191 -6.845 1 97.97 70 SER B C 1
ATOM 2791 O O . SER B 1 70 ? 21.644 -23.775 -8.006 1 97.97 70 SER B O 1
ATOM 2793 N N . LEU B 1 71 ? 21.26 -23.454 -5.867 1 98.27 71 LEU B N 1
ATOM 2794 C CA . LEU B 1 71 ? 20.704 -22.118 -6.051 1 98.27 71 LEU B CA 1
ATOM 2795 C C . LEU B 1 71 ? 21.795 -21.125 -6.439 1 98.27 71 LEU B C 1
ATOM 2797 O O . LEU B 1 71 ? 21.5 -19.984 -6.802 1 98.27 71 LEU B O 1
ATOM 2801 N N . ALA B 1 72 ? 23.024 -21.544 -6.441 1 97.95 72 ALA B N 1
ATOM 2802 C CA . ALA B 1 72 ? 24.148 -20.699 -6.838 1 97.95 72 ALA B CA 1
ATOM 2803 C C . ALA B 1 72 ? 24.366 -20.751 -8.348 1 97.95 72 ALA B C 1
ATOM 2805 O O . ALA B 1 72 ? 25.051 -19.895 -8.912 1 97.95 72 ALA B O 1
ATOM 2806 N N . GLU B 1 73 ? 23.833 -21.816 -8.96 1 97.26 73 GLU B N 1
ATOM 2807 C CA . GLU B 1 73 ? 24.047 -22.023 -10.389 1 97.26 73 GLU B CA 1
ATOM 2808 C C . GLU B 1 73 ? 23.219 -21.046 -11.218 1 97.26 73 GLU B C 1
ATOM 2810 O O . GLU B 1 73 ? 22.22 -20.507 -10.737 1 97.26 73 GLU B O 1
ATOM 2815 N N . PRO B 1 74 ? 23.636 -20.854 -12.469 1 97.36 74 PRO B N 1
ATOM 2816 C CA . PRO B 1 74 ? 22.845 -19.996 -13.354 1 97.36 74 PRO B CA 1
ATOM 2817 C C . PRO B 1 74 ? 21.438 -20.536 -13.597 1 97.36 74 PRO B C 1
ATOM 2819 O O . PRO B 1 74 ? 21.215 -21.747 -13.519 1 97.36 74 PRO B O 1
ATOM 2822 N N . ILE B 1 75 ? 20.596 -19.689 -13.886 1 98.24 75 ILE B N 1
ATOM 2823 C CA . ILE B 1 75 ? 19.217 -20.057 -14.184 1 98.24 75 ILE B CA 1
ATOM 2824 C C . ILE B 1 75 ? 19.161 -20.827 -15.502 1 98.24 75 ILE B C 1
ATOM 2826 O O . ILE B 1 75 ? 19.673 -20.361 -16.523 1 98.24 75 ILE B O 1
ATOM 2830 N N . ALA B 1 76 ? 18.503 -21.892 -15.533 1 97.86 76 ALA B N 1
ATOM 2831 C CA . ALA B 1 76 ? 18.529 -22.782 -16.691 1 97.86 76 ALA B CA 1
ATOM 2832 C C . ALA B 1 76 ? 17.443 -22.406 -17.696 1 97.86 76 ALA B C 1
ATOM 2834 O O . ALA B 1 76 ? 17.639 -22.53 -18.907 1 97.86 76 ALA B O 1
ATOM 2835 N N . ASP B 1 77 ? 16.313 -22.044 -17.235 1 98.03 77 ASP B N 1
ATOM 2836 C CA . ASP B 1 77 ? 15.184 -21.729 -18.105 1 98.03 77 ASP B CA 1
ATOM 2837 C C . ASP B 1 77 ? 14.121 -20.927 -17.356 1 98.03 77 ASP B C 1
ATOM 2839 O O . ASP B 1 77 ? 14.314 -20.564 -16.194 1 98.03 77 ASP B O 1
ATOM 2843 N N . ALA B 1 78 ? 13.019 -20.641 -18.029 1 98.62 78 ALA B N 1
ATOM 2844 C CA . ALA B 1 78 ? 11.981 -19.763 -17.495 1 98.62 78 ALA B CA 1
ATOM 2845 C C . ALA B 1 78 ? 11.308 -20.388 -16.276 1 98.62 78 ALA B C 1
ATOM 2847 O O . ALA B 1 78 ? 11.037 -19.7 -15.289 1 98.62 78 ALA B O 1
ATOM 2848 N N . ALA B 1 79 ? 10.99 -21.659 -16.333 1 98.68 79 ALA B N 1
ATOM 2849 C CA . ALA B 1 79 ? 10.342 -22.328 -15.208 1 98.68 79 ALA B CA 1
ATOM 2850 C C . ALA B 1 79 ? 11.202 -22.244 -13.95 1 98.68 79 ALA B C 1
ATOM 2852 O O . ALA B 1 79 ? 10.69 -21.997 -12.856 1 98.68 79 ALA B O 1
ATOM 2853 N N . GLU B 1 80 ? 12.448 -22.443 -14.076 1 98.63 80 GLU B N 1
ATOM 2854 C CA . GLU B 1 80 ? 13.358 -22.338 -12.939 1 98.63 80 GLU B CA 1
ATOM 2855 C C . GLU B 1 80 ? 13.414 -20.909 -12.406 1 98.63 80 GLU B C 1
ATOM 2857 O O . GLU B 1 80 ? 13.496 -20.696 -11.195 1 98.63 80 GLU B O 1
ATOM 2862 N N . ALA B 1 81 ? 13.435 -19.92 -13.33 1 98.81 81 ALA B N 1
ATOM 2863 C CA . ALA B 1 81 ? 13.404 -18.523 -12.904 1 98.81 81 ALA B CA 1
ATOM 2864 C C . ALA B 1 81 ? 12.2 -18.249 -12.008 1 98.81 81 ALA B C 1
ATOM 2866 O O . ALA B 1 81 ? 12.337 -17.646 -10.941 1 98.81 81 ALA B O 1
ATOM 2867 N N . TYR B 1 82 ? 11.067 -18.734 -12.437 1 98.9 82 TYR B N 1
ATOM 2868 C CA . TYR B 1 82 ? 9.855 -18.541 -11.65 1 98.9 82 TYR B CA 1
ATOM 2869 C C . TYR B 1 82 ? 9.947 -19.275 -10.318 1 98.9 82 TYR B C 1
ATOM 2871 O O . TYR B 1 82 ? 9.428 -18.802 -9.304 1 98.9 82 TYR B O 1
ATOM 2879 N N . LEU B 1 83 ? 10.562 -20.433 -10.282 1 98.89 83 LEU B N 1
ATOM 2880 C CA . LEU B 1 83 ? 10.717 -21.141 -9.016 1 98.89 83 LEU B CA 1
ATOM 2881 C C . LEU B 1 83 ? 11.541 -20.319 -8.031 1 98.89 83 LEU B C 1
ATOM 2883 O O . LEU B 1 83 ? 11.175 -20.197 -6.859 1 98.89 83 LEU B O 1
ATOM 2887 N N . ARG B 1 84 ? 12.61 -19.78 -8.506 1 98.87 84 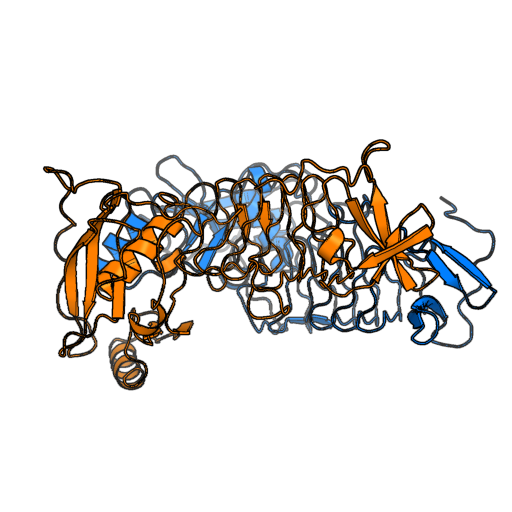ARG B N 1
ATOM 2888 C CA . ARG B 1 84 ? 13.452 -18.96 -7.641 1 98.87 84 ARG B CA 1
ATOM 2889 C C . ARG B 1 84 ? 12.676 -17.769 -7.09 1 98.87 84 ARG B C 1
ATOM 2891 O O . ARG B 1 84 ? 12.8 -17.432 -5.911 1 98.87 84 ARG B O 1
ATOM 2898 N N . LEU B 1 85 ? 11.861 -17.131 -7.937 1 98.89 85 LEU B N 1
ATOM 2899 C CA . LEU B 1 85 ? 11.031 -16.02 -7.482 1 98.89 85 LEU B CA 1
ATOM 2900 C C . LEU B 1 85 ? 10.03 -16.485 -6.43 1 98.89 85 LEU B C 1
ATOM 2902 O O . LEU B 1 85 ? 9.785 -15.782 -5.447 1 98.89 85 LEU B O 1
ATOM 2906 N N . HIS B 1 86 ? 9.462 -17.675 -6.64 1 98.91 86 HIS B N 1
ATOM 2907 C CA . HIS B 1 86 ? 8.53 -18.23 -5.666 1 98.91 86 HIS B CA 1
ATOM 2908 C C . HIS B 1 86 ? 9.226 -18.524 -4.342 1 98.91 86 HIS B C 1
ATOM 2910 O O . HIS B 1 86 ? 8.65 -18.314 -3.272 1 98.91 86 HIS B O 1
ATOM 2916 N N . LEU B 1 87 ? 10.441 -19.051 -4.396 1 98.84 87 LEU B N 1
ATOM 2917 C CA . LEU B 1 87 ? 11.179 -19.358 -3.176 1 98.84 87 LEU B CA 1
ATOM 2918 C C . LEU B 1 87 ? 11.367 -18.106 -2.325 1 98.84 87 LEU B C 1
ATOM 2920 O O . LEU B 1 87 ? 11.304 -18.171 -1.095 1 98.84 87 LEU B O 1
ATOM 2924 N N . LEU B 1 88 ? 11.584 -17.003 -2.99 1 98.76 88 LEU B N 1
ATOM 2925 C CA . LEU B 1 88 ? 11.717 -15.73 -2.288 1 98.76 88 LEU B CA 1
ATOM 2926 C C . LEU B 1 88 ? 10.39 -15.314 -1.663 1 98.76 88 LEU B C 1
ATOM 2928 O O . LEU B 1 88 ? 10.326 -15.031 -0.464 1 98.76 88 LEU B O 1
ATOM 2932 N N . SER B 1 89 ? 9.32 -15.315 -2.447 1 98.85 89 SER B N 1
ATOM 2933 C CA . SER B 1 89 ? 8.028 -14.795 -2.012 1 98.85 89 SER B CA 1
ATOM 2934 C C . SER B 1 89 ? 7.38 -15.715 -0.983 1 98.85 89 SER B C 1
ATOM 2936 O O . SER B 1 89 ? 6.604 -15.262 -0.139 1 98.85 89 SER B O 1
ATOM 2938 N N . HIS B 1 90 ? 7.713 -17.037 -1.026 1 98.58 90 HIS B N 1
ATOM 2939 C CA . HIS B 1 90 ? 7.252 -17.972 -0.006 1 98.58 90 HIS B CA 1
ATOM 2940 C C . HIS B 1 90 ? 8.137 -17.915 1.235 1 98.58 90 HIS B C 1
ATOM 2942 O O . HIS B 1 90 ? 7.899 -18.636 2.206 1 98.58 90 HIS B O 1
ATOM 2948 N N . ARG B 1 91 ? 9.151 -17.14 1.158 1 98.37 91 ARG B N 1
ATOM 2949 C CA . ARG B 1 91 ? 10.069 -16.887 2.264 1 98.37 91 ARG B CA 1
ATOM 2950 C C . ARG B 1 91 ? 10.87 -18.139 2.608 1 98.37 91 ARG B C 1
ATOM 2952 O O . ARG B 1 91 ? 11.152 -18.399 3.779 1 98.37 91 ARG B O 1
ATOM 2959 N N . LEU B 1 92 ? 11.104 -18.958 1.668 1 98.28 92 LEU B N 1
ATOM 2960 C CA . LEU B 1 92 ? 11.957 -20.125 1.86 1 98.28 92 LEU B CA 1
ATOM 2961 C C . LEU B 1 92 ? 13.43 -19.747 1.743 1 98.28 92 LEU B C 1
ATOM 2963 O O . LEU B 1 92 ? 14.296 -20.427 2.298 1 98.28 92 LEU B O 1
ATOM 2967 N N . VAL B 1 93 ? 13.693 -18.703 0.989 1 98.28 93 VAL B N 1
ATOM 2968 C CA . VAL B 1 93 ? 15.02 -18.114 0.839 1 98.28 93 VAL B CA 1
ATOM 2969 C C . VAL B 1 93 ? 14.943 -16.604 1.053 1 98.28 93 VAL B C 1
ATOM 2971 O O . VAL B 1 93 ? 13.968 -15.963 0.654 1 98.28 93 VAL B O 1
ATOM 2974 N N . ARG B 1 94 ? 15.92 -16.054 1.656 1 97.63 94 ARG B N 1
ATOM 2975 C CA . ARG B 1 94 ? 15.968 -14.608 1.845 1 97.63 94 ARG B CA 1
ATOM 2976 C C . ARG B 1 94 ? 16.521 -13.911 0.606 1 97.63 94 ARG B C 1
ATOM 2978 O O . ARG B 1 94 ? 17.212 -14.532 -0.204 1 97.63 94 ARG B O 1
ATOM 2985 N N . PRO B 1 95 ? 16.201 -12.608 0.474 1 97.74 95 PRO B N 1
ATOM 2986 C CA . PRO B 1 95 ? 16.769 -11.865 -0.654 1 97.74 95 PRO B CA 1
ATOM 2987 C C . PRO B 1 95 ? 18.294 -11.939 -0.701 1 97.74 95 PRO B C 1
ATOM 2989 O O . PRO B 1 95 ? 18.95 -11.905 0.344 1 97.74 95 PRO B O 1
ATOM 2992 N N . ASN B 1 96 ? 18.783 -11.992 -1.91 1 95.97 96 ASN B N 1
ATOM 2993 C CA . ASN B 1 96 ? 20.215 -11.977 -2.188 1 95.97 96 ASN B CA 1
ATOM 2994 C C . ASN B 1 96 ? 20.876 -13.297 -1.799 1 95.97 96 ASN B C 1
ATOM 2996 O O . ASN B 1 96 ? 22.103 -13.399 -1.778 1 95.97 96 ASN B O 1
ATOM 3000 N N . GLU B 1 97 ? 20.094 -14.32 -1.51 1 97.71 97 GLU B N 1
ATOM 3001 C CA . GLU B 1 97 ? 20.67 -15.605 -1.125 1 97.71 97 GLU B CA 1
ATOM 3002 C C . GLU B 1 97 ? 20.484 -16.646 -2.225 1 97.71 97 GLU B C 1
ATOM 3004 O O . GLU B 1 97 ? 20.658 -17.843 -1.989 1 97.71 97 GLU B O 1
ATOM 3009 N N . LEU B 1 98 ? 20.119 -16.3 -3.389 1 97.66 98 LEU B N 1
ATOM 3010 C CA . LEU B 1 98 ? 20.087 -17.168 -4.561 1 97.66 98 LEU B CA 1
ATOM 3011 C C . LEU B 1 98 ? 20.488 -16.401 -5.817 1 97.66 98 LEU B C 1
ATOM 3013 O O . LEU B 1 98 ? 20.379 -15.174 -5.861 1 97.66 98 LEU B O 1
ATOM 3017 N N . ASN B 1 99 ? 20.984 -17.15 -6.778 1 97.8 99 ASN B N 1
ATOM 3018 C CA . ASN B 1 99 ? 21.466 -16.552 -8.019 1 97.8 99 ASN B CA 1
ATOM 3019 C C . ASN B 1 99 ? 20.312 -16.169 -8.941 1 97.8 99 ASN B C 1
ATOM 3021 O O . ASN B 1 99 ? 19.512 -17.022 -9.329 1 97.8 99 ASN B O 1
ATOM 3025 N N . LEU B 1 100 ? 20.227 -14.886 -9.314 1 97.61 100 LEU B N 1
ATOM 3026 C CA . LEU B 1 100 ? 19.212 -14.416 -10.25 1 97.61 100 LEU B CA 1
ATOM 3027 C C . LEU B 1 100 ? 19.856 -13.749 -11.461 1 97.61 100 LEU B C 1
ATOM 3029 O O . LEU B 1 100 ? 19.185 -13.042 -12.216 1 97.61 100 LEU B O 1
ATOM 3033 N N . ASP B 1 101 ? 21.126 -13.943 -11.594 1 95.41 101 ASP B N 1
ATOM 3034 C CA . ASP B 1 101 ? 21.813 -13.364 -12.744 1 95.41 101 ASP B CA 1
ATOM 3035 C C . ASP B 1 101 ? 21.174 -13.821 -14.053 1 95.41 101 ASP B C 1
ATOM 3037 O O . ASP B 1 101 ? 20.924 -15.013 -14.245 1 95.41 101 ASP B O 1
ATOM 3041 N N . GLY B 1 102 ? 20.896 -12.838 -14.933 1 95.94 102 GLY B N 1
ATOM 3042 C CA . GLY B 1 102 ? 20.366 -13.141 -16.253 1 95.94 102 GLY B CA 1
ATOM 3043 C C . GLY B 1 102 ? 18.873 -13.409 -16.249 1 95.94 102 GLY B C 1
ATOM 3044 O O . GLY B 1 102 ? 18.311 -13.836 -17.26 1 95.94 102 GLY B O 1
ATOM 3045 N N . ILE B 1 103 ? 18.218 -13.136 -15.211 1 97.7 103 ILE B N 1
ATOM 3046 C CA . ILE B 1 103 ? 16.814 -13.509 -15.081 1 97.7 103 ILE B CA 1
ATOM 3047 C C . ILE B 1 103 ? 15.985 -12.768 -16.128 1 97.7 103 ILE B C 1
ATOM 3049 O O . ILE B 1 103 ? 15.001 -13.305 -16.643 1 97.7 103 ILE B O 1
ATOM 3053 N N . PHE B 1 104 ? 16.339 -11.569 -16.474 1 97.23 104 PHE B N 1
ATOM 3054 C CA . PHE B 1 104 ? 15.589 -10.785 -17.448 1 97.23 104 PHE B CA 1
ATOM 3055 C C . PHE B 1 104 ? 15.574 -11.478 -18.805 1 97.23 104 PHE B C 1
ATOM 3057 O O . PHE B 1 104 ? 14.601 -11.368 -19.554 1 97.23 104 PHE B O 1
ATOM 3064 N N . GLY B 1 105 ? 16.653 -12.161 -19.069 1 97.34 105 GLY B N 1
ATOM 3065 C CA . GLY B 1 105 ? 16.735 -12.876 -20.332 1 97.34 105 GLY B CA 1
ATOM 3066 C C . GLY B 1 105 ? 15.93 -14.162 -20.343 1 97.34 105 GLY B C 1
ATOM 3067 O O . GLY B 1 105 ? 15.609 -14.691 -21.409 1 97.34 105 GLY B O 1
ATOM 3068 N N . GLN B 1 106 ? 15.6 -14.672 -19.188 1 97.74 106 GLN B N 1
ATOM 3069 C CA . GLN B 1 106 ? 14.886 -15.939 -19.069 1 97.74 106 GLN B CA 1
ATOM 3070 C C . GLN B 1 106 ? 13.376 -15.727 -19.114 1 97.74 106 GLN B C 1
ATOM 3072 O O . GLN B 1 106 ? 12.626 -16.638 -19.472 1 97.74 106 GLN B O 1
ATOM 3077 N N . LEU B 1 107 ? 12.931 -14.531 -18.791 1 98.52 107 LEU B N 1
ATOM 3078 C CA . LEU B 1 107 ? 11.502 -14.265 -18.672 1 98.52 107 LEU B CA 1
ATOM 3079 C C . LEU B 1 107 ? 10.975 -13.558 -19.916 1 98.52 107 LEU B C 1
ATOM 3081 O O . LEU B 1 107 ? 11.628 -12.655 -20.446 1 98.52 107 LEU B O 1
ATOM 3085 N N . ALA B 1 108 ? 9.888 -13.926 -20.333 1 98.48 108 ALA B N 1
ATOM 3086 C CA . ALA B 1 108 ? 9.225 -13.286 -21.466 1 98.48 108 ALA B CA 1
ATOM 3087 C C . ALA B 1 108 ? 8.536 -11.993 -21.04 1 98.48 108 ALA B C 1
ATOM 3089 O O . ALA B 1 108 ? 8.18 -11.829 -19.871 1 98.48 108 ALA B O 1
ATOM 3090 N N . ASN B 1 109 ? 8.434 -11.083 -21.955 1 98.57 109 ASN B N 1
ATOM 3091 C CA . ASN B 1 109 ? 7.512 -9.967 -21.766 1 98.57 109 ASN B CA 1
ATOM 3092 C C . ASN B 1 109 ? 6.059 -10.41 -21.913 1 98.57 109 ASN B C 1
ATOM 3094 O O . ASN B 1 109 ? 5.7 -11.058 -22.898 1 98.57 109 ASN B O 1
ATOM 3098 N N . VAL B 1 110 ? 5.256 -10.121 -20.979 1 98.77 110 VAL B N 1
ATOM 3099 C CA . VAL B 1 110 ? 3.921 -10.705 -20.901 1 98.77 110 VAL B CA 1
ATOM 3100 C C . VAL B 1 110 ? 2.891 -9.607 -20.645 1 98.77 110 VAL B C 1
ATOM 3102 O O . VAL B 1 110 ? 3.127 -8.702 -19.841 1 98.77 110 VAL B O 1
ATOM 3105 N N . ALA B 1 111 ? 1.766 -9.595 -21.352 1 98.79 111 ALA B N 1
ATOM 3106 C CA . ALA B 1 111 ? 0.583 -8.858 -20.916 1 98.79 111 ALA B CA 1
ATOM 3107 C C . ALA B 1 111 ? -0.167 -9.618 -19.826 1 98.79 111 ALA B C 1
ATOM 3109 O O . ALA B 1 111 ? -0.688 -10.709 -20.068 1 98.79 111 ALA B O 1
ATOM 3110 N N . TRP B 1 112 ? -0.118 -9.114 -18.695 1 98.23 112 TRP B N 1
ATOM 3111 C CA . TRP B 1 112 ? -0.861 -9.693 -17.581 1 98.23 112 TRP B CA 1
ATOM 3112 C C . TRP B 1 112 ? -2.312 -9.222 -17.591 1 98.23 112 TRP B C 1
ATOM 3114 O O . TRP B 1 112 ? -2.584 -8.028 -17.449 1 98.23 112 TRP B O 1
ATOM 3124 N N . THR B 1 113 ? -3.304 -10.167 -17.745 1 97.91 113 THR B N 1
ATOM 3125 C CA . THR B 1 113 ? -4.686 -9.762 -17.979 1 97.91 113 THR B CA 1
ATOM 3126 C C . THR B 1 113 ? -5.627 -10.459 -17.001 1 97.91 113 THR B C 1
ATOM 3128 O O . THR B 1 113 ? -5.206 -11.334 -16.242 1 97.91 113 THR B O 1
ATOM 3131 N N . SER B 1 114 ? -6.898 -10.062 -17.047 1 96.88 114 SER B N 1
ATOM 3132 C CA . SER B 1 114 ? -7.956 -10.674 -16.25 1 96.88 114 SER B CA 1
ATOM 3133 C C . SER B 1 114 ? -8.244 -12.098 -16.714 1 96.88 114 SER B C 1
ATOM 3135 O O . SER B 1 114 ? -8.963 -12.842 -16.044 1 96.88 114 SER B O 1
ATOM 3137 N N . ALA B 1 115 ? -7.69 -12.519 -17.822 1 96.79 115 ALA B N 1
ATOM 3138 C CA . ALA B 1 115 ? -7.868 -13.873 -18.342 1 96.79 115 ALA B CA 1
ATOM 3139 C C . ALA B 1 115 ? -6.564 -14.662 -18.274 1 96.79 115 ALA B C 1
ATOM 3141 O O . ALA B 1 115 ? -6.447 -15.733 -18.874 1 96.79 115 ALA B O 1
ATOM 3142 N N . GLY B 1 116 ? -5.543 -14.073 -17.523 1 96.59 116 GLY B N 1
ATOM 3143 C CA . GLY B 1 116 ? -4.251 -14.734 -17.435 1 96.59 116 GLY B CA 1
ATOM 3144 C C . GLY B 1 116 ? -3.206 -14.127 -18.352 1 96.59 116 GLY B C 1
ATOM 3145 O O . GLY B 1 116 ? -3.467 -13.124 -19.021 1 96.59 116 GLY B O 1
ATOM 3146 N N . PRO B 1 117 ? -2.022 -14.724 -18.335 1 98.08 117 PRO B N 1
ATOM 3147 C CA . PRO B 1 117 ? -0.931 -14.192 -19.156 1 98.08 117 PRO B CA 1
ATOM 3148 C C . PRO B 1 117 ? -1.196 -14.336 -20.653 1 98.08 117 PRO B C 1
ATOM 3150 O O . PRO B 1 117 ? -1.788 -15.327 -21.087 1 98.08 117 PRO B O 1
ATOM 3153 N N . CYS B 1 118 ? -0.748 -13.369 -21.419 1 98.52 118 CYS B N 1
ATOM 3154 C CA . CYS B 1 118 ? -0.975 -13.291 -22.857 1 98.52 118 CYS B CA 1
ATOM 3155 C C . CYS B 1 118 ? 0.223 -12.672 -23.566 1 98.52 118 CYS B C 1
ATOM 3157 O O . CYS B 1 118 ? 0.785 -11.681 -23.095 1 98.52 118 CYS B O 1
ATOM 3159 N N . PRO B 1 119 ? 0.637 -13.313 -24.668 1 98.51 119 PRO B N 1
ATOM 3160 C CA . PRO B 1 119 ? 1.608 -12.555 -25.461 1 98.51 119 PRO B CA 1
ATOM 3161 C C . PRO B 1 119 ? 1.114 -11.154 -25.817 1 98.51 119 PRO B C 1
ATOM 3163 O O . PRO B 1 119 ? -0.024 -10.992 -26.264 1 98.51 119 PRO B O 1
ATOM 3166 N N . PRO B 1 120 ? 1.962 -10.131 -25.608 1 98.26 120 PRO B N 1
ATOM 3167 C CA . PRO B 1 120 ? 1.508 -8.751 -25.789 1 98.26 120 PRO B CA 1
ATOM 3168 C C . PRO B 1 120 ? 0.961 -8.489 -27.19 1 98.26 120 PRO B C 1
ATOM 3170 O O . PRO B 1 120 ? 0.026 -7.701 -27.355 1 98.26 120 PRO B O 1
ATOM 3173 N N . ASP B 1 121 ? 1.467 -9.137 -28.21 1 97.96 121 ASP B N 1
ATOM 3174 C CA . ASP B 1 121 ? 1.065 -8.88 -29.589 1 97.96 121 ASP B CA 1
ATOM 3175 C C . ASP B 1 121 ? -0.238 -9.603 -29.924 1 97.96 121 ASP B C 1
ATOM 3177 O O . ASP B 1 121 ? -0.78 -9.442 -31.02 1 97.96 121 ASP B O 1
ATOM 3181 N N . ARG B 1 122 ? -0.773 -10.345 -28.983 1 98.39 122 ARG B N 1
ATOM 3182 C CA . ARG B 1 122 ? -1.992 -11.096 -29.267 1 98.39 122 ARG B CA 1
ATOM 3183 C C . ARG B 1 122 ? -3.119 -10.688 -28.324 1 98.39 122 ARG B C 1
ATOM 3185 O O . ARG B 1 122 ? -4.109 -11.408 -28.184 1 98.39 122 ARG B O 1
ATOM 3192 N N . VAL B 1 123 ? -2.99 -9.592 -27.672 1 98.61 123 VAL B N 1
ATOM 3193 C CA . VAL B 1 123 ? -3.97 -9.125 -26.696 1 98.61 123 VAL B CA 1
ATOM 3194 C C . VAL B 1 123 ? -5.299 -8.842 -27.392 1 98.61 123 VAL B C 1
ATOM 3196 O O . VAL B 1 123 ? -6.366 -9.137 -26.85 1 98.61 123 VAL B O 1
ATOM 3199 N N . ASP B 1 124 ? -5.266 -8.278 -28.575 1 98.5 124 ASP B N 1
ATOM 3200 C CA . ASP B 1 124 ? -6.507 -7.957 -29.273 1 98.5 124 ASP B CA 1
ATOM 3201 C C . ASP B 1 124 ? -7.264 -9.225 -29.659 1 98.5 124 ASP B C 1
ATOM 3203 O O . ASP B 1 124 ? -8.497 -9.249 -29.635 1 98.5 124 ASP B O 1
ATOM 3207 N N . GLU B 1 125 ? -6.522 -10.266 -30.055 1 98.56 125 GLU B N 1
ATOM 3208 C CA . GLU B 1 125 ? -7.178 -11.547 -30.302 1 98.56 125 GLU B CA 1
ATOM 3209 C C . GLU B 1 125 ? -7.905 -12.044 -29.056 1 98.56 125 GLU B C 1
ATOM 3211 O O . GLU B 1 125 ? -9.065 -12.456 -29.13 1 98.56 125 GLU B O 1
ATOM 3216 N N . LEU B 1 126 ? -7.242 -11.971 -27.937 1 98.26 126 LEU B N 1
ATOM 3217 C CA . LEU B 1 126 ? -7.855 -12.383 -26.68 1 98.26 126 LEU B CA 1
ATOM 3218 C C . LEU B 1 126 ? -9.045 -11.493 -26.337 1 98.26 126 LEU B C 1
ATOM 3220 O O . LEU B 1 126 ? -10.065 -11.977 -25.84 1 98.26 126 LEU B O 1
ATOM 3224 N N . ARG B 1 127 ? -8.943 -10.206 -26.542 1 98.3 127 ARG B N 1
ATOM 3225 C CA . ARG B 1 127 ? -10.018 -9.255 -26.28 1 98.3 127 ARG B CA 1
ATOM 3226 C C . ARG B 1 127 ? -11.271 -9.612 -27.072 1 98.3 127 ARG B C 1
ATOM 3228 O O . ARG B 1 127 ? -12.383 -9.553 -26.544 1 98.3 127 ARG B O 1
ATOM 3235 N N . PHE B 1 128 ? -11.136 -10.012 -28.378 1 98.38 128 PHE B N 1
ATOM 3236 C CA . PHE B 1 128 ? -12.26 -10.45 -29.197 1 98.38 128 PHE B CA 1
ATOM 3237 C C . PHE B 1 128 ? -12.934 -11.671 -28.583 1 98.38 128 PHE B C 1
ATOM 3239 O O . PHE B 1 128 ? -14.162 -11.735 -28.506 1 98.38 128 PHE B O 1
ATOM 3246 N N . LEU B 1 129 ? -12.139 -12.593 -28.165 1 97.81 129 LEU B N 1
ATOM 3247 C CA . LEU B 1 129 ? -12.659 -13.846 -27.628 1 97.81 129 LEU B CA 1
ATOM 3248 C C . LEU B 1 129 ? -13.423 -13.607 -26.33 1 97.81 129 LEU B C 1
ATOM 3250 O O . LEU B 1 129 ? -14.507 -14.16 -26.132 1 97.81 129 LEU B O 1
ATOM 3254 N N . GLU B 1 130 ? -12.814 -12.77 -25.472 1 96.87 130 GLU B N 1
ATOM 3255 C CA . GLU B 1 130 ? -13.484 -12.45 -24.215 1 96.87 130 GLU B CA 1
ATOM 3256 C C . GLU B 1 130 ? -14.8 -11.717 -24.463 1 96.87 130 GLU B C 1
ATOM 3258 O O . GLU B 1 130 ? -15.809 -12.006 -23.816 1 96.87 130 GLU B O 1
ATOM 3263 N N . ARG B 1 131 ? -14.806 -10.788 -25.384 1 97.21 131 ARG B N 1
ATOM 3264 C CA . ARG B 1 131 ? -16.023 -10.065 -25.738 1 97.21 131 ARG B CA 1
ATOM 3265 C C . ARG B 1 131 ? -17.087 -11.015 -26.277 1 97.21 131 ARG B C 1
ATOM 3267 O O . ARG B 1 131 ? -18.262 -10.906 -25.921 1 97.21 131 ARG B O 1
ATOM 3274 N N . ALA B 1 132 ? -16.668 -11.936 -27.117 1 97.22 132 ALA B N 1
ATOM 3275 C CA . ALA B 1 132 ? -17.591 -12.921 -27.673 1 97.22 132 ALA B CA 1
ATOM 3276 C C . ALA B 1 132 ? -18.201 -13.784 -26.573 1 97.22 132 ALA B C 1
ATOM 3278 O O . ALA B 1 132 ? -19.344 -14.234 -26.689 1 97.22 132 ALA B O 1
ATOM 3279 N N . ALA B 1 133 ? -17.491 -13.999 -25.578 1 94.68 133 ALA B N 1
ATOM 3280 C CA . ALA B 1 133 ? -17.953 -14.807 -24.452 1 94.68 133 ALA B CA 1
ATOM 3281 C C . ALA B 1 133 ? -18.746 -13.962 -23.459 1 94.68 133 ALA B C 1
ATOM 3283 O O . ALA B 1 133 ? -19.148 -14.451 -22.401 1 94.68 133 ALA B O 1
ATOM 3284 N N . GLY B 1 134 ? -18.891 -12.633 -23.719 1 95.14 134 GLY B N 1
ATOM 3285 C CA . GLY B 1 134 ? -19.686 -11.757 -22.873 1 95.14 134 GLY B CA 1
ATOM 3286 C C . GLY B 1 134 ? -18.895 -11.157 -21.725 1 95.14 134 GLY B C 1
ATOM 3287 O O . GLY B 1 134 ? -19.471 -10.743 -20.717 1 95.14 134 GLY B O 1
ATOM 3288 N N . ARG B 1 135 ? -17.536 -11.218 -21.807 1 95.28 135 ARG B N 1
ATOM 3289 C CA . ARG B 1 135 ? -16.672 -10.69 -20.756 1 95.28 135 ARG B CA 1
ATOM 3290 C C . ARG B 1 135 ? -15.837 -9.521 -21.268 1 95.28 135 ARG B C 1
ATOM 3292 O O . ARG B 1 135 ? -15.759 -9.29 -22.477 1 95.28 135 ARG B O 1
ATOM 3299 N N . HIS B 1 136 ? -15.355 -8.647 -20.369 1 96.45 136 HIS B N 1
ATOM 3300 C CA . HIS B 1 136 ? -14.447 -7.547 -20.672 1 96.45 136 HIS B CA 1
ATOM 3301 C C . HIS B 1 136 ? -13.027 -7.863 -20.216 1 96.45 136 HIS B C 1
ATOM 3303 O O . HIS B 1 136 ? -12.811 -8.244 -19.063 1 96.45 136 HIS B O 1
ATOM 3309 N N . LEU B 1 137 ? -12.074 -7.735 -21.111 1 97.46 137 LEU B N 1
ATOM 3310 C CA . LEU B 1 137 ? -10.676 -8.012 -20.8 1 97.46 137 LEU B CA 1
ATOM 3311 C C . LEU B 1 137 ? -10.016 -6.805 -20.143 1 97.46 137 LEU B C 1
ATOM 3313 O O . LEU B 1 137 ? -10.094 -5.69 -20.664 1 97.46 137 LEU B O 1
ATOM 3317 N N . ALA B 1 138 ? -9.443 -7.026 -19.023 1 96.93 138 ALA B N 1
ATOM 3318 C CA . ALA B 1 138 ? -8.589 -6.017 -18.402 1 96.93 138 ALA B CA 1
ATOM 3319 C C . ALA B 1 138 ? -7.116 -6.393 -18.525 1 96.93 138 ALA B C 1
ATOM 3321 O O . ALA B 1 138 ? -6.743 -7.548 -18.306 1 96.93 138 ALA B O 1
ATOM 3322 N N . VAL B 1 139 ? -6.271 -5.429 -18.917 1 97.13 139 VAL B N 1
ATOM 3323 C CA . VAL B 1 139 ? -4.82 -5.582 -18.921 1 97.13 139 VAL B CA 1
ATOM 3324 C C . VAL B 1 139 ? -4.218 -4.831 -17.736 1 97.13 139 VAL B C 1
ATOM 3326 O O . VAL B 1 139 ? -4.319 -3.604 -17.654 1 97.13 139 VAL B O 1
ATOM 3329 N N . HIS B 1 140 ? -3.586 -5.541 -16.857 1 95.45 140 HIS B N 1
ATOM 3330 C CA . HIS B 1 140 ? -3.07 -4.957 -15.624 1 95.45 140 HIS B CA 1
ATOM 3331 C C . HIS B 1 140 ? -1.662 -4.406 -15.823 1 95.45 140 HIS B C 1
ATOM 3333 O O . HIS B 1 140 ? -1.243 -3.491 -15.11 1 95.45 140 HIS B O 1
ATOM 3339 N N . GLY B 1 141 ? -0.955 -4.968 -16.726 1 96.44 141 GLY B N 1
ATOM 3340 C CA . GLY B 1 141 ? 0.412 -4.55 -16.993 1 96.44 141 GLY B CA 1
ATOM 3341 C C . GLY B 1 141 ? 1.064 -5.328 -18.121 1 96.44 141 GLY B C 1
ATOM 3342 O O . GLY B 1 141 ? 0.55 -6.366 -18.544 1 96.44 141 GLY B O 1
ATOM 3343 N N . VAL B 1 142 ? 2.064 -4.795 -18.671 1 98.52 142 VAL B N 1
ATOM 3344 C CA . VAL B 1 142 ? 2.954 -5.438 -19.633 1 98.52 142 VAL B CA 1
ATOM 3345 C C . VAL B 1 142 ? 4.393 -5.38 -19.125 1 98.52 142 VAL B C 1
ATOM 3347 O O . VAL B 1 142 ? 5.01 -4.313 -19.109 1 98.52 142 VAL B O 1
ATOM 3350 N N . ASP B 1 143 ? 4.831 -6.51 -18.712 1 98.24 143 ASP B N 1
ATOM 3351 C CA . ASP B 1 143 ? 6.116 -6.578 -18.022 1 98.24 143 ASP B CA 1
ATOM 3352 C C . ASP B 1 143 ? 6.643 -8.01 -17.983 1 98.24 143 ASP B C 1
ATOM 3354 O O . ASP B 1 143 ? 5.935 -8.948 -18.353 1 98.24 143 ASP B O 1
ATOM 3358 N N . LYS B 1 144 ? 7.9 -8.108 -17.586 1 98.4 144 LYS B N 1
ATOM 3359 C CA . LYS B 1 144 ? 8.491 -9.433 -17.421 1 98.4 144 LYS B CA 1
ATOM 3360 C C . LYS B 1 144 ? 8.148 -10.022 -16.056 1 98.4 144 LYS B C 1
ATOM 3362 O O . LYS B 1 144 ? 8.13 -11.243 -15.887 1 98.4 144 LYS B O 1
ATOM 3367 N N . PHE B 1 145 ? 7.948 -9.181 -15.013 1 98.23 145 PHE B N 1
ATOM 3368 C CA . PHE B 1 145 ? 7.64 -9.627 -13.66 1 98.23 145 PHE B CA 1
ATOM 3369 C C . PHE B 1 145 ? 6.168 -9.397 -13.337 1 98.23 145 PHE B C 1
ATOM 3371 O O . PHE B 1 145 ? 5.652 -8.293 -13.521 1 98.23 145 PHE B O 1
ATOM 3378 N N . PRO B 1 146 ? 5.522 -10.418 -12.876 1 98.06 146 PRO B N 1
ATOM 3379 C CA . PRO B 1 146 ? 4.129 -10.239 -12.46 1 98.06 146 PRO B CA 1
ATOM 3380 C C . PRO B 1 146 ? 4.003 -9.719 -11.03 1 98.06 146 PRO B C 1
ATOM 3382 O O . PRO B 1 146 ? 5.002 -9.629 -10.311 1 98.06 146 PRO B O 1
ATOM 3385 N N . ARG B 1 147 ? 2.76 -9.399 -10.653 1 97.46 147 ARG B N 1
ATOM 3386 C CA . ARG B 1 147 ? 2.421 -9.126 -9.261 1 97.46 147 ARG B CA 1
ATOM 3387 C C . ARG B 1 147 ? 2.61 -10.368 -8.397 1 97.46 147 ARG B C 1
ATOM 3389 O O . ARG B 1 147 ? 2.263 -11.476 -8.809 1 97.46 147 ARG B O 1
ATOM 3396 N N . MET B 1 148 ? 3.086 -10.165 -7.248 1 98.55 148 MET B N 1
ATOM 3397 C CA . MET B 1 148 ? 3.297 -11.278 -6.326 1 98.55 148 MET B CA 1
ATOM 3398 C C . MET B 1 148 ? 1.981 -11.984 -6.016 1 98.55 148 MET B C 1
ATOM 3400 O O . MET B 1 148 ? 1.909 -13.214 -6.05 1 98.55 148 MET B O 1
ATOM 3404 N N . THR B 1 149 ? 0.931 -11.252 -5.824 1 97.7 149 THR B N 1
ATOM 3405 C CA . THR B 1 149 ? -0.316 -11.779 -5.281 1 97.7 149 THR B CA 1
ATOM 3406 C C . THR B 1 149 ? -1.048 -12.619 -6.323 1 97.7 149 THR B C 1
ATOM 3408 O O . THR B 1 149 ? -1.998 -13.334 -5.997 1 97.7 149 THR B O 1
ATOM 3411 N N . ASP B 1 150 ? -0.608 -12.569 -7.505 1 96.51 150 ASP B N 1
ATOM 3412 C CA . ASP B 1 150 ? -1.172 -13.446 -8.526 1 96.51 150 ASP B CA 1
ATOM 3413 C C . ASP B 1 150 ? -0.646 -14.872 -8.377 1 96.51 150 ASP B C 1
ATOM 3415 O O . ASP B 1 150 ? -1.178 -15.802 -8.986 1 96.51 150 ASP B O 1
ATOM 3419 N N . TYR B 1 151 ? 0.355 -15.044 -7.463 1 97.88 151 TYR B N 1
ATOM 3420 C CA . TYR B 1 151 ? 1.016 -16.341 -7.373 1 97.88 151 TYR B CA 1
ATOM 3421 C C . TYR B 1 151 ? 1.186 -16.766 -5.919 1 97.88 151 TYR B C 1
ATOM 3423 O O . TYR B 1 151 ? 1.144 -17.958 -5.605 1 97.88 151 TYR B O 1
ATOM 3431 N N . VAL B 1 152 ? 1.432 -15.757 -5.111 1 98.1 152 VAL B N 1
ATOM 3432 C CA . VAL B 1 152 ? 1.743 -16.02 -3.71 1 98.1 152 VAL B CA 1
ATOM 3433 C C . VAL B 1 152 ? 1.008 -15.019 -2.821 1 98.1 152 VAL B C 1
ATOM 3435 O O . VAL B 1 152 ? 0.997 -13.819 -3.104 1 98.1 152 VAL B O 1
ATOM 3438 N N . THR B 1 153 ? 0.326 -15.445 -1.846 1 97.47 153 THR B N 1
ATOM 3439 C CA . THR B 1 153 ? -0.201 -14.622 -0.762 1 97.47 153 THR B CA 1
ATOM 3440 C C . THR B 1 153 ? 0.43 -15.015 0.57 1 97.47 153 THR B C 1
ATOM 3442 O O . THR B 1 153 ? -0.037 -15.942 1.236 1 97.47 153 THR B O 1
ATOM 3445 N N . PRO B 1 154 ? 1.436 -14.331 0.913 1 94.38 154 PRO B N 1
ATOM 3446 C CA . PRO B 1 154 ? 2.116 -14.726 2.149 1 94.38 154 PRO B CA 1
AT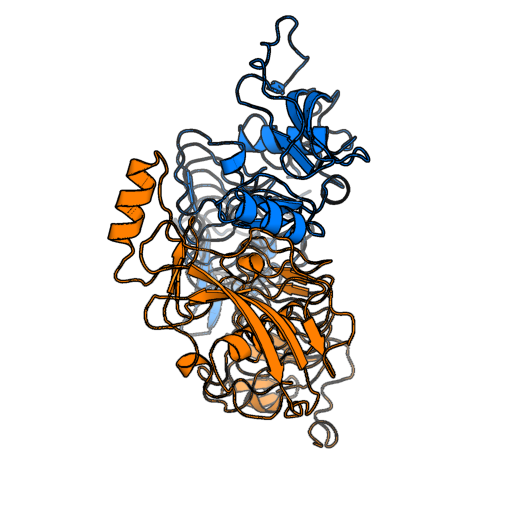OM 3447 C C . PRO B 1 154 ? 1.277 -14.458 3.396 1 94.38 154 PRO B C 1
ATOM 3449 O O . PRO B 1 154 ? 0.47 -13.525 3.414 1 94.38 154 PRO B O 1
ATOM 3452 N N . SER B 1 155 ? 1.494 -15.245 4.388 1 94.99 155 SER B N 1
ATOM 3453 C CA . SER B 1 155 ? 0.752 -15.103 5.636 1 94.99 155 SER B CA 1
ATOM 3454 C C . SER B 1 155 ? 1.303 -13.958 6.48 1 94.99 155 SER B C 1
ATOM 3456 O O . SER B 1 155 ? 2.486 -13.625 6.386 1 94.99 155 SER B O 1
ATOM 3458 N N . GLY B 1 156 ? 0.434 -13.407 7.25 1 96.44 156 GLY B N 1
ATOM 3459 C CA . GLY B 1 156 ? 0.856 -12.463 8.274 1 96.44 156 GLY B CA 1
ATOM 3460 C C . GLY B 1 156 ? 1.255 -11.112 7.712 1 96.44 156 GLY B C 1
ATOM 3461 O O . GLY B 1 156 ? 2.025 -10.378 8.334 1 96.44 156 GLY B O 1
ATOM 3462 N N . VAL B 1 157 ? 0.82 -10.808 6.491 1 98.04 157 VAL B N 1
ATOM 3463 C CA . VAL B 1 157 ? 1.179 -9.523 5.9 1 98.04 157 VAL B CA 1
ATOM 3464 C C . VAL B 1 157 ? -0.083 -8.791 5.448 1 98.04 157 VAL B C 1
ATOM 3466 O O . VAL B 1 157 ? -1.155 -9.392 5.35 1 98.04 157 VAL B O 1
ATOM 3469 N N . ARG B 1 158 ? 0.028 -7.523 5.226 1 98.2 158 ARG B N 1
ATOM 3470 C CA . ARG B 1 158 ? -0.976 -6.707 4.551 1 98.2 158 ARG B CA 1
ATOM 3471 C C . ARG B 1 158 ? -0.379 -5.992 3.343 1 98.2 158 ARG B C 1
ATOM 3473 O O . ARG B 1 158 ? 0.752 -5.505 3.4 1 98.2 158 ARG B O 1
ATOM 3480 N N . ILE B 1 159 ? -1.073 -6.023 2.264 1 98.42 159 ILE B N 1
ATOM 3481 C CA . ILE B 1 159 ? -0.701 -5.385 1.006 1 98.42 159 ILE B CA 1
ATOM 3482 C C . ILE B 1 159 ? -1.871 -4.556 0.481 1 98.42 159 ILE B C 1
ATOM 3484 O O . ILE B 1 159 ? -2.835 -5.105 -0.058 1 98.42 159 ILE B O 1
ATOM 3488 N N . ALA B 1 160 ? -1.73 -3.283 0.566 1 96.8 160 ALA B N 1
ATOM 3489 C CA . ALA B 1 160 ? -2.862 -2.408 0.271 1 96.8 160 ALA B CA 1
ATOM 3490 C C . ALA B 1 160 ? -3.12 -2.333 -1.232 1 96.8 160 ALA B C 1
ATOM 3492 O O . ALA B 1 160 ? -4.268 -2.215 -1.665 1 96.8 160 ALA B O 1
ATOM 3493 N N . ASP B 1 161 ? -2.075 -2.369 -1.972 1 96.36 161 ASP B N 1
ATOM 3494 C CA . ASP B 1 161 ? -2.15 -2.335 -3.429 1 96.36 161 ASP B CA 1
ATOM 3495 C C . ASP B 1 161 ? -1.292 -3.435 -4.049 1 96.36 161 ASP B C 1
ATOM 3497 O O . ASP B 1 161 ? -0.066 -3.314 -4.11 1 96.36 161 ASP B O 1
ATOM 3501 N N . ALA B 1 162 ? -1.888 -4.413 -4.589 1 96.37 162 ALA B N 1
ATOM 3502 C CA . ALA B 1 162 ? -1.205 -5.608 -5.076 1 96.37 162 ALA B CA 1
ATOM 3503 C C . ALA B 1 162 ? -0.331 -5.286 -6.284 1 96.37 162 ALA B C 1
ATOM 3505 O O . ALA B 1 162 ? 0.578 -6.048 -6.622 1 96.37 162 ALA B O 1
ATOM 3506 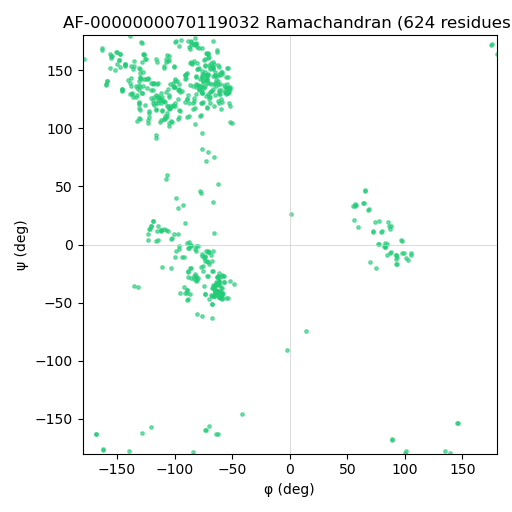N N . ASP B 1 163 ? -0.655 -4.18 -6.987 1 95.97 163 ASP B N 1
ATOM 3507 C CA . ASP B 1 163 ? 0.101 -3.819 -8.181 1 95.97 163 ASP B CA 1
ATOM 3508 C C . ASP B 1 163 ? 1.51 -3.353 -7.82 1 95.97 163 ASP B C 1
ATOM 3510 O O . ASP B 1 163 ? 2.366 -3.209 -8.695 1 95.97 163 ASP B O 1
ATOM 3514 N N . ARG B 1 164 ? 1.737 -3.238 -6.514 1 97.35 164 ARG B N 1
ATOM 3515 C CA . ARG B 1 164 ? 2.965 -2.546 -6.137 1 97.35 164 ARG B CA 1
ATOM 3516 C C . ARG B 1 164 ? 3.932 -3.491 -5.432 1 97.35 164 ARG B C 1
ATOM 3518 O O . ARG B 1 164 ? 4.839 -3.045 -4.725 1 97.35 164 ARG B O 1
ATOM 3525 N N . VAL B 1 165 ? 3.717 -4.787 -5.538 1 98.57 165 VAL B N 1
ATOM 3526 C CA . VAL B 1 165 ? 4.62 -5.81 -5.02 1 98.57 165 VAL B CA 1
ATOM 3527 C C . VAL B 1 165 ? 4.891 -6.856 -6.099 1 98.57 165 VAL B C 1
ATOM 3529 O O . VAL B 1 165 ? 3.968 -7.526 -6.569 1 98.57 165 VAL B O 1
ATOM 3532 N N . ARG B 1 166 ? 6.123 -7.05 -6.419 1 98.7 166 ARG B N 1
ATOM 3533 C CA . ARG B 1 166 ? 6.48 -7.957 -7.505 1 98.7 166 ARG B CA 1
ATOM 3534 C C . ARG B 1 166 ? 6.718 -9.37 -6.981 1 98.7 166 ARG B C 1
ATOM 3536 O O . ARG B 1 166 ? 7.192 -9.549 -5.857 1 98.7 166 ARG B O 1
ATOM 3543 N N . LEU B 1 167 ? 6.37 -10.384 -7.787 1 98.83 167 LEU B N 1
ATOM 3544 C CA . LEU B 1 167 ? 6.816 -11.735 -7.467 1 98.83 167 LEU B CA 1
ATOM 3545 C C . LEU B 1 167 ? 8.328 -11.776 -7.27 1 98.83 167 LEU B C 1
ATOM 3547 O O . LEU B 1 167 ? 9.079 -11.237 -8.085 1 98.83 167 LEU B O 1
ATOM 3551 N N . GLY B 1 168 ? 8.76 -12.362 -6.218 1 98.8 168 GLY B N 1
ATOM 3552 C CA . GLY B 1 168 ? 10.159 -12.333 -5.824 1 98.8 168 GLY B CA 1
ATOM 3553 C C . GLY B 1 168 ? 10.429 -11.413 -4.648 1 98.8 168 GLY B C 1
ATOM 3554 O O . GLY B 1 168 ? 11.528 -11.418 -4.089 1 98.8 168 GLY B O 1
ATOM 3555 N N . ALA B 1 169 ? 9.428 -10.651 -4.288 1 98.85 169 ALA B N 1
ATOM 3556 C CA . ALA B 1 169 ? 9.545 -9.873 -3.057 1 98.85 169 ALA B CA 1
ATOM 3557 C C . ALA B 1 169 ? 9.479 -10.777 -1.829 1 98.85 169 ALA B C 1
ATOM 3559 O O . ALA B 1 169 ? 8.791 -11.801 -1.84 1 98.85 169 ALA B O 1
ATOM 3560 N N . HIS B 1 170 ? 10.182 -10.43 -0.826 1 98.82 170 HIS B N 1
ATOM 3561 C CA . HIS B 1 170 ? 10.166 -11.105 0.468 1 98.82 170 HIS B CA 1
ATOM 3562 C C . HIS B 1 170 ? 9.496 -10.241 1.531 1 98.82 170 HIS B C 1
ATOM 3564 O O . HIS B 1 170 ? 10.069 -9.245 1.98 1 98.82 170 HIS B O 1
ATOM 3570 N N . LEU B 1 171 ? 8.334 -10.581 1.95 1 98.8 171 LEU B N 1
ATOM 3571 C CA . LEU B 1 171 ? 7.597 -9.842 2.969 1 98.8 171 LEU B CA 1
ATOM 3572 C C . LEU B 1 171 ? 7.487 -10.652 4.256 1 98.8 171 LEU B C 1
ATOM 3574 O O . LEU B 1 171 ? 6.704 -11.602 4.331 1 98.8 171 LEU B O 1
ATOM 3578 N N . ALA B 1 172 ? 8.204 -10.285 5.284 1 98.56 172 ALA B N 1
ATOM 3579 C CA . ALA B 1 172 ? 8.175 -10.98 6.568 1 98.56 172 ALA B CA 1
ATOM 3580 C C . ALA B 1 172 ? 6.836 -10.778 7.271 1 98.56 172 ALA B C 1
ATOM 3582 O O . ALA B 1 172 ? 6.162 -9.768 7.057 1 98.56 172 ALA B O 1
ATOM 3583 N N . PRO B 1 173 ? 6.468 -11.807 8.135 1 97.46 173 PRO B N 1
ATOM 3584 C CA . PRO B 1 173 ? 5.269 -11.575 8.945 1 97.46 173 PRO B CA 1
ATOM 3585 C C . PRO B 1 173 ? 5.32 -10.253 9.707 1 97.46 173 PRO B C 1
ATOM 3587 O O . PRO B 1 173 ? 6.361 -9.895 10.262 1 97.46 173 PRO B O 1
ATOM 3590 N N . GLY B 1 174 ? 4.214 -9.55 9.681 1 96.81 174 GLY B N 1
ATOM 3591 C CA . GLY B 1 174 ? 4.168 -8.247 10.325 1 96.81 174 GLY B CA 1
ATOM 3592 C C . GLY B 1 174 ? 4.376 -7.097 9.358 1 96.81 174 GLY B C 1
ATOM 3593 O O . GLY B 1 174 ? 4.187 -5.933 9.72 1 96.81 174 GLY B O 1
ATOM 3594 N N . THR B 1 175 ? 4.722 -7.406 8.11 1 98.27 175 THR B N 1
ATOM 3595 C CA . THR B 1 175 ? 4.925 -6.375 7.098 1 98.27 175 THR B CA 1
ATOM 3596 C C . THR B 1 175 ? 3.588 -5.837 6.598 1 98.27 175 THR B C 1
ATOM 3598 O O . THR B 1 175 ? 2.652 -6.604 6.363 1 98.27 175 THR B O 1
ATOM 3601 N N . THR B 1 176 ? 3.428 -4.574 6.568 1 97.8 176 THR B N 1
ATOM 3602 C CA . THR B 1 176 ? 2.337 -3.888 5.884 1 97.8 176 THR B CA 1
ATOM 3603 C C . THR B 1 176 ? 2.872 -3.009 4.758 1 97.8 176 THR B C 1
ATOM 3605 O O . THR B 1 176 ? 3.667 -2.098 4.998 1 97.8 176 THR B O 1
ATOM 3608 N N . VAL B 1 177 ? 2.526 -3.308 3.548 1 98.23 177 VAL B N 1
ATOM 3609 C CA . VAL B 1 177 ? 2.818 -2.446 2.408 1 98.23 177 VAL B CA 1
ATOM 3610 C C . VAL B 1 177 ? 1.609 -1.564 2.103 1 98.23 177 VAL B C 1
ATOM 3612 O O . VAL B 1 177 ? 0.592 -2.046 1.599 1 98.23 177 VAL B O 1
ATOM 3615 N N . MET B 1 178 ? 1.774 -0.293 2.393 1 95.91 178 MET B N 1
ATOM 3616 C CA . MET B 1 178 ? 0.66 0.633 2.207 1 95.91 178 MET B CA 1
ATOM 3617 C C . MET B 1 178 ? 0.595 1.121 0.764 1 95.91 178 MET B C 1
ATOM 3619 O O . MET B 1 178 ? 1.319 0.621 -0.099 1 95.91 178 MET B O 1
ATOM 3623 N N . HIS B 1 179 ? -0.265 1.924 0.445 1 94.07 179 HIS B N 1
ATOM 3624 C CA . HIS B 1 179 ? -0.64 2.28 -0.918 1 94.07 179 HIS B CA 1
ATOM 3625 C C . HIS B 1 179 ? 0.521 2.939 -1.655 1 94.07 179 HIS B C 1
ATOM 3627 O O . HIS B 1 179 ? 0.618 2.845 -2.881 1 94.07 179 HIS B O 1
ATOM 3633 N N . GLU B 1 180 ? 1.412 3.603 -0.913 1 92.76 180 GLU B N 1
ATOM 3634 C CA . GLU B 1 180 ? 2.564 4.229 -1.554 1 92.76 180 GLU B CA 1
ATOM 3635 C C . GLU B 1 180 ? 3.759 3.28 -1.588 1 92.76 180 GLU B C 1
ATOM 3637 O O . GLU B 1 180 ? 4.786 3.588 -2.197 1 92.76 180 GLU B O 1
ATOM 3642 N N . GLY B 1 181 ? 3.638 2.234 -0.888 1 96.32 181 GLY B N 1
ATOM 3643 C CA . GLY B 1 181 ? 4.739 1.287 -0.807 1 96.32 181 GLY B CA 1
ATOM 3644 C C . GLY B 1 181 ? 4.942 0.497 -2.086 1 96.32 181 GLY B C 1
ATOM 3645 O O . GLY B 1 181 ? 3.974 0.135 -2.758 1 96.32 181 GLY B O 1
ATOM 3646 N N . PHE B 1 182 ? 6.154 0.299 -2.377 1 98.26 182 PHE B N 1
ATOM 3647 C CA . PHE B 1 182 ? 6.558 -0.565 -3.479 1 98.26 182 PHE B CA 1
ATOM 3648 C C . PHE B 1 182 ? 7.673 -1.51 -3.047 1 98.26 182 PHE B C 1
ATOM 3650 O O . PHE B 1 182 ? 8.602 -1.102 -2.347 1 98.26 182 PHE B O 1
ATOM 3657 N N . VAL B 1 183 ? 7.588 -2.756 -3.424 1 98.66 183 VAL B N 1
ATOM 3658 C CA . VAL B 1 183 ? 8.656 -3.712 -3.151 1 98.66 183 VAL B CA 1
ATOM 3659 C C . VAL B 1 183 ? 9.005 -4.475 -4.426 1 98.66 183 VAL B C 1
ATOM 3661 O O . VAL B 1 183 ? 8.148 -5.14 -5.014 1 98.66 183 VAL B O 1
ATOM 3664 N N . ASN B 1 184 ? 10.238 -4.39 -4.832 1 98.06 184 ASN B N 1
ATOM 3665 C CA . ASN B 1 184 ? 10.73 -5.077 -6.021 1 98.06 184 ASN B CA 1
ATOM 3666 C C . ASN B 1 184 ? 11.087 -6.53 -5.722 1 98.06 184 ASN B C 1
ATOM 3668 O O . ASN B 1 184 ? 10.995 -6.973 -4.576 1 98.06 184 ASN B O 1
ATOM 3672 N N . PHE B 1 185 ? 11.402 -7.336 -6.774 1 98.32 185 PHE B N 1
ATOM 3673 C CA . PHE B 1 185 ? 11.894 -8.693 -6.567 1 98.32 185 PHE B CA 1
ATOM 3674 C C . PHE B 1 185 ? 13.256 -8.676 -5.883 1 98.32 185 PHE B C 1
ATOM 3676 O O . PHE B 1 185 ? 13.971 -7.673 -5.936 1 98.32 185 PHE B O 1
ATOM 3683 N N . ASN B 1 186 ? 13.571 -9.749 -5.208 1 97.85 186 ASN B N 1
ATOM 3684 C CA . ASN B 1 186 ? 14.843 -9.922 -4.515 1 97.85 186 ASN B CA 1
ATOM 3685 C C . ASN B 1 186 ? 15.094 -8.797 -3.514 1 97.85 186 ASN B C 1
ATOM 3687 O O . ASN B 1 186 ? 16.214 -8.298 -3.403 1 97.85 186 ASN B O 1
ATOM 3691 N N . ALA B 1 187 ? 14.056 -8.323 -2.908 1 98.05 187 ALA B N 1
ATOM 3692 C CA . ALA B 1 187 ? 14.057 -7.235 -1.933 1 98.05 187 ALA B CA 1
ATOM 3693 C C . ALA B 1 187 ? 12.912 -7.39 -0.937 1 98.05 187 ALA B C 1
ATOM 3695 O O . ALA B 1 187 ? 12.008 -8.204 -1.142 1 98.05 187 ALA B O 1
ATOM 3696 N N . GLY B 1 188 ? 12.99 -6.674 0.107 1 98.44 188 GLY B N 1
ATOM 3697 C CA . GLY B 1 188 ? 11.847 -6.687 1.006 1 98.44 188 GLY B CA 1
ATOM 3698 C C . GLY B 1 188 ? 12.235 -6.569 2.467 1 98.44 188 GLY B C 1
ATOM 3699 O O . GLY B 1 188 ? 13.231 -5.923 2.8 1 98.44 188 GLY B O 1
ATOM 3700 N N . THR B 1 189 ? 11.396 -7.098 3.301 1 98.72 189 THR B N 1
ATOM 3701 C CA . THR B 1 189 ? 11.541 -6.938 4.744 1 98.72 189 THR B CA 1
ATOM 3702 C C . THR B 1 189 ? 11.97 -8.251 5.393 1 98.72 189 THR B C 1
ATOM 3704 O O . THR B 1 189 ? 11.607 -9.331 4.92 1 98.72 189 THR B O 1
ATOM 3707 N N . LEU B 1 190 ? 12.633 -8.143 6.513 1 98.16 190 LEU B N 1
ATOM 3708 C CA . LEU B 1 190 ? 13.107 -9.315 7.241 1 98.16 190 LEU B CA 1
ATOM 3709 C C . LEU B 1 190 ? 12.427 -9.421 8.602 1 98.16 190 LEU B C 1
ATOM 3711 O O . LEU B 1 190 ? 12.774 -10.287 9.408 1 98.16 190 LEU B O 1
ATOM 3715 N N . GLY B 1 191 ? 11.514 -8.541 8.888 1 97.02 191 GLY B N 1
ATOM 3716 C CA . GLY B 1 191 ? 10.692 -8.501 10.086 1 97.02 191 GLY B CA 1
ATOM 3717 C C . GLY B 1 191 ? 9.533 -7.528 9.983 1 97.02 191 GLY B C 1
ATOM 3718 O O . GLY B 1 191 ? 9.118 -7.163 8.881 1 97.02 191 GLY B O 1
ATOM 3719 N N . THR B 1 192 ? 8.992 -7.208 11.144 1 96.51 192 THR B N 1
ATOM 3720 C CA . THR B 1 192 ? 7.862 -6.287 11.181 1 96.51 192 THR B CA 1
ATOM 3721 C C . THR B 1 192 ? 8.251 -4.93 10.601 1 96.51 192 THR B C 1
ATOM 3723 O O . THR B 1 192 ? 9.278 -4.36 10.976 1 96.51 192 THR B O 1
ATOM 3726 N N . SER B 1 193 ? 7.429 -4.442 9.659 1 97.2 193 SER B N 1
ATOM 3727 C CA . SER B 1 193 ? 7.777 -3.201 8.976 1 97.2 193 SER B CA 1
ATOM 3728 C C . SER B 1 193 ? 6.55 -2.56 8.336 1 97.2 193 SER B C 1
ATOM 3730 O O . SER B 1 193 ? 5.689 -3.257 7.796 1 97.2 193 SER B O 1
ATOM 3732 N N . MET B 1 194 ? 6.457 -1.287 8.484 1 96.39 194 MET B N 1
ATOM 3733 C CA . MET B 1 194 ? 5.523 -0.49 7.695 1 96.39 194 MET B CA 1
ATOM 3734 C C . MET B 1 194 ? 6.214 0.104 6.472 1 96.39 194 MET B C 1
ATOM 3736 O O . MET B 1 194 ? 7.127 0.92 6.604 1 96.39 194 MET B O 1
ATOM 3740 N N . VAL B 1 195 ? 5.792 -0.321 5.256 1 97.98 195 VAL B N 1
ATOM 3741 C CA . VAL B 1 195 ? 6.406 0.118 4.007 1 97.98 195 VAL B CA 1
ATOM 3742 C C . VAL B 1 195 ? 5.467 1.077 3.279 1 97.98 195 VAL B C 1
ATOM 3744 O O . VAL B 1 195 ? 4.463 0.655 2.701 1 97.98 195 VAL B O 1
ATOM 3747 N N . GLU B 1 196 ? 5.806 2.349 3.237 1 96.28 196 GLU B N 1
ATOM 3748 C CA . GLU B 1 196 ? 5.025 3.359 2.529 1 96.28 196 GLU B CA 1
ATOM 3749 C C . GLU B 1 196 ? 5.872 4.078 1.482 1 96.28 196 GLU B C 1
ATOM 3751 O O . GLU B 1 196 ? 5.483 5.136 0.982 1 96.28 196 GLU B O 1
ATOM 3756 N N . GLY B 1 197 ? 7.048 3.606 1.224 1 97.14 197 GLY B N 1
ATOM 3757 C CA . GLY B 1 197 ? 7.983 4.054 0.204 1 97.14 197 GLY B CA 1
ATOM 3758 C C . GLY B 1 197 ? 8.491 2.927 -0.676 1 97.14 197 GLY B C 1
ATOM 3759 O O . GLY B 1 197 ? 7.876 1.861 -0.744 1 97.14 197 GLY B O 1
ATOM 3760 N N . ARG B 1 198 ? 9.559 3.178 -1.336 1 97.76 198 ARG B N 1
ATOM 3761 C CA . ARG B 1 198 ? 9.974 2.251 -2.383 1 97.76 198 ARG B CA 1
ATOM 3762 C C . ARG B 1 198 ? 11.205 1.458 -1.958 1 97.76 198 ARG B C 1
ATOM 3764 O O . ARG B 1 198 ? 12.241 2.041 -1.628 1 97.76 198 ARG B O 1
ATOM 3771 N N . ILE B 1 199 ? 11.099 0.186 -1.954 1 97.89 199 ILE B N 1
ATOM 3772 C CA . ILE B 1 199 ? 12.204 -0.741 -1.738 1 97.89 199 ILE B CA 1
ATOM 3773 C C . ILE B 1 199 ? 12.634 -1.351 -3.07 1 97.89 199 ILE B C 1
ATOM 3775 O O . ILE B 1 199 ? 11.946 -2.217 -3.615 1 97.89 199 ILE B O 1
ATOM 3779 N N . VAL B 1 200 ? 13.717 -0.932 -3.556 1 96.2 200 VAL B N 1
ATOM 3780 C CA . VAL B 1 200 ? 14.152 -1.328 -4.892 1 96.2 200 VAL B CA 1
ATOM 3781 C C . VAL B 1 200 ? 14.896 -2.659 -4.82 1 96.2 200 VAL B C 1
ATOM 3783 O O . VAL B 1 200 ? 15.134 -3.186 -3.73 1 96.2 200 VAL B O 1
ATOM 3786 N N . GLN B 1 201 ? 15.236 -3.199 -5.937 1 95.95 201 GLN B N 1
ATOM 3787 C CA . GLN B 1 201 ? 15.832 -4.526 -6.046 1 95.95 201 GLN B CA 1
ATOM 3788 C C . GLN B 1 201 ? 17.09 -4.637 -5.189 1 95.95 201 GLN B C 1
ATOM 3790 O O . GLN B 1 201 ? 17.942 -3.746 -5.21 1 95.95 201 GLN B O 1
ATOM 3795 N N . GLY B 1 202 ? 17.165 -5.633 -4.444 1 95.03 202 GLY B N 1
ATOM 3796 C CA . GLY B 1 202 ? 18.353 -5.942 -3.664 1 95.03 202 GLY B CA 1
ATOM 3797 C C . GLY B 1 202 ? 18.315 -5.36 -2.263 1 95.03 202 GLY B C 1
ATOM 3798 O O . GLY B 1 202 ? 19.078 -5.78 -1.391 1 95.03 202 GLY B O 1
ATOM 3799 N N . VAL B 1 203 ? 17.451 -4.407 -1.989 1 96.77 203 VAL B N 1
ATOM 3800 C CA . VAL B 1 203 ? 17.394 -3.715 -0.706 1 96.77 203 VAL B CA 1
ATOM 3801 C C . VAL B 1 203 ? 16.638 -4.569 0.309 1 96.77 203 VAL B C 1
ATOM 3803 O O . VAL B 1 203 ? 15.599 -5.152 -0.012 1 96.77 203 VAL B O 1
ATOM 3806 N N . VAL B 1 204 ? 17.15 -4.646 1.526 1 97.17 204 VAL B N 1
ATOM 3807 C CA . VAL B 1 204 ? 16.465 -5.344 2.609 1 97.17 204 VAL B CA 1
ATOM 3808 C C . VAL B 1 204 ? 16.245 -4.389 3.781 1 97.17 204 VAL B C 1
ATOM 3810 O O . VAL B 1 204 ? 17.099 -3.548 4.073 1 97.17 204 VAL B O 1
ATOM 3813 N N . VAL B 1 205 ? 15.184 -4.515 4.408 1 98.11 205 VAL B N 1
ATOM 3814 C CA . VAL B 1 205 ? 14.779 -3.692 5.543 1 98.11 205 VAL B CA 1
ATOM 3815 C C . VAL B 1 205 ? 14.691 -4.553 6.801 1 98.11 205 VAL B C 1
ATOM 3817 O O . VAL B 1 205 ? 13.948 -5.537 6.836 1 98.11 205 VAL B O 1
ATOM 3820 N N . GLY B 1 206 ? 15.358 -4.151 7.862 1 98.01 206 GLY B N 1
ATOM 3821 C CA . GLY B 1 206 ? 15.428 -4.929 9.089 1 98.01 206 GLY B CA 1
ATOM 3822 C C . GLY B 1 206 ? 14.178 -4.814 9.94 1 98.01 206 GLY B C 1
ATOM 3823 O O . GLY B 1 206 ? 13.33 -3.954 9.695 1 98.01 206 GLY B O 1
ATOM 3824 N N . ASP B 1 207 ? 14.125 -5.689 10.943 1 97.47 207 ASP B N 1
ATOM 3825 C CA . ASP B 1 207 ? 12.968 -5.796 11.827 1 97.47 207 ASP B CA 1
ATOM 3826 C C . ASP B 1 207 ? 12.735 -4.492 12.586 1 97.47 207 ASP B C 1
ATOM 3828 O O . ASP B 1 207 ? 13.668 -3.926 13.159 1 97.47 207 ASP B O 1
ATOM 3832 N N . GLY B 1 208 ? 11.485 -4.042 12.602 1 96.18 208 GLY B N 1
ATOM 3833 C CA . GLY B 1 208 ? 11.113 -2.858 13.359 1 96.18 208 GLY B CA 1
ATOM 3834 C C . GLY B 1 208 ? 11.397 -1.564 12.62 1 96.18 208 GLY B C 1
ATOM 3835 O O . GLY B 1 208 ? 11.223 -0.476 13.172 1 96.18 208 GLY B O 1
ATOM 3836 N N . SER B 1 209 ? 11.921 -1.646 11.392 1 97.3 209 SER B N 1
ATOM 3837 C CA . SER B 1 209 ? 12.193 -0.454 10.595 1 97.3 209 SER B CA 1
ATOM 3838 C C . SER B 1 209 ? 10.994 -0.084 9.728 1 97.3 209 SER B C 1
ATOM 3840 O O . SER B 1 209 ? 10.32 -0.961 9.184 1 97.3 209 SER B O 1
ATOM 3842 N N . ASP B 1 210 ? 10.747 1.21 9.593 1 95.63 210 ASP B N 1
ATOM 3843 C CA . ASP B 1 210 ? 9.627 1.726 8.811 1 95.63 210 ASP B CA 1
ATOM 3844 C C . ASP B 1 210 ? 10.118 2.602 7.661 1 95.63 210 ASP B C 1
ATOM 3846 O O . ASP B 1 210 ? 11.052 3.389 7.828 1 95.63 210 ASP B O 1
ATOM 3850 N N . ILE B 1 211 ? 9.507 2.444 6.524 1 97.67 211 ILE B N 1
ATOM 3851 C CA . ILE B 1 211 ? 9.784 3.222 5.321 1 97.67 211 ILE B CA 1
ATOM 3852 C C . ILE B 1 211 ? 8.648 4.212 5.073 1 97.67 211 ILE B C 1
ATOM 3854 O O . ILE B 1 211 ? 7.551 3.819 4.671 1 97.67 211 ILE B O 1
ATOM 3858 N N . GLY B 1 212 ? 8.893 5.468 5.235 1 94.82 212 GLY B N 1
ATOM 3859 C CA . GLY B 1 212 ? 7.862 6.493 5.243 1 94.82 212 GLY B CA 1
ATOM 3860 C C . GLY B 1 212 ? 7.248 6.732 3.877 1 94.82 212 GLY B C 1
ATOM 3861 O O . GLY B 1 212 ? 7.816 6.336 2.857 1 94.82 212 GLY B O 1
ATOM 3862 N N . GLY B 1 213 ? 6.134 7.397 3.915 1 93.7 213 GLY B N 1
ATOM 3863 C CA . GLY B 1 213 ? 5.38 7.649 2.698 1 93.7 213 GLY B CA 1
ATOM 3864 C C . GLY B 1 213 ? 6.167 8.425 1.659 1 93.7 213 GLY B C 1
ATOM 3865 O O . GLY B 1 213 ? 6.694 9.502 1.948 1 93.7 213 GLY B O 1
ATOM 3866 N N . GLY B 1 214 ? 6.244 7.815 0.418 1 94.35 214 GLY B N 1
ATOM 3867 C CA . GLY B 1 214 ? 6.886 8.511 -0.685 1 94.35 214 GLY B CA 1
ATOM 3868 C C . GLY B 1 214 ? 8.401 8.499 -0.598 1 94.35 214 GLY B C 1
ATOM 3869 O O . GLY B 1 214 ? 9.081 9.106 -1.429 1 94.35 214 GLY B O 1
ATOM 3870 N N . SER B 1 215 ? 8.932 7.888 0.415 1 96.19 215 SER B N 1
ATOM 3871 C CA . SER B 1 215 ? 10.384 7.813 0.534 1 96.19 215 SER B CA 1
ATOM 3872 C C . SER B 1 215 ? 10.979 6.888 -0.523 1 96.19 215 SER B C 1
ATOM 3874 O O . SER B 1 215 ? 10.255 6.121 -1.162 1 96.19 215 SER B O 1
ATOM 3876 N N . SER B 1 216 ? 12.273 7.085 -0.708 1 95.65 216 SER B N 1
ATOM 3877 C CA . SER B 1 216 ? 12.949 6.303 -1.738 1 95.65 216 SER B CA 1
ATOM 3878 C C . SER B 1 216 ? 14.307 5.807 -1.253 1 95.65 216 SER B C 1
ATOM 3880 O O . SER B 1 216 ? 15.046 6.545 -0.597 1 95.65 216 SER B O 1
ATOM 3882 N N . ILE B 1 217 ? 14.562 4.612 -1.54 1 96.38 217 ILE B N 1
ATOM 3883 C CA . ILE B 1 217 ? 15.87 4.02 -1.284 1 96.38 217 ILE B CA 1
ATOM 3884 C C . ILE B 1 217 ? 16.595 3.778 -2.605 1 96.38 217 ILE B C 1
ATOM 3886 O O . ILE B 1 217 ? 16.078 3.088 -3.487 1 96.38 217 ILE B O 1
ATOM 3890 N N . MET B 1 218 ? 17.708 4.312 -2.719 1 91.06 218 MET B N 1
ATOM 3891 C CA . MET B 1 218 ? 18.433 4.231 -3.984 1 91.06 218 MET B CA 1
ATOM 3892 C C . MET B 1 218 ? 19.017 2.837 -4.188 1 91.06 218 MET B C 1
ATOM 3894 O O . MET B 1 218 ? 19.519 2.225 -3.243 1 91.06 218 MET B O 1
ATOM 3898 N N . GLY B 1 219 ? 18.851 2.314 -5.386 1 80.62 219 GLY B N 1
ATOM 3899 C CA . GLY B 1 219 ? 19.417 1.031 -5.77 1 80.62 219 GLY B CA 1
ATOM 3900 C C . GLY B 1 219 ? 20.84 1.137 -6.285 1 80.62 219 GLY B C 1
ATOM 3901 O O . GLY B 1 219 ? 21.417 2.226 -6.311 1 80.62 219 GLY B O 1
ATOM 3902 N N . THR B 1 220 ? 21.492 0.035 -6.431 1 62.76 220 THR B N 1
ATOM 3903 C CA . THR B 1 220 ? 22.853 -0.04 -6.949 1 62.76 220 THR B CA 1
ATOM 3904 C C . THR B 1 220 ? 22.989 0.773 -8.233 1 62.76 220 THR B C 1
ATOM 3906 O O . THR B 1 220 ? 24.007 1.434 -8.451 1 62.76 220 THR B O 1
ATOM 3909 N N . LEU B 1 221 ? 21.882 0.783 -9.024 1 51.61 221 LEU B N 1
ATOM 3910 C CA . LEU B 1 221 ? 22.005 1.415 -10.333 1 51.61 221 LEU B CA 1
ATOM 3911 C C . LEU B 1 221 ? 21.889 2.931 -10.217 1 51.61 221 LEU B C 1
ATOM 3913 O O . LEU B 1 221 ? 22.306 3.661 -11.12 1 51.61 221 LEU B O 1
ATOM 3917 N N . SER B 1 222 ? 21.117 3.421 -9.223 1 48.5 222 SER B N 1
ATOM 3918 C CA . SER B 1 222 ? 20.773 4.838 -9.263 1 48.5 222 SER B CA 1
ATOM 3919 C C . SER B 1 222 ? 21.83 5.685 -8.564 1 48.5 222 SER B C 1
ATOM 3921 O O . SER B 1 222 ? 22.023 6.853 -8.905 1 48.5 222 SER B O 1
ATOM 3923 N N . GLY B 1 223 ? 22.257 5.345 -7.446 1 47.07 223 GLY B N 1
ATOM 3924 C CA . GLY B 1 223 ? 23.006 6.284 -6.627 1 47.07 223 GLY B CA 1
ATOM 3925 C C . GLY B 1 223 ? 24.508 6.111 -6.743 1 47.07 223 GLY B C 1
ATOM 3926 O O . GLY B 1 223 ? 25.261 6.592 -5.893 1 47.07 223 GLY B O 1
ATOM 3927 N N . GLY B 1 224 ? 24.977 5.687 -7.893 1 46.64 224 GLY B N 1
ATOM 3928 C CA . GLY B 1 224 ? 26.416 5.652 -8.099 1 46.64 224 GLY B CA 1
ATOM 3929 C C . GLY B 1 224 ? 27.097 4.511 -7.367 1 46.64 224 GLY B C 1
ATOM 3930 O O . GLY B 1 224 ? 28.288 4.262 -7.566 1 46.64 224 GLY B O 1
ATOM 3931 N N . GLY B 1 225 ? 26.505 3.881 -6.296 1 52.21 225 GLY B N 1
ATOM 3932 C CA . GLY B 1 225 ? 27.338 2.92 -5.59 1 52.21 225 GLY B CA 1
ATOM 3933 C C . GLY B 1 225 ? 27.058 1.483 -5.987 1 52.21 225 GLY B C 1
ATOM 3934 O O . GLY B 1 225 ? 26.061 1.201 -6.654 1 52.21 225 GLY B O 1
ATOM 3935 N N . LYS B 1 226 ? 28.048 0.665 -6.109 1 60.29 226 LYS B N 1
ATOM 3936 C CA . LYS B 1 226 ? 28.053 -0.762 -6.415 1 60.29 226 LYS B CA 1
ATOM 3937 C C . LYS B 1 226 ? 27.43 -1.569 -5.279 1 60.29 226 LYS B C 1
ATOM 3939 O O . LYS B 1 226 ? 27.145 -2.758 -5.439 1 60.29 226 LYS B O 1
ATOM 3944 N N . GLU B 1 227 ? 27.11 -0.79 -4.161 1 75.88 227 GLU B N 1
ATOM 3945 C CA . GLU B 1 227 ? 26.687 -1.555 -2.992 1 75.88 227 GLU B CA 1
ATOM 3946 C C . GLU B 1 227 ? 25.17 -1.531 -2.835 1 75.88 227 GLU B C 1
ATOM 3948 O O . GLU B 1 227 ? 24.53 -0.51 -3.095 1 75.88 227 GLU B O 1
ATOM 3953 N N . LYS B 1 228 ? 24.601 -2.62 -2.539 1 88.21 228 LYS B N 1
ATOM 3954 C CA . LYS B 1 228 ? 23.186 -2.724 -2.193 1 88.21 228 LYS B CA 1
ATOM 3955 C C . LYS B 1 228 ? 22.9 -2.065 -0.847 1 88.21 228 LYS B C 1
ATOM 3957 O O . LYS B 1 228 ? 23.516 -2.412 0.163 1 88.21 228 LYS B O 1
ATOM 3962 N N . VAL B 1 229 ? 22.033 -1.1 -0.809 1 92.95 229 VAL B N 1
ATOM 3963 C CA . VAL B 1 229 ? 21.676 -0.363 0.399 1 92.95 229 VAL B CA 1
ATOM 3964 C C . VAL B 1 229 ? 20.85 -1.255 1.323 1 92.95 229 VAL B C 1
ATOM 3966 O O . VAL B 1 229 ? 20.035 -2.056 0.858 1 92.95 229 VAL B O 1
ATOM 3969 N N . ARG B 1 230 ? 21.065 -1.123 2.566 1 95.88 230 ARG B N 1
ATOM 3970 C CA . ARG B 1 230 ? 20.327 -1.844 3.598 1 95.88 230 ARG B CA 1
ATOM 3971 C C . ARG B 1 230 ? 19.812 -0.89 4.671 1 95.88 230 ARG B C 1
ATOM 3973 O O . ARG B 1 230 ? 20.497 0.067 5.039 1 95.88 230 ARG B O 1
ATOM 3980 N N . ILE B 1 231 ? 18.668 -1.183 5.166 1 97.4 231 ILE B N 1
ATOM 3981 C CA . ILE B 1 231 ? 18.128 -0.476 6.322 1 97.4 231 ILE B CA 1
ATOM 3982 C C . ILE B 1 231 ? 18.194 -1.376 7.554 1 97.4 231 ILE B C 1
ATOM 3984 O O . ILE B 1 231 ? 17.611 -2.463 7.568 1 97.4 231 ILE B O 1
ATOM 3988 N N . GLY B 1 232 ? 18.897 -0.986 8.55 1 97.62 232 GLY B N 1
ATOM 3989 C CA . GLY B 1 232 ? 19.048 -1.772 9.764 1 97.62 232 GLY B CA 1
ATOM 3990 C C . GLY B 1 232 ? 17.745 -1.96 10.519 1 97.62 232 GLY B C 1
ATOM 3991 O O . GLY B 1 232 ? 16.663 -1.816 9.946 1 97.62 232 GLY B O 1
ATOM 3992 N N . GLU B 1 233 ? 17.819 -2.35 11.76 1 97.52 233 GLU B N 1
ATOM 3993 C CA . GLU B 1 233 ? 16.654 -2.622 12.597 1 97.52 233 GLU B CA 1
ATOM 3994 C C . GLU B 1 233 ? 16.211 -1.37 13.349 1 97.52 233 GLU B C 1
ATOM 3996 O O . GLU B 1 233 ? 17.034 -0.511 13.674 1 97.52 233 GLU B O 1
ATOM 4001 N N . ARG B 1 234 ? 14.893 -1.223 13.587 1 96.31 234 ARG B N 1
ATOM 4002 C CA . ARG B 1 234 ? 14.293 -0.165 14.395 1 96.31 234 ARG B CA 1
ATOM 4003 C C . ARG B 1 234 ? 14.676 1.212 13.865 1 96.31 234 ARG B C 1
ATOM 4005 O O . ARG B 1 234 ? 14.973 2.122 14.642 1 96.31 234 ARG B O 1
ATOM 4012 N N . SER B 1 235 ? 14.829 1.296 12.55 1 97.18 235 SER B N 1
ATOM 4013 C CA . SER B 1 235 ? 15.144 2.557 11.887 1 97.18 235 SER B CA 1
ATOM 4014 C C . SER B 1 235 ? 13.926 3.122 11.164 1 97.18 235 SER B C 1
ATOM 4016 O O . SER B 1 235 ? 12.936 2.416 10.962 1 97.18 235 SER B O 1
ATOM 4018 N N . LEU B 1 236 ? 13.949 4.441 10.91 1 96.03 236 LEU B N 1
ATOM 4019 C CA . LEU B 1 236 ? 12.858 5.135 10.235 1 96.03 236 LEU B CA 1
ATOM 4020 C C . LEU B 1 236 ? 13.386 6.01 9.104 1 96.03 236 LEU B C 1
ATOM 4022 O O . LEU B 1 236 ? 14.223 6.887 9.331 1 96.03 236 LEU B O 1
ATOM 4026 N N . LEU B 1 237 ? 12.992 5.718 7.923 1 97.06 237 LEU B N 1
ATOM 4027 C CA . LEU B 1 237 ? 13.126 6.654 6.813 1 97.06 237 LEU B CA 1
ATOM 4028 C C . LEU B 1 237 ? 11.896 7.548 6.703 1 97.06 237 LEU B C 1
ATOM 4030 O O . LEU B 1 237 ? 10.818 7.085 6.324 1 97.06 237 LEU B O 1
ATOM 4034 N N . GLY B 1 238 ? 12.009 8.761 7.005 1 94.57 238 GLY B N 1
ATOM 4035 C CA . GLY B 1 238 ? 10.872 9.665 7.088 1 94.57 238 GLY B CA 1
ATOM 4036 C C . GLY B 1 238 ? 10.154 9.843 5.763 1 94.57 238 GLY B C 1
ATOM 4037 O O . GLY B 1 238 ? 10.684 9.481 4.711 1 94.57 238 GLY B O 1
ATOM 4038 N N . ALA B 1 239 ? 8.989 10.399 5.847 1 94.6 239 ALA B N 1
ATOM 4039 C CA . ALA B 1 239 ? 8.171 10.617 4.656 1 94.6 239 ALA B CA 1
ATOM 4040 C C . ALA B 1 239 ? 8.882 11.532 3.663 1 94.6 239 ALA B C 1
ATOM 4042 O O . ALA B 1 239 ? 9.511 12.517 4.058 1 94.6 239 ALA B O 1
ATOM 4043 N N . ASN B 1 240 ? 8.789 11.152 2.35 1 95.78 240 ASN B N 1
ATOM 4044 C CA . ASN B 1 240 ? 9.377 11.897 1.243 1 95.78 240 ASN B CA 1
ATOM 4045 C C . ASN B 1 240 ? 10.877 12.102 1.44 1 95.78 240 ASN B C 1
ATOM 4047 O O . ASN B 1 240 ? 11.445 13.076 0.943 1 95.78 240 ASN B O 1
ATOM 4051 N N . ALA B 1 241 ? 11.447 11.269 2.27 1 96.32 241 ALA B N 1
ATOM 4052 C CA . ALA B 1 241 ? 12.901 11.251 2.409 1 96.32 241 ALA B CA 1
ATOM 4053 C C . ALA B 1 241 ? 13.537 10.302 1.397 1 96.32 241 ALA B C 1
ATOM 4055 O O . ALA B 1 241 ? 12.832 9.617 0.651 1 96.32 241 ALA B O 1
ATOM 4056 N N . GLY B 1 242 ? 14.833 10.315 1.396 1 96.52 242 GLY B N 1
ATOM 4057 C CA . GLY B 1 242 ? 15.563 9.403 0.529 1 96.52 242 GLY B CA 1
ATOM 4058 C C . GLY B 1 242 ? 16.972 9.119 1.013 1 96.52 242 GLY B C 1
ATOM 4059 O O . GLY B 1 242 ? 17.61 9.98 1.622 1 96.52 242 GLY B O 1
ATOM 4060 N N . VAL B 1 243 ? 17.424 7.959 0.661 1 96.77 243 VAL B N 1
ATOM 4061 C CA . VAL B 1 243 ? 18.785 7.633 1.074 1 96.77 243 VAL B CA 1
ATOM 4062 C C . VAL B 1 243 ? 19.501 6.885 -0.048 1 96.77 243 VAL B C 1
ATOM 4064 O O . VAL B 1 243 ? 18.896 6.06 -0.737 1 96.77 243 VAL B O 1
ATOM 4067 N N . GLY B 1 244 ? 20.743 7.205 -0.186 1 95.47 244 GLY B N 1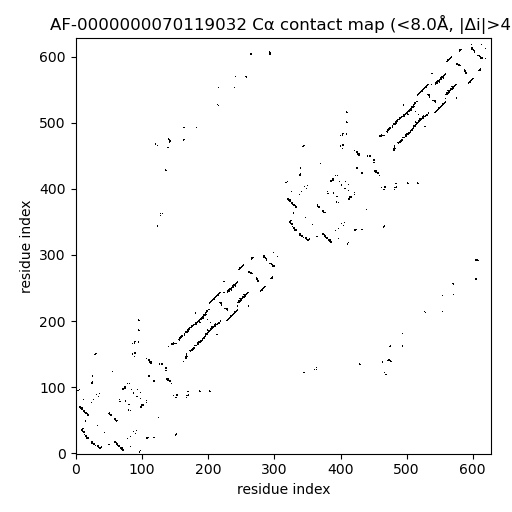
ATOM 4068 C CA . GLY B 1 244 ? 21.651 6.487 -1.067 1 95.47 244 GLY B CA 1
ATOM 4069 C C . GLY B 1 244 ? 22.774 5.788 -0.325 1 95.47 244 GLY B C 1
ATOM 4070 O O . GLY B 1 244 ? 23.798 5.445 -0.919 1 95.47 244 GLY B O 1
ATOM 4071 N N . ILE B 1 245 ? 22.664 5.705 1 1 95.14 245 ILE B N 1
ATOM 4072 C CA . ILE B 1 245 ? 23.59 4.962 1.848 1 95.14 245 ILE B CA 1
ATOM 4073 C C . ILE B 1 245 ? 22.812 3.989 2.732 1 95.14 245 ILE B C 1
ATOM 4075 O O . ILE B 1 245 ? 21.596 4.121 2.891 1 95.14 245 ILE B O 1
ATOM 4079 N N . SER B 1 246 ? 23.52 3.019 3.322 1 96.47 246 SER B N 1
ATOM 4080 C CA . SER B 1 246 ? 22.879 2.111 4.268 1 96.47 246 SER B CA 1
ATOM 4081 C C . SER B 1 246 ? 22.651 2.788 5.615 1 96.47 246 SER B C 1
ATOM 4083 O O . SER B 1 246 ? 23.458 3.614 6.045 1 96.47 246 SER B O 1
ATOM 4085 N N . LEU B 1 247 ? 21.576 2.471 6.234 1 96.89 247 LEU B N 1
ATOM 4086 C CA . LEU B 1 247 ? 21.325 2.882 7.611 1 96.89 247 LEU B CA 1
ATOM 4087 C C . LEU B 1 247 ? 21.622 1.744 8.581 1 96.89 247 LEU B C 1
ATOM 4089 O O . LEU B 1 247 ? 21.274 0.591 8.316 1 96.89 247 LEU B O 1
ATOM 4093 N N . GLY B 1 248 ? 22.283 2.028 9.652 1 97.15 248 GLY B N 1
ATOM 4094 C CA . GLY B 1 248 ? 22.434 1.062 10.728 1 97.15 248 GLY B CA 1
ATOM 4095 C C . GLY B 1 248 ? 21.164 0.863 11.534 1 97.15 248 GLY B C 1
ATOM 4096 O O . GLY B 1 248 ? 20.063 1.111 11.039 1 97.15 248 GLY B O 1
ATOM 4097 N N . ASP B 1 249 ? 21.336 0.333 12.764 1 97.39 249 ASP B N 1
ATOM 4098 C CA . ASP B 1 249 ? 20.211 0.15 13.676 1 97.39 249 ASP B CA 1
ATOM 4099 C C . ASP B 1 249 ? 19.873 1.452 14.399 1 97.39 249 ASP B C 1
ATOM 4101 O O . ASP B 1 249 ? 20.756 2.272 14.658 1 97.39 249 ASP B O 1
ATOM 4105 N N . ASP B 1 250 ? 18.567 1.684 14.654 1 96.82 250 ASP B N 1
ATOM 4106 C CA . ASP B 1 250 ? 18.075 2.79 15.47 1 96.82 250 ASP B CA 1
ATOM 4107 C C . ASP B 1 250 ? 18.404 4.135 14.828 1 96.82 250 ASP B C 1
ATOM 4109 O O . ASP B 1 250 ? 18.799 5.078 15.518 1 96.82 250 ASP B O 1
ATOM 4113 N N . CYS B 1 251 ? 18.37 4.228 13.526 1 97.41 251 CYS B N 1
ATOM 4114 C CA . CYS B 1 251 ? 18.613 5.462 12.788 1 97.41 251 CYS B CA 1
ATOM 4115 C C . CYS B 1 251 ? 17.302 6.097 12.339 1 97.41 251 CYS B C 1
ATOM 4117 O O . CYS B 1 251 ? 16.294 5.406 12.184 1 97.41 251 CYS B O 1
ATOM 4119 N N . VAL B 1 252 ? 17.3 7.406 12.18 1 96.57 252 VAL B N 1
ATOM 4120 C CA . VAL B 1 252 ? 16.172 8.153 11.633 1 96.57 252 VAL B CA 1
ATOM 4121 C C . VAL B 1 252 ? 16.666 9.126 10.565 1 96.57 252 VAL B C 1
ATOM 4123 O O . VAL B 1 252 ? 17.667 9.819 10.763 1 96.57 252 VAL B O 1
ATOM 4126 N N . VAL B 1 253 ? 16.107 9.117 9.434 1 97.37 253 VAL B N 1
ATOM 4127 C CA . VAL B 1 253 ? 16.223 10.195 8.458 1 97.37 253 VAL B CA 1
ATOM 4128 C C . VAL B 1 253 ? 14.96 11.053 8.482 1 97.37 253 VAL B C 1
ATOM 4130 O O . VAL B 1 253 ? 13.86 10.556 8.228 1 97.37 253 VAL B O 1
ATOM 4133 N N . GLU B 1 254 ? 15.159 12.247 8.78 1 95.43 254 GLU B N 1
ATOM 4134 C CA . GLU B 1 254 ? 14.03 13.159 8.932 1 95.43 254 GLU B CA 1
ATOM 4135 C C . GLU B 1 254 ? 13.205 13.235 7.65 1 95.43 254 GLU B C 1
ATOM 4137 O O . GLU B 1 254 ? 13.755 13.182 6.548 1 95.43 254 GLU B O 1
ATOM 4142 N N . ALA B 1 255 ? 11.891 13.419 7.827 1 94.69 255 ALA B N 1
ATOM 4143 C CA . ALA B 1 255 ? 11.009 13.611 6.678 1 94.69 255 ALA B CA 1
ATOM 4144 C C . ALA B 1 255 ? 11.507 14.746 5.789 1 94.69 255 ALA B C 1
ATOM 4146 O O . ALA B 1 255 ? 11.953 15.783 6.286 1 94.69 255 ALA B O 1
ATOM 4147 N N . GLY B 1 256 ? 11.487 14.455 4.47 1 95.34 256 GLY B N 1
ATOM 4148 C CA . GLY B 1 256 ? 11.848 15.474 3.498 1 95.34 256 GLY B CA 1
ATOM 4149 C C . GLY B 1 256 ? 13.346 15.599 3.292 1 95.34 256 GLY B C 1
ATOM 4150 O O . GLY B 1 256 ? 13.801 16.395 2.468 1 95.34 256 GLY B O 1
ATOM 4151 N N . THR B 1 257 ? 14.14 14.84 4.002 1 96.59 257 THR B N 1
ATOM 4152 C CA . THR B 1 257 ? 15.593 14.934 3.907 1 96.59 257 THR B CA 1
ATOM 4153 C C . THR B 1 257 ? 16.144 13.866 2.967 1 96.59 257 THR B C 1
ATOM 4155 O O . THR B 1 257 ? 15.77 12.695 3.063 1 96.59 257 THR B O 1
ATOM 4158 N N . TYR B 1 258 ? 16.985 14.212 2.09 1 95.92 258 TYR B N 1
ATOM 4159 C CA . TYR B 1 258 ? 17.615 13.282 1.159 1 95.92 258 TYR B CA 1
ATOM 4160 C C . TYR B 1 258 ? 19.119 13.214 1.39 1 95.92 258 TYR B C 1
ATOM 4162 O O . TYR B 1 258 ? 19.802 14.241 1.383 1 95.92 258 TYR B O 1
ATOM 4170 N N . ILE B 1 259 ? 19.599 12.056 1.533 1 96.26 259 ILE B N 1
ATOM 4171 C CA . ILE B 1 259 ? 21.02 11.831 1.776 1 96.26 259 ILE B CA 1
ATOM 4172 C C . ILE B 1 259 ? 21.594 10.932 0.684 1 96.26 259 ILE B C 1
ATOM 4174 O O . ILE B 1 259 ? 21.218 9.763 0.571 1 96.26 259 ILE B O 1
ATOM 4178 N N . THR B 1 260 ? 22.474 11.439 -0.099 1 94.51 260 THR B N 1
ATOM 4179 C CA . THR B 1 260 ? 23.21 10.627 -1.062 1 94.51 260 THR B CA 1
ATOM 4180 C C . THR B 1 260 ? 24.596 10.277 -0.527 1 94.51 260 THR B C 1
ATOM 4182 O O . THR B 1 260 ? 25.031 10.824 0.488 1 94.51 260 THR B O 1
ATOM 4185 N N . ALA B 1 261 ? 25.252 9.494 -1.226 1 93.3 261 ALA B N 1
ATOM 4186 C CA . ALA B 1 261 ? 26.568 9.037 -0.788 1 93.3 261 ALA B CA 1
ATOM 4187 C C . ALA B 1 261 ? 27.552 10.201 -0.701 1 93.3 261 ALA B C 1
ATOM 4189 O O . ALA B 1 261 ? 28.409 10.233 0.185 1 93.3 261 ALA B O 1
ATOM 4190 N N . SER B 1 262 ? 27.387 11.213 -1.591 1 94.2 262 SER B N 1
ATOM 4191 C CA . SER B 1 262 ? 28.348 12.307 -1.688 1 94.2 262 SER B CA 1
ATOM 4192 C C . SER B 1 262 ? 27.899 13.512 -0.867 1 94.2 262 SER B C 1
ATOM 4194 O O . SER B 1 262 ? 28.622 14.505 -0.768 1 94.2 262 SER B O 1
ATOM 4196 N N . SER B 1 263 ? 26.766 13.416 -0.237 1 95.91 263 SER B N 1
ATOM 4197 C CA . SER B 1 263 ? 26.303 14.525 0.59 1 95.91 263 SER B CA 1
ATOM 4198 C C . SER B 1 263 ? 27.324 14.874 1.668 1 95.91 263 SER B C 1
ATOM 4200 O O . SER B 1 263 ? 27.924 13.984 2.273 1 95.91 263 SER B O 1
ATOM 4202 N N . LYS B 1 264 ? 27.503 16.154 1.824 1 97.93 264 LYS B N 1
ATOM 4203 C CA . LYS B 1 264 ? 28.313 16.627 2.943 1 97.93 264 LYS B CA 1
ATOM 4204 C C . LYS B 1 264 ? 27.466 16.806 4.199 1 97.93 264 LYS B C 1
ATOM 4206 O O . LYS B 1 264 ? 26.481 17.547 4.19 1 97.93 264 LYS B O 1
ATOM 4211 N N . VAL B 1 265 ? 27.88 16.094 5.246 1 98.34 265 VAL B N 1
ATOM 4212 C CA . VAL B 1 265 ? 27.089 16.047 6.47 1 98.34 265 VAL B CA 1
ATOM 4213 C C . VAL B 1 265 ? 27.896 16.624 7.631 1 98.34 265 VAL B C 1
ATOM 4215 O O . VAL B 1 265 ? 29.011 16.173 7.904 1 98.34 265 VAL B O 1
ATOM 4218 N N . ALA B 1 266 ? 27.345 17.601 8.274 1 98.02 266 ALA B N 1
ATOM 4219 C CA . ALA B 1 266 ? 27.981 18.202 9.444 1 98.02 266 ALA B CA 1
ATOM 4220 C C . ALA B 1 266 ? 27.729 17.366 10.696 1 98.02 266 ALA B C 1
ATOM 4222 O O . ALA B 1 266 ? 26.603 16.927 10.94 1 98.02 266 ALA B O 1
ATOM 4223 N N . LEU B 1 267 ? 28.743 17.2 11.502 1 96.41 267 LEU B N 1
ATOM 4224 C CA . LEU B 1 267 ? 28.672 16.446 12.749 1 96.41 267 LEU B CA 1
ATOM 4225 C C . LEU B 1 267 ? 28.703 17.381 13.953 1 96.41 267 LEU B C 1
ATOM 4227 O O . LEU B 1 267 ? 29.081 18.548 13.828 1 96.41 267 LEU B O 1
ATOM 4231 N N . PRO B 1 268 ? 28.321 16.925 15.106 1 94.16 268 PRO B N 1
ATOM 4232 C CA . PRO B 1 268 ? 28.259 17.783 16.292 1 94.16 268 PRO B CA 1
ATOM 4233 C C . PRO B 1 268 ? 29.624 18.342 16.688 1 94.16 268 PRO B C 1
ATOM 4235 O O . PRO B 1 268 ? 29.703 19.409 17.302 1 94.16 268 PRO B O 1
ATOM 4238 N N . ASP B 1 269 ? 30.64 17.619 16.338 1 93.79 269 ASP B N 1
ATOM 4239 C CA . ASP B 1 269 ? 31.97 18.056 16.751 1 93.79 269 ASP B CA 1
ATOM 4240 C C . ASP B 1 269 ? 32.55 19.061 15.759 1 93.79 269 ASP B C 1
ATOM 4242 O O . ASP B 1 269 ? 33.716 19.446 15.867 1 93.79 269 ASP B O 1
ATOM 4246 N N . GLY B 1 270 ? 31.806 19.355 14.749 1 92.95 270 GLY B N 1
ATOM 4247 C CA . GLY B 1 270 ? 32.214 20.384 13.806 1 92.95 270 GLY B CA 1
ATOM 4248 C C . GLY B 1 270 ? 32.769 19.821 12.512 1 92.95 270 GLY B C 1
ATOM 4249 O O . GLY B 1 270 ? 32.904 20.544 11.522 1 92.95 270 GLY B O 1
ATOM 4250 N N . ARG B 1 271 ? 33.074 18.56 12.481 1 95.38 271 ARG B N 1
ATOM 4251 C CA . ARG B 1 271 ? 33.578 17.942 11.259 1 95.38 271 ARG B CA 1
ATOM 4252 C C . ARG B 1 271 ? 32.476 17.822 10.212 1 95.38 271 ARG B C 1
ATOM 4254 O O . ARG B 1 271 ? 31.298 17.705 10.553 1 95.38 271 ARG B O 1
ATOM 4261 N N . VAL B 1 272 ? 32.818 17.934 8.895 1 97.72 272 VAL B N 1
ATOM 4262 C CA . VAL B 1 272 ? 31.957 17.643 7.754 1 97.72 272 VAL B CA 1
ATOM 4263 C C . VAL B 1 272 ? 32.478 16.413 7.013 1 97.72 272 VAL B C 1
ATOM 4265 O O . VAL B 1 272 ? 33.648 16.363 6.628 1 97.72 272 VAL B O 1
ATOM 4268 N N . VAL B 1 273 ? 31.665 15.484 6.873 1 97.58 273 VAL B N 1
ATOM 4269 C CA . VAL B 1 273 ? 32.082 14.243 6.229 1 97.58 273 VAL B CA 1
ATOM 4270 C C . VAL B 1 273 ? 31.137 13.916 5.075 1 97.58 273 VAL B C 1
ATOM 4272 O O . VAL B 1 273 ? 30.029 14.453 5 1 97.58 273 VAL B O 1
ATOM 4275 N N . LYS B 1 274 ? 31.665 13.095 4.23 1 96.91 274 LYS B N 1
ATOM 4276 C CA . LYS B 1 274 ? 30.753 12.548 3.229 1 96.91 274 LYS B CA 1
ATOM 4277 C C . LYS B 1 274 ? 29.799 11.533 3.85 1 96.91 274 LYS B C 1
ATOM 4279 O O . LYS B 1 274 ? 30.204 10.725 4.689 1 96.91 274 LYS B O 1
ATOM 4284 N N . ALA B 1 275 ? 28.607 11.469 3.378 1 96.4 275 ALA B N 1
ATOM 4285 C CA . ALA B 1 275 ? 27.581 10.609 3.963 1 96.4 275 ALA B CA 1
ATOM 4286 C C . ALA B 1 275 ? 27.985 9.14 3.882 1 96.4 275 ALA B C 1
ATOM 4288 O O . ALA B 1 275 ? 27.664 8.352 4.775 1 96.4 275 ALA B O 1
ATOM 4289 N N . ILE B 1 276 ? 28.658 8.715 2.846 1 95.25 276 ILE B N 1
ATOM 4290 C CA . ILE B 1 276 ? 29.047 7.322 2.653 1 95.25 276 ILE B CA 1
ATOM 4291 C C . ILE B 1 276 ? 29.88 6.85 3.842 1 95.25 276 ILE B C 1
ATOM 4293 O O . ILE B 1 276 ? 29.873 5.664 4.181 1 95.25 276 ILE B O 1
ATOM 4297 N N . GLU B 1 277 ? 30.574 7.746 4.535 1 95.78 277 GLU B N 1
ATOM 4298 C CA . GLU B 1 277 ? 31.388 7.41 5.7 1 95.78 277 GLU B CA 1
ATOM 4299 C C . GLU B 1 277 ? 30.515 7.045 6.897 1 95.78 277 GLU B C 1
ATOM 4301 O O . GLU B 1 277 ? 31.001 6.478 7.877 1 95.78 277 GLU B O 1
ATOM 4306 N N . LEU B 1 278 ? 29.286 7.386 6.772 1 96.32 278 LEU B N 1
ATOM 4307 C CA . LEU B 1 278 ? 28.358 7.116 7.864 1 96.32 278 LEU B CA 1
ATOM 4308 C C . LEU B 1 278 ? 27.483 5.908 7.548 1 96.32 278 LEU B C 1
ATOM 4310 O O . LEU B 1 278 ? 26.578 5.574 8.316 1 96.32 278 LEU B O 1
ATOM 4314 N N . SER B 1 279 ? 27.712 5.228 6.45 1 95.3 279 SER B N 1
ATOM 4315 C CA . SER B 1 279 ? 26.915 4.084 6.018 1 95.3 279 SER B CA 1
ATOM 4316 C C . SER B 1 279 ? 26.982 2.949 7.034 1 95.3 279 SER B C 1
ATOM 4318 O O . SER B 1 279 ? 28.071 2.513 7.415 1 95.3 279 SER B O 1
ATOM 4320 N N . GLY B 1 280 ? 25.84 2.528 7.546 1 95.4 280 GLY B N 1
ATOM 4321 C CA . GLY B 1 280 ? 25.759 1.374 8.426 1 95.4 280 GLY B CA 1
ATOM 4322 C C . GLY B 1 280 ? 25.975 1.721 9.887 1 95.4 280 GLY B C 1
ATOM 4323 O O . GLY B 1 280 ? 25.861 0.857 10.759 1 95.4 280 GLY B O 1
ATOM 4324 N N . VAL B 1 281 ? 26.351 3.018 10.118 1 95.97 281 VAL B N 1
ATOM 4325 C CA . VAL B 1 281 ? 26.583 3.43 11.499 1 95.97 281 VAL B CA 1
ATOM 4326 C C . VAL B 1 281 ? 25.257 3.472 12.255 1 95.97 281 VAL B C 1
ATOM 4328 O O . VAL B 1 281 ? 24.248 3.944 11.726 1 95.97 281 VAL B O 1
ATOM 4331 N N . ASN B 1 282 ? 25.252 2.999 13.492 1 97.04 282 ASN B N 1
ATOM 4332 C CA . ASN B 1 282 ? 24.042 2.895 14.3 1 97.04 282 ASN B CA 1
ATOM 4333 C C . ASN B 1 282 ? 23.741 4.2 15.031 1 97.04 282 ASN B C 1
ATOM 4335 O O . ASN B 1 282 ? 24.632 5.031 15.218 1 97.04 282 ASN B O 1
ATOM 4339 N N . ASN B 1 283 ? 22.49 4.397 15.404 1 97.08 283 ASN B N 1
ATOM 4340 C CA . ASN B 1 283 ? 22.038 5.409 16.353 1 97.08 283 ASN B CA 1
ATOM 4341 C C . ASN B 1 283 ? 22.275 6.82 15.823 1 97.08 283 ASN B C 1
ATOM 4343 O O . ASN B 1 283 ? 22.799 7.677 16.537 1 97.08 283 ASN B O 1
ATOM 4347 N N . LEU B 1 284 ? 21.904 7.038 14.575 1 97.32 284 LEU B N 1
ATOM 4348 C CA . LEU B 1 284 ? 22.075 8.365 13.992 1 97.32 284 LEU B CA 1
ATOM 4349 C C . LEU B 1 284 ? 20.73 8.959 13.588 1 97.32 284 LEU B C 1
ATOM 4351 O O . LEU B 1 284 ? 19.861 8.248 13.078 1 97.32 284 LEU B O 1
ATOM 4355 N N . LEU B 1 285 ? 20.577 10.224 13.845 1 96.92 285 LEU B N 1
ATOM 4356 C CA . LEU B 1 285 ? 19.519 11.047 13.269 1 96.92 285 LEU B CA 1
ATOM 4357 C C . LEU B 1 285 ? 20.072 11.956 12.176 1 96.92 285 LEU B C 1
ATOM 4359 O O . LEU B 1 285 ? 20.938 12.794 12.439 1 96.92 285 LEU B O 1
ATOM 4363 N N . PHE B 1 286 ? 19.655 11.799 10.959 1 97.58 286 PHE B N 1
ATOM 4364 C CA . PHE B 1 286 ? 19.976 12.687 9.848 1 97.58 286 PHE B CA 1
ATOM 4365 C C . PHE B 1 286 ? 18.875 13.721 9.646 1 97.58 286 PHE B C 1
ATOM 4367 O O . PHE B 1 286 ? 17.693 13.375 9.595 1 97.58 286 PHE B O 1
ATOM 4374 N N . TRP B 1 287 ? 19.259 14.933 9.529 1 96.03 287 TRP B N 1
ATOM 4375 C CA . TRP B 1 287 ? 18.235 15.955 9.336 1 96.03 287 TRP B CA 1
ATOM 4376 C C . TRP B 1 287 ? 18.806 17.167 8.608 1 96.03 287 TRP B C 1
ATOM 4378 O O . TRP B 1 287 ? 20.024 17.298 8.468 1 96.03 287 TRP B O 1
ATOM 4388 N N . ARG B 1 288 ? 17.965 17.946 8.077 1 96.34 288 ARG B N 1
ATOM 4389 C CA . ARG B 1 288 ? 18.331 19.252 7.538 1 96.34 288 ARG B CA 1
ATOM 4390 C C . ARG B 1 288 ? 17.997 20.365 8.525 1 96.34 288 ARG B C 1
ATOM 4392 O O . ARG B 1 288 ? 16.833 20.555 8.884 1 96.34 288 ARG B O 1
ATOM 4399 N N . ASN B 1 289 ? 19.04 21.059 8.917 1 96.42 289 ASN B N 1
ATOM 4400 C CA . ASN B 1 289 ? 18.831 22.189 9.815 1 96.42 289 ASN B CA 1
ATOM 4401 C C . ASN B 1 289 ? 17.913 23.237 9.192 1 96.42 289 ASN B C 1
ATOM 4403 O O . ASN B 1 289 ? 18.248 23.831 8.166 1 96.42 289 ASN B O 1
ATOM 4407 N N . SER B 1 290 ? 16.766 23.472 9.787 1 96.66 290 SER B N 1
ATOM 4408 C CA . SER B 1 290 ? 15.746 24.313 9.167 1 96.66 290 SER B CA 1
ATOM 4409 C C . SER B 1 290 ? 16.142 25.785 9.212 1 96.66 290 SER B C 1
ATOM 4411 O O . SER B 1 290 ? 15.538 26.616 8.532 1 96.66 290 SER B O 1
ATOM 4413 N N . VAL B 1 291 ? 17.132 26.091 10.029 1 96.37 291 VAL B N 1
ATOM 4414 C CA . VAL B 1 291 ? 17.588 27.472 10.148 1 96.37 291 VAL B CA 1
ATOM 4415 C C . VAL B 1 291 ? 18.727 27.727 9.163 1 96.37 291 VAL B C 1
ATOM 4417 O O . VAL B 1 291 ? 18.768 28.773 8.509 1 96.37 291 VAL B O 1
ATOM 4420 N N . THR B 1 292 ? 19.623 26.708 8.941 1 95.39 292 THR B N 1
ATOM 4421 C CA . THR B 1 292 ? 20.837 26.952 8.17 1 95.39 292 THR B CA 1
ATOM 4422 C C . THR B 1 292 ? 20.775 26.236 6.824 1 95.39 292 THR B C 1
ATOM 4424 O O . THR B 1 292 ? 21.571 26.521 5.926 1 95.39 292 THR B O 1
ATOM 4427 N N . GLY B 1 293 ? 19.883 25.242 6.763 1 95.14 293 GLY B N 1
ATOM 4428 C CA . GLY B 1 293 ? 19.779 24.451 5.547 1 95.14 293 GLY B CA 1
ATOM 4429 C C . GLY B 1 293 ? 20.809 23.339 5.469 1 95.14 293 GLY B C 1
ATOM 4430 O O . GLY B 1 293 ? 20.795 22.538 4.532 1 95.14 293 GLY B O 1
ATOM 4431 N N . ALA B 1 294 ? 21.667 23.256 6.448 1 96.48 294 ALA B N 1
ATOM 4432 C CA . ALA B 1 294 ? 22.752 22.278 6.412 1 96.48 294 ALA B CA 1
ATOM 4433 C C . ALA B 1 294 ? 22.234 20.873 6.706 1 96.48 294 ALA B C 1
ATOM 4435 O O . ALA B 1 294 ? 21.36 20.692 7.558 1 96.48 294 ALA B O 1
ATOM 4436 N N . LEU B 1 295 ? 22.764 19.919 6.008 1 97.71 295 LEU B N 1
ATOM 4437 C CA . LEU B 1 295 ? 22.555 18.525 6.381 1 97.71 295 LEU B CA 1
ATOM 4438 C C . LEU B 1 295 ? 23.418 18.146 7.579 1 97.71 295 LEU B C 1
ATOM 4440 O O . LEU B 1 295 ? 24.62 18.424 7.596 1 97.71 295 LEU B O 1
ATOM 4444 N N . GLU B 1 296 ? 22.767 17.527 8.54 1 97.9 296 GLU B N 1
ATOM 4445 C CA . GLU B 1 296 ? 23.471 17.196 9.775 1 97.9 296 GLU B CA 1
ATOM 4446 C C . GLU B 1 296 ? 23.163 15.77 10.222 1 97.9 296 GLU B C 1
ATOM 4448 O O . GLU B 1 296 ? 22.156 15.189 9.811 1 97.9 296 GLU B O 1
ATOM 4453 N N . ALA B 1 297 ? 24.016 15.21 10.998 1 97.78 297 ALA B N 1
ATOM 4454 C CA . ALA B 1 297 ? 23.793 13.949 11.701 1 97.78 297 ALA B CA 1
ATOM 4455 C C . ALA B 1 297 ? 24.13 14.08 13.183 1 97.78 297 ALA B C 1
ATOM 4457 O O . ALA B 1 297 ? 25.12 14.719 13.547 1 97.78 297 ALA B O 1
ATOM 4458 N N . ARG B 1 298 ? 23.257 13.532 14.014 1 95.6 298 ARG B N 1
ATOM 4459 C CA . ARG B 1 298 ? 23.503 13.55 15.452 1 95.6 298 ARG B CA 1
ATOM 4460 C C . ARG B 1 298 ? 23.155 12.207 16.085 1 95.6 298 ARG B C 1
ATOM 4462 O O . ARG B 1 298 ? 22.307 11.475 15.571 1 95.6 298 ARG B O 1
ATOM 4469 N N . PRO B 1 299 ? 23.781 11.882 17.172 1 93.84 299 PRO B N 1
ATOM 4470 C CA . PRO B 1 299 ? 23.408 10.649 17.87 1 93.84 299 PRO B CA 1
ATOM 4471 C C . PRO B 1 299 ? 22.001 10.709 18.462 1 93.84 299 PRO B C 1
ATOM 4473 O O . PRO B 1 299 ? 21.567 11.766 18.926 1 93.84 299 PRO B O 1
ATOM 4476 N N . ARG B 1 300 ? 21.186 9.871 18.372 1 86.54 300 ARG B N 1
ATOM 4477 C CA . ARG B 1 300 ? 19.838 9.82 18.93 1 86.54 300 ARG B CA 1
ATOM 4478 C C . ARG B 1 300 ? 19.868 9.394 20.394 1 86.54 300 ARG B C 1
ATOM 4480 O O . ARG B 1 300 ? 19.101 9.908 21.211 1 86.54 300 ARG B O 1
ATOM 4487 N N . LYS B 1 301 ? 20.356 8.204 20.988 1 66.55 301 LYS B N 1
ATOM 4488 C CA . LYS B 1 301 ? 20.533 7.916 22.409 1 66.55 301 LYS B CA 1
ATOM 4489 C C . LYS B 1 301 ? 21.847 8.491 22.928 1 66.55 301 LYS B C 1
ATOM 4491 O O . LYS B 1 301 ? 22.846 8.522 22.205 1 66.55 301 LYS B O 1
ATOM 4496 N N . GLY B 1 302 ? 22.277 9.681 23.761 1 47.68 302 GLY B N 1
ATOM 4497 C CA . GLY B 1 302 ? 23.541 10.128 24.324 1 47.68 302 GLY B CA 1
ATOM 4498 C C . GLY B 1 302 ? 24.741 9.404 23.743 1 47.68 302 GLY B C 1
ATOM 4499 O O . GLY B 1 302 ? 25.737 10.035 23.381 1 47.68 302 GLY B O 1
ATOM 4500 N N . THR B 1 303 ? 25.167 8.066 24.001 1 36.76 303 THR B N 1
ATOM 4501 C CA . THR B 1 303 ? 26.495 7.487 23.831 1 36.76 303 THR B CA 1
ATOM 4502 C C . THR B 1 303 ? 26.874 7.426 22.354 1 36.76 303 THR B C 1
ATOM 4504 O O . THR B 1 303 ? 28.055 7.495 22.008 1 36.76 303 THR B O 1
ATOM 4507 N N . GLY B 1 304 ? 26.472 6.884 21.377 1 36.51 304 GLY B N 1
ATOM 4508 C CA . GLY B 1 304 ? 27.244 6.374 20.255 1 36.51 304 GLY B CA 1
ATOM 4509 C C . GLY B 1 304 ? 27.697 7.462 19.299 1 36.51 304 GLY B C 1
ATOM 4510 O O . GLY B 1 304 ? 28.438 7.194 18.352 1 36.51 304 GLY B O 1
ATOM 4511 N N . ILE B 1 305 ? 28.197 8.593 18.984 1 35.26 305 ILE B N 1
ATOM 4512 C CA . ILE B 1 305 ? 28.962 8.761 17.753 1 35.26 305 ILE B CA 1
ATOM 4513 C C . ILE B 1 305 ? 30.362 8.177 17.931 1 35.26 305 ILE B C 1
ATOM 4515 O O . ILE B 1 305 ? 31.189 8.74 18.652 1 35.26 305 ILE B O 1
ATOM 4519 N N . GLU B 1 306 ? 30.734 6.897 18.546 1 32.78 306 GLU B N 1
ATOM 4520 C CA . GLU B 1 306 ? 32.042 6.284 18.335 1 32.78 306 GLU B CA 1
ATOM 4521 C C . GLU B 1 306 ? 32.183 5.761 16.909 1 32.78 306 GLU B C 1
ATOM 4523 O O . GLU B 1 306 ? 31.45 4.86 16.496 1 32.78 306 GLU B O 1
ATOM 4528 N N . LEU B 1 307 ? 32.461 6.335 15.697 1 31.79 307 LEU B N 1
ATOM 4529 C CA . LEU B 1 307 ? 32.944 5.703 14.475 1 31.79 307 LEU B CA 1
ATOM 4530 C C . LEU B 1 307 ? 34.318 5.077 14.693 1 31.79 307 LEU B C 1
ATOM 4532 O O . LEU B 1 307 ? 35.341 5.75 14.55 1 31.79 307 LEU B O 1
ATOM 4536 N N . ASN B 1 308 ? 34.576 4.246 15.664 1 26.78 308 ASN B N 1
ATOM 4537 C CA . ASN B 1 308 ? 35.744 3.434 15.984 1 26.78 308 ASN B CA 1
ATOM 4538 C C . ASN B 1 308 ? 35.975 2.347 14.938 1 26.78 308 ASN B C 1
ATOM 4540 O O . ASN B 1 308 ? 35.067 2.009 14.177 1 26.78 308 ASN B O 1
ATOM 4544 N N . SER B 1 309 ? 36.944 1.459 14.787 1 30.07 309 SER B N 1
ATOM 4545 C CA . SER B 1 309 ? 37.685 0.507 13.966 1 30.07 309 SER B CA 1
ATOM 4546 C C . SER B 1 309 ? 36.849 -0.732 13.665 1 30.07 309 SER B C 1
ATOM 4548 O O . SER B 1 309 ? 37.029 -1.372 12.627 1 30.07 309 SER B O 1
ATOM 4550 N N . ALA B 1 310 ? 36.053 -1.544 14.582 1 27.43 310 ALA B N 1
ATOM 4551 C CA . ALA B 1 310 ? 35.537 -2.889 14.341 1 27.43 310 ALA B CA 1
ATOM 4552 C C . ALA B 1 310 ? 34.333 -2.854 13.404 1 27.43 310 ALA B C 1
ATOM 4554 O O . ALA B 1 310 ? 33.798 -3.9 13.031 1 27.43 310 ALA B O 1
ATOM 4555 N N . LEU B 1 311 ? 33.654 -2.209 13.132 1 22.59 311 LEU B N 1
ATOM 4556 C CA . LEU B 1 311 ? 32.355 -2.228 12.467 1 22.59 311 LEU B CA 1
ATOM 4557 C C . LEU B 1 311 ? 32.502 -2.612 10.998 1 22.59 311 LEU B C 1
ATOM 4559 O O . LEU B 1 311 ? 31.513 -2.928 10.333 1 22.59 311 LEU B O 1
ATOM 4563 N N . HIS B 1 312 ? 33.418 -2.119 10.281 1 25.69 312 HIS B N 1
ATOM 4564 C CA . HIS B 1 312 ? 33.499 -2.551 8.89 1 25.69 312 HIS B CA 1
ATOM 4565 C C . HIS B 1 312 ? 34.411 -3.765 8.743 1 25.69 312 HIS B C 1
ATOM 4567 O O . HIS B 1 312 ? 34.829 -4.101 7.633 1 25.69 312 HIS B O 1
ATOM 4573 N N . SER B 1 313 ? 34.655 -4.428 9.827 1 24.59 313 SER B N 1
ATOM 4574 C CA . SER B 1 313 ? 35.424 -5.654 9.646 1 24.59 313 SER B CA 1
ATOM 4575 C C . SER B 1 313 ? 34.58 -6.746 8.996 1 24.59 313 SER B C 1
ATOM 4577 O O . SER B 1 313 ? 33.586 -7.194 9.571 1 24.59 313 SER B O 1
ATOM 4579 N N . ASN B 1 314 ? 34.222 -6.701 7.745 1 19.12 314 ASN B N 1
ATOM 4580 C CA . ASN B 1 314 ? 34.239 -7.947 6.986 1 19.12 314 ASN B CA 1
ATOM 4581 C C . ASN B 1 314 ? 35.499 -8.759 7.27 1 19.12 314 ASN B C 1
ATOM 4583 O O . ASN B 1 314 ? 36.586 -8.197 7.411 1 19.12 314 ASN B O 1
#

Foldseek 3Di:
DQAAAWFWKKKFKWKFKAFLVGQTQAIFGDPQGMATHDDDPCRDDDDPPPWDDALPPRIIIDIDIDIGRTQADDQDAQNSLLNLLQCQAQPVDAFSRGDCPPVQVRFDWWFQKPRGTDDPVCVVVVQVSQVVVVHGMGTLDTGRWAFCVVHDDYPQEAEQDSRQETRQEHEARQEYAHPQFHTYHSEYEPAREYGQAYIDHNEYEYHLEYEEHHEEEDACPPQPHVDGEYEEHNEYEYHNEYEQAHAAEQEYEYHPHYAGQQAWEAEPVGDTDGCNQCHRFYQKYWYQDPVPRGIYIYGNPPPDDPPDDCGVPD/DQAAAWFWKKKFKWKFKAFLVGHTQATFGAPQGMATHDDDPCRDDDDPDPWDDALPPRIIIDIDIDIGRTQADDQDAQNSLLNLLQCQAQVVDAFSHGDCPCVQVRFDWWFQKPRGTDDPVCVVVVQVSQVVVVHGMGTLDTGRWDFCVVHDDYPQEAEQDSRQETRQEHEARQEYAHPQFHTYHSEYEPAREYGQHYIDHNEYEYHLEYEEHHEEEDACPGQVHVDGAYEEYNEYEYHNEYEQAHAAEQEYEYHPHYAGQQAWEAEPVGDTDGCNLCHRPYQKYWYQDPVPRGIYIYGNPPDDPPSDDPPPPD

Solvent-accessible surface area (backbone atoms only — not comparable to full-atom values): 31561 Å² total; per-residue (Å²): 129,86,62,68,55,35,63,54,24,28,24,33,47,29,44,26,38,28,41,74,87,62,52,56,63,48,50,42,56,46,89,85,34,55,48,73,39,75,72,62,91,79,63,78,77,77,74,83,84,72,55,44,76,49,90,50,85,54,30,29,32,41,79,42,78,45,76,40,76,34,34,54,44,77,64,84,41,41,63,52,46,38,46,55,26,47,35,17,37,71,61,75,40,62,64,55,31,48,49,60,69,66,46,72,80,42,41,38,68,25,24,38,34,77,88,43,77,35,57,48,92,44,47,67,60,44,41,52,52,32,41,58,71,74,42,48,66,43,44,54,22,26,31,62,69,53,45,19,66,83,64,47,78,62,68,60,53,47,68,69,39,57,70,34,32,28,47,12,20,23,68,23,54,54,21,32,33,38,76,60,17,33,30,26,36,35,6,34,34,71,19,34,25,48,31,18,10,40,36,34,55,53,21,43,33,25,41,58,18,33,35,20,51,62,13,41,44,39,33,35,85,71,50,84,37,90,56,65,28,37,39,25,33,48,17,37,41,21,39,48,9,32,34,36,44,28,39,13,38,47,21,36,36,34,60,60,32,60,41,42,34,77,35,42,29,35,37,88,88,69,50,70,41,45,36,49,80,50,42,49,49,54,30,31,33,35,37,57,38,88,84,58,39,21,29,33,44,42,51,65,64,89,86,48,80,78,80,76,86,85,70,72,71,121,127,86,64,68,57,35,63,54,25,28,24,34,46,28,45,27,39,26,41,75,88,62,49,57,64,49,50,42,56,46,90,85,32,55,48,72,38,74,70,63,92,80,62,76,76,76,72,82,69,66,56,45,77,47,91,49,84,55,30,28,33,39,80,42,79,45,76,40,76,33,34,55,45,76,64,85,42,42,64,51,47,38,48,55,26,45,35,18,37,70,61,76,40,59,64,55,31,49,48,62,70,66,47,74,79,44,42,38,69,27,25,39,34,57,79,37,77,36,57,60,93,46,45,66,64,43,40,52,52,32,44,73,71,74,42,83,73,45,74,80,45,75,40,62,71,55,44,20,48,67,61,47,65,61,68,62,48,32,30,48,35,25,88,34,31,27,47,12,21,22,67,22,54,54,20,33,32,37,74,59,16,31,31,27,37,36,8,35,35,72,19,34,24,47,30,16,11,39,37,34,56,54,22,42,33,25,41,56,18,32,34,21,49,61,14,42,46,40,31,36,84,70,50,79,38,91,56,68,30,36,38,26,33,48,17,37,40,22,38,50,12,32,35,39,47,28,40,11,37,47,20,35,36,35,58,55,32,71,41,41,36,78,36,66,29,36,38,89,86,68,52,71,40,47,37,50,80,50,42,49,48,53,31,32,33,35,38,56,39,34,68,60,39,44,41,33,43,42,54,66,64,93,76,54,85,70,90,68,83,73,77,77,64,118

Organism: Actinoplanes teichomyceticus (NCBI:txid1867)

Sequence (628 aa):
MDTAISTSPAWGVGLATVTAEGQVLDTWYPSGFLGLGDEPADVPALPAGLTGPKLLPGLSTVEVRTTIKSLAEPIADAAEAYLRLHLLSHRLVRPNELNLDGIFGQLANVAWTSAGPCPPDRVDELRFLERAAGRHLAVHGVDKFPRMTDYVTPSGVRIADADRVRLGAHLAPGTTVMHEGFVNFNAGTLGTSMVEGRIVQGVVVGDGSDIGGGSSIMGTLSGGGKEKVRIGERSLLGANAGVGISLGDDCVVEAGTYITASSKVALPDGRVVKAIELSGVNNLLFWRNSVTGALEARPRKGTGIELNSALHSNMDTAISTSPAWGVGLATVTAEGQVLDTWYPSGFLGLGDEPADVPALPAGLTGPKLLPGLSTVEVRTTIKSLAEPIADAAEAYLRLHLLSHRLVRPNELNLDGIFGQLANVAWTSAGPCPPDRVDELRFLERAAGRHLAVHGVDKFPRMTDYVTPSGVRIADADRVRLGAHLAPGTTVMHEGFVNFNAGTLGTSMVEGRIVQGVVVGDGSDIGGGSSIMGTLSGGGKEKVRIGERSLLGANAGVGISLGDDCVVEAGTYITASSKVALPDGRVVKAIELSGVNNLLFWRNSVTGALEARPRKGTGIELNSALHSN

Secondary structure (DSSP, 8-state):
--PPPP---EEEEEEEEE-TT--EEEEE--TTSEEESSPPTTPPPPPTT--EE-SSTT-EEEEEEEEES-TTSPP-SHHHHHHHHHHHHTTSS-TTSS--TTHHHHSPPEEEETTEEE-GGGHHHHHHHHHHTT----EEEEESS-BGGGT---TT-EES-GGGBBTTEE--TTEEE-TT-EE-TTEEESSSEEE-SEE-TT-EE-TT-EE-TT-EE--TTTSS-SSPPEE-TT-EE-TT-EESS-B-TT-EEPTT-EE-TT-EEE-TTS-EEEGGGGTT-SSEEEEE-TTT--EEEEESSTT-----S--S--/--PPPP---EEEEEEEEE-TT--EEEEE--TTSEEESSPPTTPPPPPTT--EE-SSTT-EEEEEEEEES-TTSPP-SHHHHHHHHHHHHTTSS-TTSS--TTHHHHSPPEEEETTEEE-GGGHHHHHHHHHHTT----EEEEESS-BGGGT---TT-EES-GGGBBTT-B--TTEEE-TT-EE-TT-EESSSEEE-SEE-TT-EE-TT-EE-TT-EE--TTTSS-SSPPEE-SS-EE-TT-EESS-B-TT-EEPTT-EE-TT-EEE-TTS-EEEGGGGTT-SSEEEEE-TTT--EEEEESSTT-----GGGG--